Protein AF-A0A7V9QA89-F1 (afdb_monomer)

Mean predicted aligned error: 10.0 Å

Solvent-accessible surface area (backbone atoms only — not comparable to full-atom values): 21556 Å² total; per-residue (Å²): 63,28,45,35,39,36,40,31,65,65,88,54,58,69,63,52,51,53,52,36,48,78,48,59,39,44,79,74,42,81,46,77,49,71,43,99,87,66,46,66,27,32,37,39,37,31,33,30,40,30,57,37,46,28,57,46,56,47,54,47,43,74,74,38,78,78,57,44,80,47,66,50,92,58,80,50,85,86,83,70,84,70,78,89,49,52,82,58,66,68,66,71,70,52,39,50,14,45,49,53,48,51,53,52,34,65,56,54,51,59,52,70,68,57,40,52,53,31,12,32,53,16,9,44,42,29,26,50,14,33,74,70,57,37,67,85,41,37,63,58,17,14,63,48,30,58,42,25,37,17,48,51,25,27,19,51,14,39,28,25,13,26,65,70,48,24,53,59,11,49,55,51,27,51,51,31,46,51,38,13,11,47,30,5,21,51,47,29,58,76,69,64,49,75,68,89,34,74,40,44,54,60,72,57,38,30,44,86,61,49,42,58,55,19,18,51,26,15,26,49,34,35,49,37,58,41,35,27,92,89,67,46,92,52,52,64,67,59,28,30,27,46,40,12,59,60,42,46,61,39,31,17,45,25,18,32,19,60,54,49,66,37,60,68,50,30,52,53,23,51,51,50,39,49,37,24,50,26,16,23,41,42,23,12,21,52,44,36,42,75,71,39,38,25,84,68,30,30,74,94,64,36,34,46,72,64,50,20,52,51,47,50,47,50,32,51,51,51,31,49,49,50,50,52,47,46,73,73,47,62,66,76,51,31,41,40,50,54,28,53,47,48,38,49,53,43,52,52,65,47,66,77,37,84,62,45,37,81,75,49,70,48,43,46,73,54,72,71,93,68,50,88,50,99,24,53,44,30,39,33,44,33,37,34,27,60,26,94,92,53,52,72,70,56,43,52,54,50,35,58,56,44,33,58,50,42,33,54,49,44,45,71,77,38,77,59,43,38,63,45,60,45,57,47,82,43,82,72,90,128

Sequence (430 aa):
MRSITIQLPRGNEHRLLLLAREHGASGERVSHGWGADGDDLAVIEMQLPNDRLGGFVSASIEAAPEVRFTFEPTGVLAIEPPLGEISEAVRDVSRRSTLELVLGALQSIGSWRGLLVYAFLSGVVAAYAVIFNIPYLLPAAMLISPMGGPVMVAVIAIATGDTGMLRRGLIRFWVAVSLLAGAAAIMGAVYGLDFSTATMEMISALSSWVLLIAVAGGAAGALAQIQSERDSLVTATATGFLVAVSLSPPAAVLGLGVVIGRWDYVAQMAVLLLLTFFGILAGGALTLVSFGVGPNAPPAVRGSRLARAWMAAIVILGGGALFLWQSGSSPEFQKADLSRDAVRVTREAIRERVEVRLLQVNAAFTRPELSDSEGEALLIQAWITSAPGTSEAQLESAANALRGRIAARVTSELPGVAPFVDVTTLPPPR

Structure (mmCIF, N/CA/C/O backbone):
data_AF-A0A7V9QA89-F1
#
_entry.id   AF-A0A7V9QA89-F1
#
loop_
_atom_site.group_PDB
_atom_site.id
_atom_site.type_symbol
_atom_site.label_atom_id
_atom_site.label_alt_id
_atom_site.label_comp_id
_atom_site.label_asym_id
_atom_site.label_entity_id
_atom_site.label_seq_id
_atom_site.pdbx_PDB_ins_code
_atom_site.Cartn_x
_atom_site.Cartn_y
_atom_site.Cartn_z
_atom_site.occupancy
_atom_site.B_iso_or_equiv
_atom_site.auth_seq_id
_atom_site.auth_comp_id
_atom_site.auth_asym_id
_atom_site.auth_atom_id
_atom_site.pdbx_PDB_model_num
ATOM 1 N N . MET A 1 1 ? 28.026 -4.837 -12.603 1.00 78.88 1 MET A N 1
ATOM 2 C CA . MET A 1 1 ? 28.251 -5.024 -14.045 1.00 78.88 1 MET A CA 1
ATOM 3 C C . MET A 1 1 ? 27.084 -5.794 -14.644 1.00 78.88 1 MET A C 1
ATOM 5 O O . MET A 1 1 ? 26.589 -6.729 -14.006 1.00 78.88 1 MET A O 1
ATOM 9 N N . ARG A 1 2 ? 26.671 -5.419 -15.858 1.00 84.50 2 ARG A N 1
ATOM 10 C CA . ARG A 1 2 ? 25.722 -6.143 -16.715 1.00 84.50 2 ARG A CA 1
ATOM 11 C C . ARG A 1 2 ? 26.445 -6.707 -17.926 1.00 84.50 2 ARG A C 1
ATOM 13 O O . ARG A 1 2 ? 27.277 -6.008 -18.496 1.00 84.50 2 ARG A O 1
ATOM 20 N N . SER A 1 3 ? 26.096 -7.930 -18.314 1.00 87.56 3 SER A N 1
ATOM 21 C CA . SER A 1 3 ? 26.453 -8.457 -19.631 1.00 87.56 3 SER A CA 1
ATOM 22 C C . SER A 1 3 ? 25.516 -7.840 -20.667 1.00 87.56 3 SER A C 1
ATOM 24 O O . SER A 1 3 ? 24.293 -7.883 -20.490 1.00 87.56 3 SER A O 1
ATOM 26 N N . ILE A 1 4 ? 26.076 -7.235 -21.713 1.00 89.75 4 ILE A N 1
ATOM 27 C CA . ILE A 1 4 ? 25.321 -6.690 -22.840 1.00 89.75 4 ILE A CA 1
ATOM 28 C C . ILE A 1 4 ? 25.848 -7.267 -24.151 1.00 89.75 4 ILE A C 1
ATOM 30 O O . ILE A 1 4 ? 27.053 -7.355 -24.383 1.00 89.75 4 ILE A O 1
ATOM 34 N N . THR A 1 5 ? 24.910 -7.615 -25.019 1.00 90.88 5 THR A N 1
ATOM 35 C CA . THR A 1 5 ? 25.121 -8.052 -26.391 1.00 90.88 5 THR A CA 1
ATOM 36 C C . THR A 1 5 ? 24.490 -7.029 -27.323 1.00 90.88 5 THR A C 1
ATOM 38 O O . THR A 1 5 ? 23.311 -6.687 -27.200 1.00 90.88 5 THR A O 1
ATOM 41 N N . ILE A 1 6 ? 25.275 -6.539 -28.270 1.00 90.69 6 ILE A N 1
ATOM 42 C CA . ILE A 1 6 ? 24.897 -5.508 -29.229 1.00 90.69 6 ILE A CA 1
ATOM 43 C C . ILE A 1 6 ? 24.951 -6.115 -30.620 1.00 90.69 6 ILE A C 1
ATOM 45 O O . ILE A 1 6 ? 25.966 -6.694 -30.984 1.00 90.69 6 ILE A O 1
ATOM 49 N N . GLN A 1 7 ? 23.887 -5.965 -31.400 1.00 90.00 7 GLN A N 1
ATOM 50 C CA . GLN A 1 7 ? 23.838 -6.389 -32.798 1.00 90.00 7 GLN A CA 1
ATOM 51 C C . GLN A 1 7 ? 23.706 -5.161 -33.690 1.00 90.00 7 GLN A C 1
ATOM 53 O O . GLN A 1 7 ? 22.867 -4.296 -33.424 1.00 90.00 7 GLN A O 1
ATOM 58 N N . LEU A 1 8 ? 24.528 -5.080 -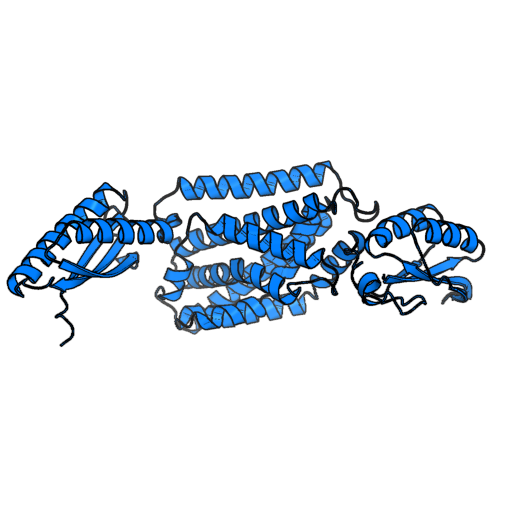34.732 1.00 89.00 8 LEU A N 1
ATOM 59 C CA . LEU A 1 8 ? 24.541 -3.950 -35.655 1.00 89.00 8 LEU A CA 1
ATOM 60 C C . LEU A 1 8 ? 25.014 -4.352 -37.059 1.00 89.00 8 LEU A C 1
ATOM 62 O O . LEU A 1 8 ? 25.752 -5.333 -37.188 1.00 89.00 8 LEU A O 1
ATOM 66 N N . PRO A 1 9 ? 24.665 -3.573 -38.098 1.00 85.19 9 PRO A N 1
ATOM 67 C CA . PRO A 1 9 ? 25.274 -3.718 -39.413 1.00 85.19 9 PRO A CA 1
ATOM 68 C C . PRO A 1 9 ? 26.789 -3.525 -39.346 1.00 85.19 9 PRO A C 1
ATOM 70 O O . PRO A 1 9 ? 27.300 -2.670 -38.608 1.00 85.19 9 PRO A O 1
ATOM 73 N N . ARG A 1 10 ? 27.509 -4.313 -40.140 1.00 82.25 10 ARG A N 1
ATOM 74 C CA . ARG A 1 10 ? 28.971 -4.294 -40.177 1.00 82.25 10 ARG A CA 1
ATOM 75 C C . ARG A 1 10 ? 29.529 -2.911 -40.543 1.00 82.25 10 ARG A C 1
ATOM 77 O O . ARG A 1 10 ? 28.951 -2.177 -41.341 1.00 82.25 10 ARG A O 1
ATOM 84 N N . GLY A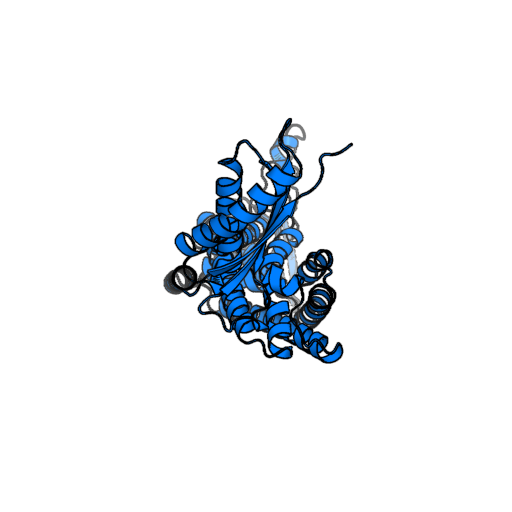 1 11 ? 30.679 -2.558 -39.961 1.00 79.69 11 GLY A N 1
ATOM 85 C CA . GLY A 1 11 ? 31.401 -1.307 -40.254 1.00 79.69 11 GLY A CA 1
ATOM 86 C C . GLY A 1 11 ? 31.247 -0.188 -39.216 1.00 79.69 11 GLY A C 1
ATOM 87 O O . GLY A 1 11 ? 32.078 0.716 -39.181 1.00 79.69 11 GLY A O 1
ATOM 88 N N . ASN A 1 12 ? 30.268 -0.275 -38.308 1.00 81.25 12 ASN A N 1
ATOM 89 C CA . ASN A 1 12 ? 30.105 0.680 -37.197 1.00 81.25 12 ASN A CA 1
ATOM 90 C C . ASN A 1 12 ? 30.712 0.199 -35.861 1.00 81.25 12 ASN A C 1
ATOM 92 O O . ASN A 1 12 ? 30.661 0.912 -34.856 1.00 81.25 12 ASN A O 1
ATOM 96 N N . GLU A 1 13 ? 31.323 -0.988 -35.843 1.00 85.94 13 GLU A N 1
ATOM 97 C CA . GLU A 1 13 ? 31.852 -1.652 -34.641 1.00 85.94 13 GLU A CA 1
ATOM 98 C C . GLU A 1 13 ? 32.870 -0.802 -33.886 1.00 85.94 13 GLU A C 1
ATOM 100 O O . GLU A 1 13 ? 32.784 -0.647 -32.670 1.00 85.94 13 GLU A O 1
ATOM 105 N N . HIS A 1 14 ? 33.825 -0.213 -34.610 1.00 85.94 14 HIS A N 1
ATOM 106 C CA . HIS A 1 14 ? 34.928 0.503 -33.980 1.00 85.94 14 HIS A CA 1
ATOM 107 C C . HIS A 1 14 ? 34.447 1.738 -33.209 1.00 85.94 14 HIS A C 1
ATOM 109 O O . HIS A 1 14 ? 34.922 2.013 -32.108 1.00 85.94 14 HIS A O 1
ATOM 115 N N . ARG A 1 15 ? 33.443 2.437 -33.749 1.00 84.94 15 ARG A N 1
ATOM 116 C CA . ARG A 1 15 ? 32.836 3.607 -33.110 1.00 84.94 15 ARG A CA 1
ATOM 117 C C . ARG A 1 15 ? 32.101 3.228 -31.823 1.00 84.94 15 ARG A C 1
ATOM 119 O O . ARG A 1 15 ? 32.223 3.935 -30.828 1.00 84.94 15 ARG A O 1
ATOM 126 N N . LEU A 1 16 ? 31.379 2.106 -31.826 1.00 86.75 16 LEU A N 1
ATOM 127 C CA . LEU A 1 16 ? 30.676 1.601 -30.642 1.00 86.75 16 LEU A CA 1
ATOM 128 C C . LEU A 1 16 ? 31.626 1.060 -29.575 1.00 86.75 16 LEU A C 1
ATOM 130 O O . LEU A 1 16 ? 31.364 1.262 -28.396 1.00 86.75 16 LEU A O 1
ATOM 134 N N . LEU A 1 17 ? 32.734 0.429 -29.965 1.00 88.38 17 LEU A N 1
ATOM 135 C CA . LEU A 1 17 ? 33.767 -0.016 -29.026 1.00 88.38 17 LEU A CA 1
ATOM 136 C C . LEU A 1 17 ? 34.448 1.158 -28.316 1.00 88.38 17 LEU A C 1
ATOM 138 O O . LEU A 1 17 ? 34.672 1.098 -27.111 1.00 88.38 17 LEU A O 1
ATOM 142 N N . LEU A 1 18 ? 34.754 2.239 -29.040 1.00 88.25 18 LEU A N 1
ATOM 143 C CA . LEU A 1 18 ? 35.302 3.455 -28.429 1.00 88.25 18 LEU A CA 1
ATOM 144 C C . LEU A 1 18 ? 34.312 4.053 -27.425 1.00 88.25 18 LEU A C 1
ATOM 146 O O . LEU A 1 18 ? 34.675 4.302 -26.277 1.00 88.25 18 LEU A O 1
ATOM 150 N N . LEU A 1 19 ? 33.046 4.174 -27.826 1.00 88.44 19 LEU A N 1
ATOM 151 C CA . LEU A 1 19 ? 31.978 4.649 -26.951 1.00 88.44 19 LEU A CA 1
ATOM 152 C C . LEU A 1 19 ? 31.787 3.744 -25.720 1.00 88.44 19 LEU A C 1
ATOM 154 O O . LEU A 1 19 ? 31.543 4.236 -24.621 1.00 88.44 19 LEU A O 1
ATOM 158 N N . ALA A 1 20 ? 31.911 2.427 -25.885 1.00 87.94 20 ALA A N 1
ATOM 159 C CA . ALA A 1 20 ? 31.810 1.463 -24.796 1.00 87.94 20 ALA A CA 1
ATOM 160 C C . ALA A 1 20 ? 32.925 1.669 -23.764 1.00 87.94 20 ALA A C 1
ATOM 162 O O . ALA A 1 20 ? 32.650 1.736 -22.565 1.00 87.94 20 ALA A O 1
ATOM 163 N N . ARG A 1 21 ? 34.168 1.862 -24.220 1.00 88.19 21 ARG A N 1
ATOM 164 C CA . ARG A 1 21 ? 35.317 2.147 -23.347 1.00 88.19 21 ARG A CA 1
ATOM 165 C C . ARG A 1 21 ? 35.170 3.458 -22.588 1.00 88.19 21 ARG A C 1
ATOM 167 O O . ARG A 1 21 ? 35.469 3.501 -21.399 1.00 88.19 21 ARG A O 1
ATOM 174 N N . GLU A 1 22 ? 34.647 4.500 -23.232 1.00 89.06 22 GLU A N 1
ATOM 175 C CA . GLU A 1 22 ? 34.323 5.773 -22.566 1.00 89.06 22 GLU A CA 1
ATOM 176 C C . GLU A 1 22 ? 33.296 5.601 -21.433 1.00 89.06 22 GLU A C 1
ATOM 178 O O . GLU A 1 22 ? 33.310 6.348 -20.455 1.00 89.06 22 GLU A O 1
ATOM 183 N N . HIS A 1 23 ? 32.428 4.591 -21.538 1.00 87.81 23 HIS A N 1
ATOM 184 C CA . HIS A 1 23 ? 31.432 4.237 -20.524 1.00 87.81 23 HIS A CA 1
ATOM 185 C C . HIS A 1 23 ? 31.919 3.167 -19.530 1.00 87.81 23 HIS A C 1
ATOM 187 O O . HIS A 1 23 ? 31.126 2.685 -18.718 1.00 87.81 23 HIS A O 1
ATOM 193 N N . GLY A 1 24 ? 33.212 2.825 -19.554 1.00 85.56 24 GLY A N 1
ATOM 194 C CA . GLY A 1 24 ? 33.829 1.871 -18.632 1.00 85.56 24 GLY A CA 1
ATOM 195 C C . GLY A 1 24 ? 33.520 0.410 -18.950 1.00 85.56 24 GLY A C 1
ATOM 196 O O . GLY A 1 24 ? 33.489 -0.410 -18.035 1.00 85.56 24 GLY A O 1
ATOM 197 N N . ALA A 1 25 ? 33.240 0.083 -20.215 1.00 85.81 25 ALA A N 1
ATOM 198 C CA . ALA A 1 25 ? 33.056 -1.301 -20.625 1.00 85.81 25 ALA A CA 1
ATOM 199 C C . ALA A 1 25 ? 34.350 -2.116 -20.470 1.00 85.81 25 ALA A C 1
ATOM 201 O O . ALA A 1 25 ? 35.445 -1.604 -20.703 1.00 85.81 25 ALA A O 1
ATOM 202 N N . SER A 1 26 ? 34.208 -3.393 -20.122 1.00 85.19 26 SER A N 1
ATOM 203 C CA . SER A 1 26 ? 35.307 -4.355 -20.046 1.00 85.19 26 SER A CA 1
ATOM 204 C C . SER A 1 26 ? 34.951 -5.680 -20.719 1.00 85.19 26 SER A C 1
ATOM 206 O O . SER A 1 26 ? 33.778 -6.036 -20.869 1.00 85.19 26 SER A O 1
ATOM 208 N N . GLY A 1 27 ? 35.979 -6.423 -21.139 1.00 81.56 27 GLY A N 1
ATOM 209 C CA . GLY A 1 27 ? 35.818 -7.742 -21.751 1.00 81.56 27 GLY A CA 1
ATOM 210 C C . GLY A 1 27 ? 35.122 -7.703 -23.112 1.00 81.56 27 GLY A C 1
ATOM 211 O O . GLY A 1 27 ? 34.338 -8.602 -23.410 1.00 81.56 27 GLY A O 1
ATOM 212 N N . GLU A 1 28 ? 35.366 -6.663 -23.915 1.00 87.19 28 GLU A N 1
ATOM 213 C CA . GLU A 1 28 ? 34.707 -6.495 -25.206 1.00 87.19 28 GLU A CA 1
ATOM 214 C C . GLU A 1 28 ? 35.139 -7.589 -26.191 1.00 87.19 28 GLU A C 1
ATOM 216 O O . GLU A 1 28 ? 36.321 -7.770 -26.493 1.00 87.19 28 GLU A O 1
ATOM 221 N N . ARG A 1 29 ? 34.161 -8.300 -26.742 1.00 86.69 29 ARG A N 1
ATOM 222 C CA . ARG A 1 29 ? 34.337 -9.335 -27.751 1.00 86.69 29 ARG A CA 1
ATOM 223 C C . ARG A 1 29 ? 33.503 -8.984 -28.967 1.00 86.69 29 ARG A C 1
ATOM 225 O O . ARG A 1 29 ? 32.296 -8.811 -28.862 1.00 86.69 29 ARG A O 1
ATOM 232 N N . VAL A 1 30 ? 34.142 -8.937 -30.131 1.00 90.38 30 VAL A N 1
ATOM 233 C CA . VAL A 1 30 ? 33.444 -8.793 -31.411 1.00 90.38 30 VAL A CA 1
ATOM 234 C C . VAL A 1 30 ? 33.406 -10.135 -32.120 1.00 90.38 30 VAL A C 1
ATOM 236 O O . VAL A 1 30 ? 34.412 -10.837 -32.231 1.00 90.38 30 VAL A O 1
ATOM 239 N N . SER A 1 31 ? 32.232 -10.483 -32.615 1.00 89.75 31 SER A N 1
ATOM 240 C CA . SER A 1 31 ? 31.992 -11.632 -33.475 1.00 89.75 31 SER A CA 1
ATOM 241 C C . SER A 1 31 ? 31.154 -11.198 -34.670 1.00 89.75 31 SER A C 1
ATOM 243 O O . SER A 1 31 ? 30.483 -10.171 -34.624 1.00 89.75 31 SER A O 1
ATOM 245 N N . HIS A 1 32 ? 31.231 -11.959 -35.754 1.00 89.94 32 HIS A N 1
ATOM 246 C CA . HIS A 1 32 ? 30.464 -11.703 -36.967 1.00 89.94 32 HIS A CA 1
ATOM 247 C C . HIS A 1 32 ? 29.509 -12.868 -37.190 1.00 89.94 32 HIS A C 1
ATOM 249 O O . HIS A 1 32 ? 29.870 -14.024 -36.947 1.00 89.94 32 HIS A O 1
ATOM 255 N N . GLY A 1 33 ? 28.299 -12.564 -37.634 1.00 84.50 33 GLY A N 1
ATOM 256 C CA . GLY A 1 33 ? 27.255 -13.547 -37.859 1.00 84.50 33 GLY A CA 1
ATOM 257 C C . GLY A 1 33 ? 26.235 -13.062 -38.875 1.00 84.50 33 GLY A C 1
ATOM 258 O O . GLY A 1 33 ? 26.338 -11.969 -39.419 1.00 84.50 33 GLY A O 1
ATOM 259 N N . TRP A 1 34 ? 25.237 -13.901 -39.115 1.00 81.50 34 TRP A N 1
ATOM 260 C CA . TRP A 1 34 ? 24.180 -13.629 -40.080 1.00 81.50 34 TRP A CA 1
ATOM 261 C C . TRP A 1 34 ? 22.880 -13.350 -39.332 1.00 81.50 34 TRP A C 1
ATOM 263 O O . TRP A 1 34 ? 22.521 -14.088 -38.409 1.00 81.50 34 TRP A O 1
ATOM 273 N N . GLY A 1 35 ? 22.187 -12.279 -39.712 1.00 75.06 35 GLY A N 1
ATOM 274 C CA . GLY A 1 35 ? 20.842 -11.984 -39.229 1.00 75.06 35 GLY A CA 1
ATOM 275 C C . GLY A 1 35 ? 19.814 -12.990 -39.745 1.00 75.06 35 GLY A C 1
ATOM 276 O O . GLY A 1 35 ? 20.065 -13.727 -40.697 1.00 75.06 35 GLY A O 1
ATOM 277 N N . ALA A 1 36 ? 18.622 -12.991 -39.142 1.00 70.75 36 ALA A N 1
ATOM 278 C CA . ALA A 1 36 ? 17.507 -13.829 -39.599 1.00 70.75 36 ALA A CA 1
ATOM 279 C C . ALA A 1 36 ? 17.131 -13.568 -41.074 1.00 70.75 36 ALA A C 1
ATOM 281 O O . ALA A 1 36 ? 16.671 -14.482 -41.754 1.00 70.75 36 ALA A O 1
ATOM 282 N N . ASP A 1 37 ? 17.393 -12.352 -41.559 1.00 73.56 37 ASP A N 1
ATOM 283 C CA . ASP A 1 37 ? 17.114 -11.900 -42.924 1.00 73.56 37 ASP A CA 1
ATOM 284 C C . ASP A 1 37 ? 18.314 -12.077 -43.885 1.00 73.56 37 ASP A C 1
ATOM 286 O O . ASP A 1 37 ? 18.236 -11.706 -45.053 1.00 73.56 37 ASP A O 1
ATOM 290 N N . GLY A 1 38 ? 19.421 -12.682 -43.425 1.00 74.12 38 GLY A N 1
ATOM 291 C CA . GLY A 1 38 ? 20.632 -12.907 -44.229 1.00 74.12 38 GLY A CA 1
ATOM 292 C C . GLY A 1 38 ? 21.627 -11.739 -44.255 1.00 74.12 38 GLY A C 1
ATOM 293 O O . GLY A 1 38 ? 22.609 -11.803 -44.992 1.00 74.12 38 GLY A O 1
ATOM 294 N N . ASP A 1 39 ? 21.405 -10.703 -43.446 1.00 79.75 39 ASP A N 1
ATOM 295 C CA . ASP A 1 39 ? 22.302 -9.547 -43.331 1.00 79.75 39 ASP A CA 1
ATOM 296 C C . ASP A 1 39 ? 23.606 -9.888 -42.582 1.00 79.75 39 ASP A C 1
ATOM 298 O O . ASP A 1 39 ? 23.584 -10.635 -41.599 1.00 79.75 39 ASP A O 1
ATOM 302 N N . ASP A 1 40 ? 24.736 -9.312 -43.018 1.00 85.12 40 ASP A N 1
ATOM 303 C CA . ASP A 1 40 ? 26.042 -9.419 -42.339 1.00 85.12 40 ASP A CA 1
ATOM 304 C C . ASP A 1 40 ? 26.043 -8.518 -41.091 1.00 85.12 40 ASP A C 1
ATOM 306 O O . ASP A 1 40 ? 26.042 -7.282 -41.180 1.00 85.12 40 ASP A O 1
ATOM 310 N N . LEU A 1 41 ? 26.000 -9.145 -39.914 1.00 87.69 41 LEU A N 1
ATOM 311 C CA . LEU A 1 41 ? 25.880 -8.477 -38.624 1.00 87.69 41 LEU A CA 1
ATOM 312 C C . LEU A 1 41 ? 27.153 -8.639 -37.803 1.00 87.69 41 LEU A C 1
ATOM 314 O O . LEU A 1 41 ? 27.715 -9.729 -37.669 1.00 87.69 41 LEU A O 1
ATOM 318 N N . ALA A 1 42 ? 27.544 -7.552 -37.151 1.00 89.00 42 ALA A N 1
ATOM 319 C CA . ALA A 1 42 ? 28.501 -7.598 -36.067 1.00 89.00 42 ALA A CA 1
ATOM 320 C C . ALA A 1 42 ? 27.771 -7.732 -34.730 1.00 89.00 42 ALA A C 1
ATOM 322 O O . ALA A 1 42 ? 26.784 -7.042 -34.458 1.00 89.00 42 ALA A O 1
ATOM 323 N N . VAL A 1 43 ? 28.282 -8.627 -33.891 1.00 89.44 43 VAL A N 1
ATOM 324 C CA . VAL A 1 43 ? 27.795 -8.893 -32.542 1.00 89.44 43 VAL A CA 1
ATOM 325 C C . VAL A 1 43 ? 28.901 -8.538 -31.559 1.00 89.44 43 VAL A C 1
ATOM 327 O O . VAL A 1 43 ? 29.969 -9.155 -31.574 1.00 89.44 43 VAL A O 1
ATOM 330 N N . ILE A 1 44 ? 28.650 -7.538 -30.716 1.00 91.12 44 ILE A N 1
ATOM 331 C CA . ILE A 1 44 ? 29.575 -7.081 -29.678 1.00 91.12 44 ILE A CA 1
ATOM 332 C C . ILE A 1 44 ? 29.045 -7.521 -28.316 1.00 91.12 44 ILE A C 1
ATOM 334 O O . ILE A 1 44 ? 27.970 -7.094 -27.903 1.00 91.12 44 ILE A O 1
ATOM 338 N N . GLU A 1 45 ? 29.805 -8.344 -27.609 1.00 90.50 45 GLU A N 1
ATOM 339 C CA . GLU A 1 45 ? 29.558 -8.719 -26.217 1.00 90.50 45 GLU A CA 1
ATOM 340 C C . GLU A 1 45 ? 30.505 -7.936 -25.313 1.00 90.50 45 GLU A C 1
ATOM 342 O O . GLU A 1 45 ? 31.685 -7.806 -25.622 1.00 90.50 45 GLU A O 1
ATOM 347 N N . MET A 1 46 ? 30.013 -7.389 -24.207 1.00 90.44 46 MET A N 1
ATOM 348 C CA . MET A 1 46 ? 30.839 -6.646 -23.253 1.00 90.44 46 MET A CA 1
ATOM 349 C C . MET A 1 46 ? 30.176 -6.610 -21.874 1.00 90.44 46 MET A C 1
ATOM 351 O O . MET A 1 46 ? 28.984 -6.894 -21.728 1.00 90.44 46 MET A O 1
ATOM 355 N N . GLN A 1 47 ? 30.935 -6.207 -20.859 1.00 88.50 47 GLN A N 1
ATOM 356 C CA . GLN A 1 47 ? 30.422 -5.945 -19.519 1.00 88.50 47 GLN A CA 1
ATOM 357 C C . GLN A 1 47 ? 30.430 -4.446 -19.240 1.00 88.50 47 GLN A C 1
ATOM 359 O O . GLN A 1 47 ? 31.440 -3.793 -19.465 1.00 88.50 47 GLN A O 1
ATOM 364 N N . LEU A 1 48 ? 29.331 -3.896 -18.720 1.00 87.44 48 LEU A N 1
ATOM 365 C CA . LEU A 1 48 ? 29.208 -2.466 -18.401 1.00 87.44 48 LEU A CA 1
ATOM 366 C C . LEU A 1 48 ? 28.806 -2.224 -16.940 1.00 87.44 48 LEU A C 1
ATOM 368 O O . LEU A 1 48 ? 28.012 -3.001 -16.391 1.00 87.44 48 LEU A O 1
ATOM 372 N N . PRO A 1 49 ? 29.281 -1.135 -16.306 1.00 85.50 49 PRO A N 1
ATOM 373 C CA . PRO A 1 49 ? 28.783 -0.691 -15.007 1.00 85.50 49 PRO A CA 1
ATOM 374 C C . PRO A 1 49 ? 27.275 -0.416 -15.045 1.00 85.50 49 PRO A C 1
ATOM 376 O O . PRO A 1 49 ? 26.747 0.132 -16.018 1.00 85.50 49 PRO A O 1
ATOM 379 N N . ASN A 1 50 ? 26.568 -0.805 -13.978 1.00 83.31 50 ASN A N 1
ATOM 380 C CA . ASN A 1 50 ? 25.101 -0.804 -13.954 1.00 83.31 50 ASN A CA 1
ATOM 381 C C . ASN A 1 50 ? 24.521 0.609 -14.114 1.00 83.31 50 ASN A C 1
ATOM 383 O O . ASN A 1 50 ? 23.496 0.789 -14.764 1.00 83.31 50 ASN A O 1
ATOM 387 N N . ASP A 1 51 ? 25.179 1.612 -13.536 1.00 80.38 51 ASP A N 1
ATOM 388 C CA . ASP A 1 51 ? 24.806 3.027 -13.560 1.00 80.38 51 ASP A CA 1
ATOM 389 C C . ASP A 1 51 ? 25.076 3.689 -14.923 1.00 80.38 51 ASP A C 1
ATOM 391 O O . ASP A 1 51 ? 24.369 4.625 -15.306 1.00 80.38 51 ASP A O 1
ATOM 395 N N . ARG A 1 52 ? 26.050 3.173 -15.685 1.00 85.88 52 ARG A N 1
ATOM 396 C CA . ARG A 1 52 ? 26.454 3.683 -17.009 1.00 85.88 52 ARG A CA 1
ATOM 397 C C . ARG A 1 52 ? 25.648 3.111 -18.169 1.00 85.88 52 ARG A C 1
ATOM 399 O O . ARG A 1 52 ? 25.601 3.740 -19.227 1.00 85.88 52 ARG A O 1
ATOM 406 N N . LEU A 1 53 ? 24.952 1.991 -17.961 1.00 86.50 53 LEU A N 1
ATOM 407 C CA . LEU A 1 53 ? 24.167 1.300 -18.990 1.00 86.50 53 LEU A CA 1
ATOM 408 C C . LEU A 1 53 ? 23.210 2.237 -19.746 1.00 86.50 53 LEU A C 1
ATOM 410 O O . LEU A 1 53 ? 23.180 2.242 -20.972 1.00 86.50 53 LEU A O 1
ATOM 414 N N . GLY A 1 54 ? 22.436 3.056 -19.027 1.00 84.50 54 GLY A N 1
ATOM 415 C CA . GLY A 1 54 ? 21.452 3.946 -19.651 1.00 84.50 54 GLY A CA 1
ATOM 416 C C . GLY A 1 54 ? 22.076 5.032 -20.538 1.00 84.50 54 GLY A C 1
ATOM 417 O O . GLY A 1 54 ? 21.536 5.342 -21.602 1.00 84.50 54 GLY A O 1
ATOM 418 N N . GLY A 1 55 ? 23.213 5.595 -20.112 1.00 85.62 55 GLY A N 1
ATOM 419 C CA . GLY A 1 55 ? 23.960 6.587 -20.891 1.00 85.62 55 GLY A CA 1
ATOM 420 C C . GLY A 1 55 ? 24.544 5.973 -22.159 1.00 85.62 55 GLY A C 1
ATOM 421 O O . GLY A 1 55 ? 24.334 6.506 -23.247 1.00 85.62 55 GLY A O 1
ATOM 422 N N . PHE A 1 56 ? 25.151 4.793 -22.018 1.00 89.19 56 PHE A N 1
ATOM 423 C CA . PHE A 1 56 ? 25.715 4.046 -23.136 1.00 89.19 56 PHE A CA 1
ATOM 424 C C . PHE A 1 56 ? 24.653 3.706 -24.188 1.00 89.19 56 PHE A C 1
ATOM 426 O O . PHE A 1 56 ? 24.808 4.087 -25.341 1.00 89.19 56 PHE A O 1
ATOM 433 N N . VAL A 1 57 ? 23.527 3.095 -23.793 1.00 87.94 57 VAL A N 1
ATOM 434 C CA . VAL A 1 57 ? 22.436 2.747 -24.726 1.00 87.94 57 VAL A CA 1
ATOM 435 C C . VAL A 1 57 ? 21.935 3.978 -25.485 1.00 87.94 57 VAL A C 1
ATOM 437 O O . VAL A 1 57 ? 21.709 3.908 -26.690 1.00 87.94 57 VAL A O 1
ATOM 440 N N . SER A 1 58 ? 21.802 5.120 -24.804 1.00 85.38 58 SER A N 1
ATOM 441 C CA . SER A 1 58 ? 21.372 6.371 -25.443 1.00 85.38 58 SER A CA 1
ATOM 442 C C . SER A 1 58 ? 22.365 6.829 -26.510 1.00 85.38 58 SER A C 1
ATOM 444 O O . SER A 1 58 ? 21.979 7.062 -27.653 1.00 85.38 58 SER A O 1
ATOM 446 N N . ALA A 1 59 ? 23.647 6.905 -26.151 1.00 85.75 59 ALA A N 1
ATOM 447 C CA . ALA A 1 59 ? 24.698 7.352 -27.055 1.00 85.75 59 ALA A CA 1
ATOM 448 C C . ALA A 1 59 ? 24.914 6.373 -28.224 1.00 85.75 59 ALA A C 1
ATOM 450 O O . ALA A 1 59 ? 25.195 6.791 -29.346 1.00 85.75 59 ALA A O 1
ATOM 451 N N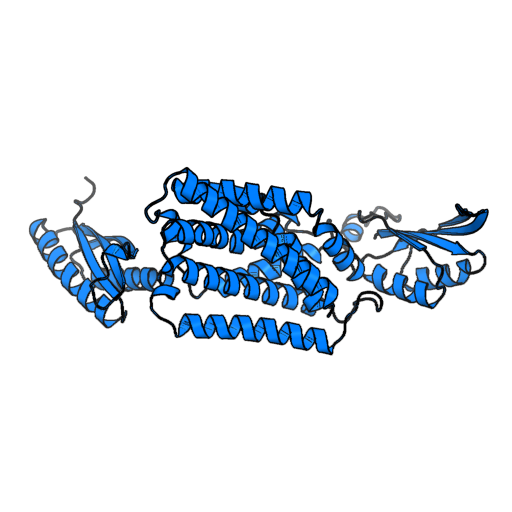 . SER A 1 60 ? 24.731 5.071 -27.994 1.00 86.75 60 SER A N 1
ATOM 452 C CA . SER A 1 60 ? 24.813 4.049 -29.035 1.00 86.75 60 SER A CA 1
ATOM 453 C C . SER A 1 60 ? 23.688 4.178 -30.064 1.00 86.75 60 SER A C 1
ATOM 455 O O . SER A 1 60 ? 23.964 4.071 -31.256 1.00 86.75 60 SER A O 1
ATOM 457 N N . ILE A 1 61 ? 22.450 4.453 -29.630 1.00 86.75 61 ILE A N 1
ATOM 458 C CA . ILE A 1 61 ? 21.307 4.688 -30.532 1.00 86.75 61 ILE A CA 1
ATOM 459 C C . ILE A 1 61 ? 21.515 5.966 -31.357 1.00 86.75 61 ILE A C 1
ATOM 461 O O . ILE A 1 61 ? 21.220 5.982 -32.550 1.00 86.75 61 ILE A O 1
ATOM 465 N N . GLU A 1 62 ? 22.051 7.029 -30.749 1.00 85.56 62 GLU A N 1
ATOM 466 C CA . GLU A 1 62 ? 22.389 8.270 -31.463 1.00 85.56 62 GLU A CA 1
ATOM 467 C C . GLU A 1 62 ? 23.503 8.059 -32.500 1.00 85.56 62 GLU A C 1
ATOM 469 O O . GLU A 1 62 ? 23.466 8.638 -33.586 1.00 85.56 62 GLU A O 1
ATOM 474 N N . ALA A 1 63 ? 24.494 7.222 -32.183 1.00 84.75 63 ALA A N 1
ATOM 475 C CA . ALA A 1 63 ? 25.600 6.922 -33.084 1.00 84.75 63 ALA A CA 1
ATOM 476 C C . ALA A 1 63 ? 25.197 5.995 -34.242 1.00 84.75 63 ALA A C 1
ATOM 478 O O . ALA A 1 63 ? 25.711 6.163 -35.351 1.00 84.75 63 ALA A O 1
ATOM 479 N N . ALA A 1 64 ? 24.319 5.024 -33.984 1.00 83.81 64 ALA A N 1
ATOM 480 C CA . ALA A 1 64 ? 23.859 4.035 -34.950 1.00 83.81 64 ALA A CA 1
ATOM 481 C C . ALA A 1 64 ? 22.391 3.633 -34.655 1.00 83.81 64 ALA A C 1
ATOM 483 O O . ALA A 1 64 ? 22.133 2.857 -33.733 1.00 83.81 64 ALA A O 1
ATOM 484 N N . PRO A 1 65 ? 21.416 4.117 -35.450 1.00 81.94 65 PRO A N 1
ATOM 485 C CA . PRO A 1 65 ? 19.989 3.902 -35.179 1.00 81.94 65 PRO A CA 1
ATOM 486 C C . PRO A 1 65 ? 19.519 2.444 -35.277 1.00 81.94 65 PRO A C 1
ATOM 488 O O . PRO A 1 65 ? 18.513 2.083 -34.674 1.00 81.94 65 PRO A O 1
ATOM 491 N N . GLU A 1 66 ? 20.227 1.607 -36.037 1.00 82.75 66 GLU A N 1
ATOM 492 C CA . GLU A 1 66 ? 19.843 0.209 -36.300 1.00 82.75 66 GLU A CA 1
ATOM 493 C C . GLU A 1 66 ? 20.351 -0.781 -35.241 1.00 82.75 66 GLU A C 1
ATOM 495 O O . GLU A 1 66 ? 20.193 -1.995 -35.379 1.00 82.75 66 GLU A O 1
ATOM 500 N N . VAL A 1 67 ? 20.970 -0.276 -34.172 1.00 86.50 67 VAL A N 1
ATOM 501 C CA . VAL A 1 67 ? 21.552 -1.111 -33.125 1.00 86.50 67 VAL A CA 1
ATOM 502 C C . VAL A 1 67 ? 20.463 -1.787 -32.296 1.00 86.50 67 VAL A C 1
ATOM 504 O O . VAL A 1 67 ? 19.538 -1.147 -31.793 1.00 86.50 67 VAL A O 1
ATOM 507 N N . ARG A 1 68 ? 20.617 -3.094 -32.081 1.00 87.56 68 ARG A N 1
ATOM 508 C CA . ARG A 1 68 ? 19.782 -3.876 -31.165 1.00 87.56 68 ARG A CA 1
ATOM 509 C C . ARG A 1 68 ? 20.587 -4.258 -29.935 1.00 87.56 68 ARG A C 1
ATOM 511 O O . ARG A 1 68 ? 21.719 -4.717 -30.049 1.00 87.56 68 ARG A O 1
ATOM 518 N N . PHE A 1 69 ? 19.977 -4.116 -28.763 1.00 88.44 69 PHE A N 1
ATOM 519 C CA . PHE A 1 69 ? 20.593 -4.468 -27.487 1.00 88.44 69 PHE A CA 1
ATOM 520 C C . PHE A 1 69 ? 19.848 -5.634 -26.858 1.00 88.44 69 PHE A C 1
ATOM 522 O O . PHE A 1 69 ? 18.622 -5.626 -26.763 1.00 88.44 69 PHE A O 1
ATOM 529 N N . THR A 1 70 ? 20.604 -6.605 -26.373 1.00 85.88 70 THR A N 1
ATOM 530 C CA . THR A 1 70 ? 20.147 -7.604 -25.413 1.00 85.88 70 THR A CA 1
ATOM 531 C C . THR A 1 70 ? 21.036 -7.460 -24.194 1.00 85.88 70 THR A C 1
ATOM 533 O O . THR A 1 70 ? 22.249 -7.385 -24.334 1.00 85.88 70 THR A O 1
ATOM 536 N N . PHE A 1 71 ? 20.468 -7.381 -22.999 1.00 85.31 71 PHE A N 1
ATOM 537 C CA . PHE A 1 71 ? 21.267 -7.408 -21.780 1.00 85.31 71 PHE A CA 1
ATOM 538 C C . PHE A 1 71 ? 20.681 -8.417 -20.811 1.00 85.31 71 PHE A C 1
ATOM 540 O O . PHE A 1 71 ? 19.466 -8.623 -20.757 1.00 85.31 71 PHE A O 1
ATOM 547 N N . GLU A 1 72 ? 21.559 -9.036 -20.038 1.00 80.69 72 GLU A N 1
ATOM 548 C CA . GLU A 1 72 ? 21.155 -9.958 -18.993 1.00 80.69 72 GLU A CA 1
ATOM 549 C C . GLU A 1 72 ? 20.823 -9.155 -17.727 1.00 80.69 72 GLU A C 1
ATOM 551 O O . GLU A 1 72 ? 21.673 -8.417 -17.216 1.00 80.69 72 GLU A O 1
ATOM 556 N N . PRO A 1 73 ? 19.593 -9.264 -17.191 1.00 68.38 73 PRO A N 1
ATOM 557 C CA . PRO A 1 73 ? 19.186 -8.521 -16.000 1.00 68.38 73 PRO A CA 1
ATOM 558 C C . PRO A 1 73 ? 19.852 -9.049 -14.722 1.00 68.38 73 PRO A C 1
ATOM 560 O O . PRO A 1 73 ? 19.741 -8.417 -13.672 1.00 68.38 73 PRO A O 1
ATOM 563 N N . THR A 1 74 ? 20.565 -10.174 -14.797 1.00 71.81 74 THR A N 1
ATOM 564 C CA . THR A 1 74 ? 21.340 -10.758 -13.700 1.00 71.81 74 THR A CA 1
ATOM 565 C C . THR A 1 74 ? 22.685 -10.045 -13.571 1.00 71.81 74 THR A C 1
ATOM 567 O O . THR A 1 74 ? 23.316 -9.675 -14.560 1.00 71.81 74 THR A O 1
ATOM 570 N N . GLY A 1 75 ? 23.129 -9.769 -12.345 1.00 69.31 75 GLY A N 1
ATOM 571 C CA . GLY A 1 75 ? 24.443 -9.153 -12.144 1.00 69.31 75 GLY A CA 1
ATOM 572 C C . GLY A 1 75 ? 25.552 -10.140 -12.505 1.00 69.31 75 GLY A C 1
ATOM 573 O O . GLY A 1 75 ? 25.465 -11.304 -12.115 1.00 69.31 75 GLY A O 1
ATOM 574 N N . VAL A 1 76 ? 26.616 -9.673 -13.162 1.00 72.38 76 VAL A N 1
ATOM 575 C CA . VAL A 1 76 ? 27.854 -10.449 -13.378 1.00 72.38 76 VAL A CA 1
ATOM 576 C C . VAL A 1 76 ? 28.938 -9.944 -12.423 1.00 72.38 76 VAL A C 1
ATOM 578 O O . VAL A 1 76 ? 28.983 -8.758 -12.089 1.00 72.38 76 VAL A O 1
ATOM 581 N N . LEU A 1 77 ? 29.755 -10.855 -11.880 1.00 70.44 77 LEU A N 1
ATOM 582 C CA . LEU A 1 77 ? 30.945 -10.504 -11.097 1.00 70.44 77 LEU A CA 1
ATOM 583 C C . LEU A 1 77 ? 32.168 -10.710 -11.994 1.00 70.44 77 LEU A C 1
ATOM 585 O O . LEU A 1 77 ? 32.553 -11.850 -12.244 1.00 70.44 77 LEU A O 1
ATOM 589 N N . ALA A 1 78 ? 32.740 -9.619 -12.494 1.00 66.06 78 ALA A N 1
ATOM 590 C CA . ALA A 1 78 ? 34.052 -9.671 -13.119 1.00 66.06 78 ALA A CA 1
ATOM 591 C C . ALA A 1 78 ? 35.100 -9.810 -12.011 1.00 66.06 78 ALA A C 1
ATOM 593 O O . ALA A 1 78 ? 35.069 -9.053 -11.042 1.00 66.06 78 ALA A O 1
ATOM 594 N N . ILE A 1 79 ? 35.995 -10.787 -12.136 1.00 68.44 79 ILE A N 1
ATOM 595 C CA . ILE A 1 79 ? 37.160 -10.922 -11.262 1.00 68.44 79 ILE A CA 1
ATOM 596 C C . ILE A 1 79 ? 38.375 -10.670 -12.140 1.00 68.44 79 ILE A C 1
ATOM 598 O O . ILE A 1 79 ? 38.680 -11.475 -13.020 1.00 68.44 79 ILE A O 1
ATOM 602 N N . GLU A 1 80 ? 39.049 -9.552 -11.901 1.00 65.25 80 GLU A N 1
ATOM 603 C CA . GLU A 1 80 ? 40.319 -9.242 -12.543 1.00 65.25 80 GLU A CA 1
ATOM 604 C C . GLU A 1 80 ? 41.462 -9.610 -11.584 1.00 65.25 80 GLU A C 1
ATOM 606 O O . GLU A 1 80 ? 41.397 -9.292 -10.395 1.00 65.25 80 GLU A O 1
ATOM 611 N N . PRO A 1 81 ? 42.491 -10.343 -12.044 1.00 68.19 81 PRO A N 1
ATOM 612 C CA . PRO A 1 81 ? 43.676 -10.585 -11.233 1.00 68.19 81 PRO A CA 1
ATOM 613 C C . PRO A 1 81 ? 44.446 -9.268 -11.005 1.00 68.19 81 PRO A C 1
ATOM 615 O O . PRO A 1 81 ? 44.519 -8.452 -11.925 1.00 68.19 81 PRO A O 1
ATOM 618 N N . PRO A 1 82 ? 45.089 -9.077 -9.834 1.00 65.44 82 PRO A N 1
ATOM 619 C CA . PRO A 1 82 ? 45.396 -10.089 -8.820 1.00 65.44 82 PRO A CA 1
ATOM 620 C C . PRO A 1 82 ? 44.289 -10.324 -7.772 1.00 65.44 82 PRO A C 1
ATOM 622 O O . PRO A 1 82 ? 43.663 -9.409 -7.256 1.00 65.44 82 PRO A O 1
ATOM 625 N N . LEU A 1 83 ? 44.131 -11.588 -7.364 1.00 61.72 83 LEU A N 1
ATOM 626 C CA . LEU A 1 83 ? 43.105 -12.072 -6.420 1.00 61.72 83 LEU A CA 1
ATOM 627 C C . LEU A 1 83 ? 43.273 -11.580 -4.960 1.00 61.72 83 LEU A C 1
ATOM 629 O O . LEU A 1 83 ? 42.491 -11.965 -4.093 1.00 61.72 83 LEU A O 1
ATOM 633 N N . GLY A 1 84 ? 44.287 -10.761 -4.663 1.00 68.19 84 GLY A N 1
ATOM 634 C CA . GLY A 1 84 ? 44.565 -10.259 -3.309 1.00 68.19 84 GLY A CA 1
ATOM 635 C C . GLY A 1 84 ? 43.536 -9.246 -2.793 1.00 68.19 84 GLY A C 1
ATOM 636 O O . GLY A 1 84 ? 43.368 -9.117 -1.585 1.00 68.19 84 GLY A O 1
ATOM 637 N N . GLU A 1 85 ? 42.805 -8.584 -3.696 1.00 63.72 85 GLU A N 1
ATOM 638 C CA . GLU A 1 85 ? 41.898 -7.463 -3.391 1.00 63.72 85 GLU A CA 1
ATOM 639 C C . GLU A 1 85 ? 40.407 -7.809 -3.592 1.00 63.72 85 GLU A C 1
ATOM 641 O O . GLU A 1 85 ? 39.551 -6.927 -3.633 1.00 63.72 85 GLU A O 1
ATOM 646 N N . ILE A 1 86 ? 40.039 -9.097 -3.677 1.00 63.00 86 ILE A N 1
ATOM 647 C CA . ILE A 1 86 ? 38.645 -9.529 -3.935 1.00 63.00 86 ILE A CA 1
ATOM 648 C C . ILE A 1 86 ? 37.660 -8.949 -2.905 1.00 63.00 86 ILE A C 1
ATOM 650 O O . ILE A 1 86 ? 36.538 -8.586 -3.254 1.00 63.00 86 ILE A O 1
ATOM 654 N N . SER A 1 87 ? 38.074 -8.824 -1.637 1.00 61.50 87 SER A N 1
ATOM 655 C CA . SER A 1 87 ? 37.222 -8.247 -0.588 1.00 61.50 87 SER A CA 1
ATOM 656 C C . SER A 1 87 ? 36.918 -6.759 -0.802 1.00 61.50 87 SER A C 1
ATOM 658 O O . SER A 1 87 ? 35.936 -6.274 -0.237 1.00 61.50 87 SER A O 1
ATOM 660 N N . GLU A 1 88 ? 37.739 -6.037 -1.565 1.00 58.28 88 GLU A N 1
ATOM 661 C CA . GLU A 1 88 ? 37.514 -4.636 -1.932 1.00 58.28 88 GLU A CA 1
ATOM 662 C C . GLU A 1 88 ? 36.767 -4.535 -3.268 1.00 58.28 88 GLU A C 1
ATOM 664 O O . GLU A 1 88 ? 35.817 -3.763 -3.367 1.00 58.28 88 GLU A O 1
ATOM 669 N N . ALA A 1 89 ? 37.073 -5.406 -4.237 1.00 55.28 89 ALA A N 1
ATOM 670 C CA . ALA A 1 89 ? 36.382 -5.480 -5.529 1.00 55.28 89 ALA A CA 1
ATOM 671 C C . ALA A 1 89 ? 34.885 -5.847 -5.413 1.00 55.28 89 ALA A C 1
ATOM 673 O O . ALA A 1 89 ? 34.062 -5.396 -6.207 1.00 55.28 89 ALA A O 1
ATOM 674 N N . VAL A 1 90 ? 34.495 -6.635 -4.401 1.00 56.09 90 VAL A N 1
ATOM 675 C CA . VAL A 1 90 ? 33.080 -6.967 -4.131 1.00 56.09 90 VAL A CA 1
ATOM 676 C C . VAL A 1 90 ? 32.300 -5.780 -3.539 1.00 56.09 90 VAL A C 1
ATOM 678 O O . VAL A 1 90 ? 31.071 -5.780 -3.603 1.00 56.09 90 VAL A O 1
ATOM 681 N N . ARG A 1 91 ? 32.971 -4.751 -2.995 1.00 50.44 91 ARG A N 1
ATOM 682 C CA . ARG A 1 91 ? 32.301 -3.595 -2.368 1.00 50.44 91 ARG A CA 1
ATOM 683 C C . ARG A 1 91 ? 31.720 -2.603 -3.373 1.00 50.44 91 ARG A C 1
ATOM 685 O O . ARG A 1 91 ? 30.826 -1.850 -2.997 1.00 50.44 91 ARG A O 1
ATOM 692 N N . ASP A 1 92 ? 32.176 -2.603 -4.626 1.00 51.41 92 ASP A N 1
ATOM 693 C CA . ASP A 1 92 ? 31.741 -1.623 -5.628 1.00 51.41 92 ASP A CA 1
ATOM 694 C C . ASP A 1 92 ? 30.457 -2.071 -6.352 1.00 51.41 92 ASP A C 1
ATOM 696 O O . ASP A 1 92 ? 30.393 -2.318 -7.563 1.00 51.41 92 ASP A O 1
ATOM 700 N N . VAL A 1 93 ? 29.391 -2.259 -5.568 1.00 62.31 93 VAL A N 1
ATOM 701 C CA . VAL A 1 93 ? 28.086 -2.641 -6.101 1.00 62.31 93 VAL A CA 1
ATOM 702 C C . VAL A 1 93 ? 27.380 -1.402 -6.654 1.00 62.31 93 VAL A C 1
ATOM 704 O O . VAL A 1 93 ? 26.646 -0.695 -5.966 1.00 62.31 93 VAL A O 1
ATOM 707 N N . SER A 1 94 ? 27.572 -1.154 -7.949 1.00 68.31 94 SER A N 1
ATOM 708 C CA . SER A 1 94 ? 26.869 -0.080 -8.660 1.00 68.31 94 SER A CA 1
ATOM 709 C C . SER A 1 94 ? 25.342 -0.253 -8.616 1.00 68.31 94 SER A C 1
ATOM 711 O O . SER A 1 94 ? 24.794 -1.338 -8.854 1.00 68.31 94 SER A O 1
ATOM 713 N N . ARG A 1 95 ? 24.645 0.856 -8.335 1.00 77.62 95 ARG A N 1
ATOM 714 C CA . ARG A 1 95 ? 23.175 0.959 -8.352 1.00 77.62 95 ARG A CA 1
ATOM 715 C C . ARG A 1 95 ? 22.628 0.660 -9.747 1.00 77.62 95 ARG A C 1
ATOM 717 O O . ARG A 1 95 ? 23.311 0.879 -10.746 1.00 77.62 95 ARG A O 1
ATOM 724 N N . ARG A 1 96 ? 21.378 0.204 -9.827 1.00 80.88 96 ARG A N 1
ATOM 725 C CA . ARG A 1 96 ? 20.714 -0.021 -11.120 1.00 80.88 96 ARG A CA 1
ATOM 726 C C . ARG A 1 96 ? 20.529 1.305 -11.870 1.00 80.88 96 ARG A C 1
ATOM 728 O O . ARG A 1 96 ? 20.116 2.299 -11.268 1.00 80.88 96 ARG A O 1
ATOM 735 N N . SER A 1 97 ? 20.794 1.330 -13.180 1.00 83.50 97 SER A N 1
ATOM 736 C CA . SER A 1 97 ? 20.479 2.509 -14.003 1.00 83.50 97 SER A CA 1
ATOM 737 C C . SER A 1 97 ? 18.974 2.755 -14.094 1.00 83.50 97 SER A C 1
ATOM 739 O O . SER A 1 97 ? 18.152 1.852 -13.957 1.00 83.50 97 SER A O 1
ATOM 741 N N . THR A 1 98 ? 18.597 3.988 -14.433 1.00 84.75 98 THR A N 1
ATOM 742 C CA . THR A 1 98 ? 17.185 4.352 -14.652 1.00 84.75 98 THR A CA 1
ATOM 743 C C . THR A 1 98 ? 16.521 3.511 -15.746 1.00 84.75 98 THR A C 1
ATOM 745 O O . THR A 1 98 ? 15.334 3.205 -15.649 1.00 84.75 98 THR A O 1
ATOM 748 N N . LEU A 1 99 ? 17.283 3.104 -16.767 1.00 83.69 99 LEU A N 1
ATOM 749 C CA . LEU A 1 99 ? 16.791 2.213 -17.815 1.00 83.69 99 LEU A CA 1
ATOM 750 C C . LEU A 1 99 ? 16.372 0.858 -17.234 1.00 83.69 99 LEU A C 1
ATOM 752 O O . LEU A 1 99 ? 15.263 0.398 -17.498 1.00 83.69 99 LEU A O 1
ATOM 756 N N . GLU A 1 100 ? 17.224 0.260 -16.398 1.00 83.56 100 GLU A N 1
ATOM 757 C CA . GLU A 1 100 ? 16.914 -0.998 -15.711 1.00 83.56 100 GLU A CA 1
ATOM 758 C C . GLU A 1 100 ? 15.692 -0.861 -14.806 1.00 83.56 100 GLU A C 1
ATOM 760 O O . GLU A 1 100 ? 14.830 -1.737 -14.814 1.00 83.56 100 GLU A O 1
ATOM 765 N N . LEU A 1 101 ? 15.578 0.250 -14.067 1.00 87.25 101 LEU A N 1
ATOM 766 C CA . LEU A 1 101 ? 14.425 0.505 -13.200 1.00 87.25 101 LEU A CA 1
ATOM 767 C C . LEU A 1 101 ? 13.119 0.529 -13.991 1.00 87.25 101 LEU A C 1
ATOM 769 O O . LEU A 1 101 ? 12.136 -0.081 -13.576 1.00 87.25 101 LEU A O 1
ATOM 773 N N . VAL A 1 102 ? 13.095 1.215 -15.133 1.00 86.75 102 VAL A N 1
ATOM 774 C CA . VAL A 1 102 ? 11.876 1.340 -15.937 1.00 86.75 102 VAL A CA 1
ATOM 775 C C . VAL A 1 102 ? 11.532 0.034 -16.640 1.00 86.75 102 VAL A C 1
ATOM 777 O O . VAL A 1 102 ? 10.369 -0.366 -16.625 1.00 86.75 102 VAL A O 1
ATOM 780 N N . LEU A 1 103 ? 12.516 -0.669 -17.202 1.00 85.50 103 LEU A N 1
ATOM 781 C CA . LEU A 1 103 ? 12.282 -1.973 -17.822 1.00 85.50 103 LEU A CA 1
ATOM 782 C C . LEU A 1 103 ? 11.810 -3.003 -16.789 1.00 85.50 103 LEU A C 1
ATOM 784 O O . LEU A 1 103 ? 10.798 -3.667 -17.013 1.00 85.50 103 LEU A O 1
ATOM 788 N N . GLY A 1 104 ? 12.465 -3.065 -15.627 1.00 84.94 104 GLY A N 1
ATOM 789 C CA . GLY A 1 104 ? 12.058 -3.926 -14.518 1.00 84.94 104 GLY A CA 1
ATOM 790 C C . GLY A 1 104 ? 10.665 -3.577 -13.992 1.00 84.94 104 GLY A C 1
ATOM 791 O O . GLY A 1 104 ? 9.857 -4.465 -13.726 1.00 84.94 104 GLY A O 1
ATOM 792 N N . ALA A 1 105 ? 10.324 -2.290 -13.915 1.00 85.81 105 ALA A N 1
ATOM 793 C CA . ALA A 1 105 ? 8.985 -1.855 -13.540 1.00 85.81 105 ALA A CA 1
ATOM 794 C C . ALA A 1 105 ? 7.932 -2.257 -14.575 1.00 85.81 105 ALA A C 1
ATOM 796 O O . ALA A 1 105 ? 6.884 -2.768 -14.208 1.00 85.81 105 ALA A O 1
ATOM 797 N N . LEU A 1 106 ? 8.195 -2.086 -15.870 1.00 84.81 106 LEU A N 1
ATOM 798 C CA . LEU A 1 106 ? 7.260 -2.509 -16.915 1.00 84.81 106 LEU A CA 1
ATOM 799 C C . LEU A 1 106 ? 7.052 -4.030 -16.927 1.00 84.81 106 LEU A C 1
ATOM 801 O O . LEU A 1 106 ? 5.948 -4.483 -17.227 1.00 84.81 106 LEU A O 1
ATOM 805 N N . GLN A 1 107 ? 8.074 -4.805 -16.560 1.00 83.69 107 GLN A N 1
ATOM 806 C CA . GLN A 1 107 ? 7.983 -6.258 -16.400 1.00 83.69 107 GLN A CA 1
ATOM 807 C C . GLN A 1 107 ? 7.236 -6.666 -15.118 1.00 83.69 107 GLN A C 1
ATOM 809 O O . GLN A 1 107 ? 6.471 -7.631 -15.142 1.00 83.69 107 GLN A O 1
ATOM 814 N N . SER A 1 108 ? 7.386 -5.914 -14.019 1.00 83.06 108 SER A N 1
ATOM 815 C CA . SER A 1 108 ? 6.743 -6.218 -12.725 1.00 83.06 108 SER A CA 1
ATOM 816 C C . SER A 1 108 ? 5.219 -6.113 -12.760 1.00 83.06 108 SER A C 1
ATOM 818 O O . SER A 1 108 ? 4.519 -6.715 -11.950 1.00 83.06 108 SER A O 1
ATOM 820 N N . ILE A 1 109 ? 4.699 -5.378 -13.739 1.00 77.69 109 ILE A N 1
ATOM 821 C CA . ILE A 1 109 ? 3.273 -5.206 -13.976 1.00 77.69 109 ILE A CA 1
ATOM 822 C C . ILE A 1 109 ? 2.557 -6.534 -14.309 1.00 77.69 109 ILE A C 1
ATOM 824 O O . ILE A 1 109 ? 1.333 -6.625 -14.169 1.00 77.69 109 ILE A O 1
ATOM 828 N N . GLY A 1 110 ? 3.304 -7.569 -14.706 1.00 76.56 110 GLY A N 1
ATOM 829 C CA . GLY A 1 110 ? 2.788 -8.916 -14.914 1.00 76.56 110 GLY A CA 1
ATOM 830 C C . GLY A 1 110 ? 1.711 -9.022 -16.001 1.00 76.56 110 GLY A C 1
ATOM 831 O O . GLY A 1 110 ? 1.340 -8.063 -16.688 1.00 76.56 110 GLY A O 1
ATOM 832 N N . SER A 1 111 ? 1.195 -10.238 -16.180 1.00 89.19 111 SER A N 1
ATOM 833 C CA . SER A 1 111 ? 0.053 -10.473 -17.066 1.00 89.19 111 SER A CA 1
ATOM 834 C C . SER A 1 111 ? -1.252 -10.022 -16.403 1.00 89.19 111 SER A C 1
ATOM 836 O O . SER A 1 111 ? -1.426 -10.160 -15.192 1.00 89.19 111 SER A O 1
ATOM 838 N N . TRP A 1 112 ? -2.216 -9.551 -17.202 1.00 92.75 112 TRP A N 1
ATOM 839 C CA . TRP A 1 112 ? -3.554 -9.204 -16.705 1.00 92.75 112 TRP A CA 1
ATOM 840 C C . TRP A 1 112 ? -4.230 -10.367 -15.976 1.00 92.75 112 TRP A C 1
ATOM 842 O O . TRP A 1 112 ? -4.857 -10.161 -14.947 1.00 92.75 112 TRP A O 1
ATOM 852 N N . ARG A 1 113 ? -4.064 -11.599 -16.471 1.00 93.69 113 ARG A N 1
ATOM 853 C CA . ARG A 1 113 ? -4.627 -12.793 -15.827 1.00 93.69 113 ARG A CA 1
ATOM 854 C C . ARG A 1 113 ? -4.049 -13.003 -14.428 1.00 93.69 113 ARG A C 1
ATOM 856 O O . ARG A 1 113 ? -4.814 -13.197 -13.493 1.00 93.69 113 ARG A O 1
ATOM 863 N N . GLY A 1 114 ? -2.724 -12.912 -14.287 1.00 91.75 114 GLY A N 1
ATOM 864 C CA . GLY A 1 114 ? -2.058 -13.026 -12.990 1.00 91.75 114 GLY A CA 1
ATOM 865 C C . GLY A 1 114 ? -2.524 -11.946 -12.016 1.00 91.75 114 GLY A C 1
ATOM 866 O O . GLY A 1 114 ? -2.945 -12.272 -10.912 1.00 91.75 114 GLY A O 1
ATOM 867 N N . LEU A 1 115 ? -2.535 -10.680 -12.454 1.00 93.62 115 LEU A N 1
ATOM 868 C CA . LEU A 1 115 ? -3.020 -9.548 -11.657 1.00 93.62 115 LEU A CA 1
ATOM 869 C C . LEU A 1 115 ? -4.430 -9.805 -11.101 1.00 93.62 115 LEU A C 1
ATOM 871 O O . LEU A 1 115 ? -4.658 -9.630 -9.908 1.00 93.62 115 LEU A O 1
ATOM 875 N N . LEU A 1 116 ? -5.362 -10.235 -11.956 1.00 96.69 116 LEU A N 1
ATOM 876 C CA . LEU A 1 116 ? -6.750 -10.468 -11.558 1.00 96.69 116 LEU A CA 1
ATOM 877 C C . LEU A 1 116 ? -6.866 -11.639 -10.569 1.00 96.69 116 LEU A C 1
ATOM 879 O O . LEU A 1 116 ? -7.507 -11.509 -9.531 1.00 96.69 116 LEU A O 1
ATOM 883 N N . VAL A 1 117 ? -6.209 -12.768 -10.852 1.00 96.44 117 VAL A N 1
ATOM 884 C CA . VAL A 1 117 ? -6.259 -13.950 -9.976 1.00 96.44 117 VAL A CA 1
ATOM 885 C C . VAL A 1 117 ? -5.657 -13.643 -8.605 1.00 96.44 117 VAL A C 1
ATOM 887 O O . VAL A 1 117 ? -6.290 -13.920 -7.589 1.00 96.44 117 VAL A O 1
ATOM 890 N N . TYR A 1 118 ? -4.474 -13.027 -8.555 1.00 95.50 118 TYR A N 1
ATOM 891 C CA . TYR A 1 118 ? -3.827 -12.689 -7.287 1.00 95.50 118 TYR A CA 1
ATOM 892 C C . TYR A 1 118 ? -4.614 -11.650 -6.484 1.00 95.50 118 TYR A C 1
ATOM 894 O O . TYR A 1 118 ? -4.742 -11.805 -5.273 1.00 95.50 118 TYR A O 1
ATOM 902 N N . ALA A 1 119 ? -5.184 -10.627 -7.130 1.00 96.69 119 ALA A N 1
ATOM 903 C CA . ALA A 1 119 ? -6.003 -9.631 -6.437 1.00 96.69 119 ALA A CA 1
ATOM 904 C C . ALA A 1 119 ? -7.281 -10.252 -5.853 1.00 96.69 119 ALA A C 1
ATOM 906 O O . ALA A 1 119 ? -7.619 -9.982 -4.701 1.00 96.69 119 ALA A O 1
ATOM 907 N N . PHE A 1 120 ? -7.948 -11.135 -6.604 1.00 97.94 120 PHE A N 1
ATOM 908 C CA . PHE A 1 120 ? -9.119 -11.858 -6.113 1.00 97.94 120 PHE A CA 1
ATOM 909 C C . PHE A 1 120 ? -8.769 -12.773 -4.930 1.00 97.94 120 PHE A C 1
ATOM 911 O O . PHE A 1 120 ? -9.401 -12.689 -3.880 1.00 97.94 120 PHE A O 1
ATOM 918 N N . LEU A 1 121 ? -7.728 -13.606 -5.060 1.00 97.69 121 LEU A N 1
ATOM 919 C CA . LEU A 1 121 ? -7.293 -14.515 -3.992 1.00 97.69 121 LEU A CA 1
ATOM 920 C C . LEU A 1 121 ? -6.837 -13.758 -2.739 1.00 97.69 121 LEU A C 1
ATOM 922 O O . LEU A 1 121 ? -7.195 -14.146 -1.629 1.00 97.69 121 LEU A O 1
ATOM 926 N N . SER A 1 122 ? -6.096 -12.660 -2.904 1.00 96.62 122 SER A N 1
ATOM 927 C CA . SER A 1 122 ? -5.719 -11.773 -1.799 1.00 96.62 122 SER A CA 1
ATOM 928 C C . SER A 1 122 ? -6.957 -11.222 -1.085 1.00 96.62 122 SER A C 1
ATOM 930 O O . SER A 1 122 ? -7.019 -11.273 0.141 1.00 96.62 122 SER A O 1
ATOM 932 N N . GLY A 1 123 ? -7.977 -10.785 -1.833 1.00 97.25 123 GLY A N 1
ATOM 933 C CA . GLY A 1 123 ? -9.240 -10.305 -1.269 1.00 97.25 123 GLY A CA 1
ATOM 934 C C . GLY A 1 123 ? -10.014 -11.379 -0.509 1.00 97.25 123 GLY A C 1
ATOM 935 O O . GLY A 1 123 ? -10.526 -11.099 0.571 1.00 97.25 123 GLY A O 1
ATOM 936 N N . VAL A 1 124 ? -10.026 -12.622 -1.000 1.00 97.94 124 VAL A N 1
ATOM 937 C CA . VAL A 1 124 ? -10.624 -13.766 -0.287 1.00 97.94 124 VAL A CA 1
ATOM 938 C C . VAL A 1 124 ? -9.922 -14.011 1.051 1.00 97.94 124 VAL A C 1
ATOM 940 O O . VAL A 1 124 ? -10.586 -14.118 2.082 1.00 97.94 124 VAL A O 1
ATOM 943 N N . VAL A 1 125 ? -8.585 -14.060 1.058 1.00 97.12 125 VAL A N 1
ATOM 944 C CA . VAL A 1 125 ? -7.796 -14.282 2.283 1.00 97.12 125 VAL A CA 1
ATOM 945 C C . VAL A 1 125 ? -7.953 -13.112 3.259 1.00 97.12 125 VAL A C 1
ATOM 947 O O . VAL A 1 125 ? -8.134 -13.332 4.456 1.00 97.12 125 VAL A O 1
ATOM 950 N N . ALA A 1 126 ? -7.934 -11.871 2.762 1.00 96.88 126 ALA A N 1
ATOM 951 C CA . ALA A 1 126 ? -8.133 -10.679 3.581 1.00 96.88 126 ALA A CA 1
ATOM 952 C C . ALA A 1 126 ? -9.532 -10.655 4.204 1.00 96.88 126 ALA A C 1
ATOM 954 O O . ALA A 1 126 ? -9.668 -10.406 5.399 1.00 96.88 126 ALA A O 1
ATOM 955 N N . ALA A 1 127 ? -10.568 -10.967 3.427 1.00 96.88 127 ALA A N 1
ATOM 956 C CA . ALA A 1 127 ? -11.931 -11.032 3.932 1.00 96.88 127 ALA A CA 1
ATOM 957 C C . ALA A 1 127 ? -12.093 -12.125 4.982 1.00 96.88 127 ALA A C 1
ATOM 959 O O . ALA A 1 127 ? -12.707 -11.876 6.009 1.00 96.88 127 ALA A O 1
ATOM 960 N N . TYR A 1 128 ? -11.480 -13.295 4.788 1.00 96.06 128 TYR A N 1
ATOM 961 C CA . TYR A 1 128 ? -11.469 -14.344 5.805 1.00 96.06 128 TYR A CA 1
ATOM 962 C C . TYR A 1 128 ? -10.821 -13.857 7.112 1.00 96.06 128 TYR A C 1
ATOM 964 O O . TYR A 1 128 ? -11.378 -14.042 8.192 1.00 96.06 128 TYR A O 1
ATOM 972 N N . ALA A 1 129 ? -9.680 -13.166 7.020 1.00 96.00 129 ALA A N 1
ATOM 973 C CA . ALA A 1 129 ? -9.010 -12.580 8.179 1.00 96.00 129 ALA A CA 1
ATOM 974 C C . ALA A 1 129 ? -9.913 -11.588 8.934 1.00 96.00 129 ALA A C 1
ATOM 976 O O . ALA A 1 129 ? -9.963 -11.604 10.163 1.00 96.00 129 ALA A O 1
ATOM 977 N N . VAL A 1 130 ? -10.644 -10.745 8.199 1.00 95.19 130 VAL A N 1
ATOM 978 C CA . VAL A 1 130 ? -11.505 -9.706 8.774 1.00 95.19 130 VAL A CA 1
ATOM 979 C C . VAL A 1 130 ? -12.817 -10.278 9.322 1.00 95.19 130 VAL A C 1
ATOM 981 O O . VAL A 1 130 ? -13.177 -9.964 10.456 1.00 95.19 130 VAL A O 1
ATOM 984 N N . ILE A 1 131 ? -13.508 -11.141 8.571 1.00 95.38 131 ILE A N 1
ATOM 985 C CA . ILE A 1 131 ? -14.792 -11.754 8.956 1.00 95.38 131 ILE A CA 1
ATOM 986 C C . ILE A 1 131 ? -14.627 -12.595 10.228 1.00 95.38 131 ILE A C 1
ATOM 988 O O . ILE A 1 131 ? -15.411 -12.467 11.167 1.00 95.38 131 ILE A O 1
ATOM 992 N N . PHE A 1 132 ? -13.579 -13.419 10.299 1.00 94.31 132 PHE A N 1
ATOM 993 C CA . PHE A 1 132 ? -13.382 -14.360 11.407 1.00 94.31 132 PHE A CA 1
ATOM 994 C C . PHE A 1 132 ? -12.540 -13.809 12.566 1.00 94.31 132 PHE A C 1
ATOM 996 O O . PHE A 1 132 ? -12.233 -14.545 13.499 1.00 94.31 132 PHE A O 1
ATOM 1003 N N . ASN A 1 133 ? -12.168 -12.527 12.537 1.00 93.00 133 ASN A N 1
ATOM 1004 C CA . ASN A 1 133 ? -11.272 -11.909 13.520 1.00 93.00 133 ASN A CA 1
ATOM 1005 C C . ASN A 1 133 ? -9.930 -12.638 13.695 1.00 93.00 133 ASN A C 1
ATOM 1007 O O . ASN A 1 133 ? -9.475 -12.900 14.808 1.00 93.00 133 ASN A O 1
ATOM 1011 N N . ILE A 1 134 ? -9.278 -12.939 12.573 1.00 94.31 134 ILE A N 1
ATOM 1012 C CA . ILE A 1 134 ? -7.988 -13.632 12.502 1.00 94.31 134 ILE A CA 1
ATOM 1013 C C . ILE A 1 134 ? -6.938 -12.675 11.905 1.00 94.31 134 ILE A C 1
ATOM 1015 O O . ILE A 1 134 ? -6.458 -12.884 10.787 1.00 94.31 134 ILE A O 1
ATOM 1019 N N . PRO A 1 135 ? -6.553 -11.595 12.615 1.00 89.00 135 PRO A N 1
ATOM 1020 C CA . PRO A 1 135 ? -5.716 -10.535 12.050 1.00 89.00 135 PRO A CA 1
ATOM 1021 C C . PRO A 1 135 ? -4.313 -11.008 11.640 1.00 89.00 135 PRO A C 1
ATOM 1023 O O . PRO A 1 135 ? -3.715 -10.421 10.741 1.00 89.00 135 PRO A O 1
ATOM 1026 N N . TYR A 1 136 ? -3.794 -12.099 12.219 1.00 89.81 136 TYR A N 1
ATOM 1027 C CA . TYR A 1 136 ? -2.500 -12.673 11.820 1.00 89.81 136 TYR A CA 1
ATOM 1028 C C . TYR A 1 136 ? -2.491 -13.230 10.384 1.00 89.81 136 TYR A C 1
ATOM 1030 O O . TYR A 1 136 ? -1.418 -13.508 9.851 1.00 89.81 136 TYR A O 1
ATOM 1038 N N . LEU A 1 137 ? -3.660 -13.395 9.750 1.00 92.81 137 LEU A N 1
ATOM 1039 C CA . LEU A 1 137 ? -3.785 -13.831 8.357 1.00 92.81 137 LEU A CA 1
ATOM 1040 C C . LEU A 1 137 ? -3.678 -12.659 7.359 1.00 92.81 137 LEU A C 1
ATOM 1042 O O . LEU A 1 137 ? -3.393 -12.879 6.182 1.00 92.81 137 LEU A O 1
ATOM 1046 N N . LEU A 1 138 ? -3.826 -11.406 7.813 1.00 93.19 138 LEU A N 1
ATOM 1047 C CA . LEU A 1 138 ? -3.683 -10.219 6.958 1.00 93.19 138 LEU A CA 1
ATOM 1048 C C . LEU A 1 138 ? -2.309 -10.140 6.260 1.00 93.19 138 LEU A C 1
ATOM 1050 O O . LEU A 1 138 ? -2.295 -9.893 5.054 1.00 93.19 138 LEU A O 1
ATOM 1054 N N . PRO A 1 139 ? -1.167 -10.425 6.924 1.00 91.56 139 PRO A N 1
ATOM 1055 C CA . PRO A 1 139 ? 0.128 -10.532 6.253 1.00 91.56 139 PRO A CA 1
ATOM 1056 C C . PRO A 1 139 ? 0.152 -11.507 5.069 1.00 91.56 139 PRO A C 1
ATOM 1058 O O . PRO A 1 139 ? 0.767 -11.214 4.045 1.00 91.56 139 PRO A O 1
ATOM 1061 N N . ALA A 1 140 ? -0.548 -12.643 5.152 1.00 91.12 140 ALA A N 1
ATOM 1062 C CA . ALA A 1 140 ? -0.616 -13.585 4.035 1.00 91.12 140 ALA A CA 1
ATOM 1063 C C . ALA A 1 140 ? -1.358 -12.969 2.838 1.00 91.12 140 ALA A C 1
ATOM 1065 O O . ALA A 1 140 ? -0.876 -13.044 1.708 1.00 91.12 140 ALA A O 1
ATOM 1066 N N . ALA A 1 141 ? -2.481 -12.285 3.082 1.00 93.12 141 ALA A N 1
ATOM 1067 C CA . ALA A 1 141 ? -3.202 -11.565 2.035 1.00 93.12 141 ALA A CA 1
ATOM 1068 C C . ALA A 1 141 ? -2.347 -10.461 1.392 1.00 93.12 141 ALA A C 1
ATOM 1070 O O . ALA A 1 141 ? -2.345 -10.320 0.168 1.00 93.12 141 ALA A O 1
ATOM 1071 N N . MET A 1 142 ? -1.590 -9.712 2.200 1.00 93.12 142 MET A N 1
ATOM 1072 C CA . MET A 1 142 ? -0.682 -8.658 1.732 1.00 93.12 142 MET A CA 1
ATOM 1073 C C . MET A 1 142 ? 0.450 -9.222 0.866 1.00 93.12 142 MET A C 1
ATOM 1075 O O . MET A 1 142 ? 0.798 -8.617 -0.142 1.00 93.12 142 MET A O 1
ATOM 1079 N N . LEU A 1 143 ? 1.000 -10.389 1.215 1.00 90.31 143 LEU A N 1
ATOM 1080 C CA . LEU A 1 143 ? 2.056 -11.041 0.435 1.00 90.31 143 LEU A CA 1
ATOM 1081 C C . LEU A 1 143 ? 1.558 -11.527 -0.937 1.00 90.31 143 LEU A C 1
ATOM 1083 O O . LEU A 1 143 ? 2.298 -11.479 -1.915 1.00 90.31 143 LEU A O 1
ATOM 1087 N N . ILE A 1 144 ? 0.305 -11.983 -1.008 1.00 91.69 144 ILE A N 1
ATOM 1088 C CA . ILE A 1 144 ? -0.349 -12.420 -2.254 1.00 91.69 144 ILE A CA 1
ATOM 1089 C C . ILE A 1 144 ? -0.736 -11.215 -3.130 1.00 91.69 144 ILE A C 1
ATOM 1091 O O . ILE A 1 144 ? -0.809 -11.328 -4.353 1.00 91.69 144 ILE A O 1
ATOM 1095 N N . SER A 1 145 ? -1.008 -10.063 -2.510 1.00 92.31 145 SER A N 1
ATOM 1096 C CA . SER A 1 145 ? -1.562 -8.881 -3.169 1.00 92.31 145 SER A CA 1
ATOM 1097 C C . SER A 1 145 ? -0.644 -8.341 -4.277 1.00 92.31 145 SER A C 1
ATOM 1099 O O . SER A 1 145 ? 0.492 -7.939 -4.012 1.00 92.31 145 SER A O 1
ATOM 1101 N N . PRO A 1 146 ? -1.128 -8.222 -5.528 1.00 91.44 146 PRO A N 1
ATOM 1102 C CA . PRO A 1 146 ? -0.307 -7.786 -6.653 1.00 91.44 146 PRO A CA 1
ATOM 1103 C C . PRO A 1 146 ? -0.232 -6.253 -6.776 1.00 91.44 146 PRO A C 1
ATOM 1105 O O . PRO A 1 146 ? 0.048 -5.731 -7.852 1.00 91.44 146 PRO A O 1
ATOM 1108 N N . MET A 1 147 ? -0.516 -5.506 -5.704 1.00 90.69 147 MET A N 1
ATOM 1109 C CA . MET A 1 147 ? -0.645 -4.042 -5.730 1.00 90.69 147 MET A CA 1
ATOM 1110 C C . MET A 1 147 ? 0.703 -3.310 -5.708 1.00 90.69 147 MET A C 1
ATOM 1112 O O . MET A 1 147 ? 0.815 -2.216 -6.263 1.00 90.69 147 MET A O 1
ATOM 1116 N N . GLY A 1 148 ? 1.741 -3.918 -5.121 1.00 90.31 148 GLY A N 1
ATOM 1117 C CA . GLY A 1 148 ? 3.062 -3.294 -4.984 1.00 90.31 148 GLY A CA 1
ATOM 1118 C C . GLY A 1 148 ? 3.709 -2.926 -6.324 1.00 90.31 148 GLY A C 1
ATOM 1119 O O . GLY A 1 148 ? 4.185 -1.804 -6.491 1.00 90.31 148 GLY A O 1
ATOM 1120 N N . GLY A 1 149 ? 3.671 -3.833 -7.306 1.00 89.75 149 GLY A N 1
ATOM 1121 C CA . GLY A 1 149 ? 4.236 -3.607 -8.644 1.00 89.75 149 GLY A CA 1
ATOM 1122 C C . GLY A 1 149 ? 3.599 -2.415 -9.376 1.00 89.75 149 GLY A C 1
ATOM 1123 O O . GLY A 1 149 ? 4.305 -1.454 -9.693 1.00 89.75 149 GLY A O 1
ATOM 1124 N N . PRO A 1 150 ? 2.269 -2.413 -9.603 1.00 93.56 150 PRO A N 1
ATOM 1125 C CA . PRO A 1 150 ? 1.555 -1.307 -10.240 1.00 93.56 150 PRO A CA 1
ATOM 1126 C C . PRO A 1 150 ? 1.756 0.060 -9.569 1.00 93.56 150 PRO A C 1
ATOM 1128 O O . PRO A 1 150 ? 1.904 1.061 -10.275 1.00 93.56 150 PRO A O 1
ATOM 1131 N N . VAL A 1 151 ? 1.808 0.127 -8.232 1.00 94.56 151 VAL A N 1
ATOM 1132 C CA . VAL A 1 151 ? 2.087 1.391 -7.523 1.00 94.56 151 VAL A CA 1
ATOM 1133 C C . VAL A 1 151 ? 3.531 1.836 -7.734 1.00 94.56 151 VAL A C 1
ATOM 1135 O O . VAL A 1 151 ? 3.771 3.009 -8.010 1.00 94.56 151 VAL A O 1
ATOM 1138 N N . MET A 1 152 ? 4.500 0.919 -7.684 1.00 92.69 152 MET A N 1
ATOM 1139 C CA . MET A 1 152 ? 5.906 1.260 -7.932 1.00 92.69 152 MET A CA 1
ATOM 1140 C C . MET A 1 152 ? 6.161 1.715 -9.374 1.00 92.69 152 MET A C 1
ATOM 1142 O O . MET A 1 152 ? 7.014 2.566 -9.621 1.00 92.69 152 MET A O 1
ATOM 1146 N N . VAL A 1 153 ? 5.371 1.234 -10.331 1.00 93.62 153 VAL A N 1
ATOM 1147 C CA . VAL A 1 153 ? 5.372 1.754 -11.707 1.00 93.62 153 VAL A CA 1
ATOM 1148 C C . VAL A 1 153 ? 4.900 3.200 -11.744 1.00 93.62 153 VAL A C 1
ATOM 1150 O O . VAL A 1 153 ? 5.523 4.019 -12.413 1.00 93.62 153 VAL A O 1
ATOM 1153 N N . ALA A 1 154 ? 3.831 3.533 -11.015 1.00 95.56 154 ALA A N 1
ATOM 1154 C CA . ALA A 1 154 ? 3.369 4.912 -10.897 1.00 95.56 154 ALA A CA 1
ATOM 1155 C C . ALA A 1 154 ? 4.434 5.808 -10.237 1.00 95.56 154 ALA A C 1
ATOM 1157 O O . ALA A 1 154 ? 4.700 6.900 -10.732 1.00 95.56 154 ALA A O 1
ATOM 1158 N N . VAL A 1 155 ? 5.110 5.322 -9.191 1.00 95.38 155 VAL A N 1
ATOM 1159 C CA . VAL A 1 155 ? 6.238 6.008 -8.535 1.00 95.38 155 VAL A CA 1
ATOM 1160 C C . VAL A 1 155 ? 7.369 6.319 -9.525 1.00 95.38 155 VAL A C 1
ATOM 1162 O O . VAL A 1 155 ? 7.809 7.466 -9.627 1.00 95.38 155 VAL A O 1
ATOM 1165 N N . ILE A 1 156 ? 7.821 5.324 -10.295 1.00 93.75 156 ILE A N 1
ATOM 1166 C CA . ILE A 1 156 ? 8.891 5.500 -11.290 1.00 93.75 156 ILE A CA 1
ATOM 1167 C C . ILE A 1 156 ? 8.441 6.432 -12.418 1.00 93.75 156 ILE A C 1
ATOM 1169 O O . ILE A 1 156 ? 9.216 7.278 -12.867 1.00 93.75 156 ILE A O 1
ATOM 1173 N N . ALA A 1 157 ? 7.184 6.334 -12.846 1.00 94.06 157 ALA A N 1
ATOM 1174 C CA . ALA A 1 157 ? 6.602 7.221 -13.844 1.00 94.06 157 ALA A CA 1
ATOM 1175 C C . ALA A 1 157 ? 6.585 8.687 -13.385 1.00 94.06 157 ALA A C 1
ATOM 1177 O O . ALA A 1 157 ? 6.960 9.575 -14.150 1.00 94.06 157 ALA A O 1
ATOM 1178 N N . ILE A 1 158 ? 6.228 8.945 -12.121 1.00 95.00 158 ILE A N 1
ATOM 1179 C CA . ILE A 1 158 ? 6.293 10.286 -11.526 1.00 95.00 158 ILE A CA 1
ATOM 1180 C C . ILE A 1 158 ? 7.739 10.779 -11.520 1.00 95.00 158 ILE A C 1
ATOM 1182 O O . ILE A 1 158 ? 7.996 11.885 -11.985 1.00 95.00 158 ILE A O 1
ATOM 1186 N N . ALA A 1 159 ? 8.691 9.958 -11.068 1.00 93.69 159 ALA A N 1
ATOM 1187 C CA . ALA A 1 159 ? 10.102 10.340 -11.005 1.00 93.69 159 ALA A CA 1
ATOM 1188 C C . ALA A 1 159 ? 10.714 10.620 -12.392 1.00 93.69 159 ALA A C 1
ATOM 1190 O O . ALA A 1 159 ? 11.513 11.544 -12.546 1.00 93.69 159 ALA A O 1
ATOM 1191 N N . THR A 1 160 ? 10.327 9.857 -13.417 1.00 91.62 160 THR A N 1
ATOM 1192 C CA . THR A 1 160 ? 10.838 9.988 -14.794 1.00 91.62 160 THR A CA 1
ATOM 1193 C C . THR A 1 160 ? 10.078 11.019 -15.628 1.00 91.62 160 THR A C 1
ATOM 1195 O O . THR A 1 160 ? 10.666 11.602 -16.541 1.00 91.62 160 THR A O 1
ATOM 1198 N N . GLY A 1 161 ? 8.835 11.353 -15.276 1.00 92.19 161 GLY A N 1
ATOM 1199 C CA . GLY A 1 161 ? 7.983 12.267 -16.041 1.00 92.19 161 GLY A CA 1
ATOM 1200 C C . GLY A 1 161 ? 7.101 11.586 -17.100 1.00 92.19 161 GLY A C 1
ATOM 1201 O O . GLY A 1 161 ? 6.554 12.290 -17.948 1.00 92.19 161 GLY A O 1
ATOM 1202 N N . ASP A 1 162 ? 6.996 10.252 -17.108 1.00 92.25 162 ASP A N 1
ATOM 1203 C CA . ASP A 1 162 ? 6.284 9.479 -18.139 1.00 92.25 162 ASP A CA 1
ATOM 1204 C C . ASP A 1 162 ? 4.793 9.292 -17.793 1.00 92.25 162 ASP A C 1
ATOM 1206 O O . ASP A 1 162 ? 4.400 8.424 -17.011 1.00 92.25 162 ASP A O 1
ATOM 1210 N N . THR A 1 163 ? 3.925 10.082 -18.428 1.00 92.75 163 THR A N 1
ATOM 1211 C CA . THR A 1 163 ? 2.468 10.022 -18.222 1.00 92.75 163 THR A CA 1
ATOM 1212 C C . THR A 1 163 ? 1.835 8.722 -18.728 1.00 92.75 163 THR A C 1
ATOM 1214 O O . THR A 1 163 ? 0.838 8.255 -18.168 1.00 92.75 163 THR A O 1
ATOM 1217 N N . GLY A 1 164 ? 2.407 8.098 -19.760 1.00 92.19 164 GLY A N 1
ATOM 1218 C CA . GLY A 1 164 ? 1.928 6.832 -20.308 1.00 92.19 164 GLY A CA 1
ATOM 1219 C C . GLY A 1 164 ? 2.226 5.664 -19.372 1.00 92.19 164 GLY A C 1
ATOM 1220 O O . GLY A 1 164 ? 1.385 4.781 -19.179 1.00 92.19 164 GLY A O 1
ATOM 1221 N N . MET A 1 165 ? 3.407 5.654 -18.754 1.00 92.50 165 MET A N 1
ATOM 1222 C CA . MET A 1 165 ? 3.754 4.707 -17.693 1.00 92.50 165 MET A CA 1
ATOM 1223 C C . MET A 1 165 ? 2.907 4.941 -16.436 1.00 92.50 165 MET A C 1
ATOM 1225 O O . MET A 1 165 ? 2.386 3.968 -15.887 1.00 92.50 165 MET A O 1
ATOM 1229 N N . LEU A 1 166 ? 2.662 6.203 -16.054 1.00 95.25 166 LEU A N 1
ATOM 1230 C CA . LEU A 1 166 ? 1.798 6.533 -14.915 1.00 95.25 166 LEU A CA 1
ATOM 1231 C C . LEU A 1 166 ? 0.398 5.951 -15.120 1.00 95.25 166 LEU A C 1
ATOM 1233 O O . LEU A 1 166 ? -0.081 5.181 -14.290 1.00 95.25 166 LEU A O 1
ATOM 1237 N N . ARG A 1 167 ? -0.234 6.240 -16.263 1.00 95.38 167 ARG A N 1
ATOM 1238 C CA . ARG A 1 167 ? -1.565 5.715 -16.596 1.00 95.38 167 ARG A CA 1
ATOM 1239 C C . ARG A 1 167 ? -1.605 4.185 -16.550 1.00 95.38 167 ARG A C 1
ATOM 1241 O O . ARG A 1 167 ? -2.552 3.617 -16.013 1.00 95.38 167 ARG A O 1
ATOM 1248 N N . ARG A 1 168 ? -0.583 3.507 -17.086 1.00 93.44 168 ARG A N 1
ATOM 1249 C CA . ARG A 1 168 ? -0.493 2.034 -17.071 1.00 93.44 168 ARG A CA 1
ATOM 1250 C C . ARG A 1 168 ? -0.387 1.458 -15.655 1.00 93.44 168 ARG A C 1
ATOM 1252 O O . ARG A 1 168 ? -0.989 0.411 -15.412 1.00 93.44 168 ARG A O 1
ATOM 1259 N N . GLY A 1 169 ? 0.356 2.115 -14.762 1.00 94.06 169 GLY A N 1
ATOM 1260 C CA . GLY A 1 169 ? 0.460 1.742 -13.349 1.00 94.06 169 GLY A CA 1
ATOM 1261 C C . GLY A 1 169 ? -0.852 1.969 -12.599 1.00 94.06 169 GLY A C 1
ATOM 1262 O O . GLY A 1 169 ? -1.377 1.041 -11.989 1.00 94.06 169 GLY A O 1
ATOM 1263 N N . LEU A 1 170 ? -1.441 3.162 -12.735 1.00 96.25 170 LEU A N 1
ATOM 1264 C CA . LEU A 1 170 ? -2.684 3.536 -12.050 1.00 96.25 170 LEU A CA 1
ATOM 1265 C C . LEU A 1 170 ? -3.872 2.656 -12.431 1.00 96.25 170 LEU A C 1
ATOM 1267 O O . LEU A 1 170 ? -4.605 2.223 -11.549 1.00 96.25 170 LEU A O 1
ATOM 1271 N N . ILE A 1 171 ? -4.056 2.358 -13.722 1.00 97.00 171 ILE A N 1
ATOM 1272 C CA . ILE A 1 171 ? -5.161 1.496 -14.166 1.00 97.00 171 ILE A CA 1
ATOM 1273 C C . ILE A 1 171 ? -5.062 0.125 -13.489 1.00 97.00 171 ILE A C 1
ATOM 1275 O O . ILE A 1 171 ? -6.049 -0.380 -12.966 1.00 97.00 171 ILE A O 1
ATOM 1279 N N . ARG A 1 172 ? -3.873 -0.481 -13.471 1.00 95.75 172 ARG A N 1
ATOM 1280 C CA . ARG A 1 172 ? -3.698 -1.813 -12.880 1.00 95.75 172 ARG A CA 1
ATOM 1281 C C . ARG A 1 172 ? -3.783 -1.802 -11.366 1.00 95.75 172 ARG A C 1
ATOM 1283 O O . ARG A 1 172 ? -4.336 -2.737 -10.799 1.00 95.75 172 ARG A O 1
ATOM 1290 N N . PHE A 1 173 ? -3.278 -0.747 -10.737 1.00 95.94 173 PHE A N 1
ATOM 1291 C CA . PHE A 1 173 ? -3.430 -0.537 -9.308 1.00 95.94 173 PHE A CA 1
ATOM 1292 C C . PHE A 1 173 ? -4.908 -0.495 -8.912 1.00 95.94 173 PHE A C 1
ATOM 1294 O O . PHE A 1 173 ? -5.341 -1.307 -8.101 1.00 95.94 173 PHE A O 1
ATOM 1301 N N . TRP A 1 174 ? -5.697 0.385 -9.534 1.00 97.06 174 TRP A N 1
ATOM 1302 C CA . TRP A 1 174 ? -7.109 0.534 -9.189 1.00 97.06 174 TRP A CA 1
ATOM 1303 C C . TRP A 1 174 ? -7.940 -0.693 -9.563 1.00 97.06 174 TRP A C 1
ATOM 1305 O O . TRP A 1 174 ? -8.819 -1.067 -8.798 1.00 97.06 174 TRP A O 1
ATOM 1315 N N . VAL A 1 175 ? -7.619 -1.396 -10.656 1.00 97.50 175 VAL A N 1
ATOM 1316 C CA . VAL A 1 175 ? -8.249 -2.695 -10.951 1.00 97.50 175 VAL A CA 1
ATOM 1317 C C . VAL A 1 175 ? -7.953 -3.722 -9.853 1.00 97.50 175 VAL A C 1
ATOM 1319 O O . VAL A 1 175 ? -8.866 -4.428 -9.431 1.00 97.50 175 VAL A O 1
ATOM 1322 N N . ALA A 1 176 ? -6.711 -3.801 -9.363 1.00 96.38 176 ALA A N 1
ATOM 1323 C CA . ALA A 1 176 ? -6.358 -4.710 -8.274 1.00 96.38 176 ALA A CA 1
ATOM 1324 C C . ALA A 1 176 ? -7.082 -4.350 -6.966 1.00 96.38 176 ALA A C 1
ATOM 1326 O O . ALA A 1 176 ? -7.637 -5.241 -6.330 1.00 96.38 176 ALA A O 1
ATOM 1327 N N . VAL A 1 177 ? -7.144 -3.059 -6.608 1.00 97.38 177 VAL A N 1
ATOM 1328 C CA . VAL A 1 177 ? -7.928 -2.560 -5.461 1.00 97.38 177 VAL A CA 1
ATOM 1329 C C . VAL A 1 177 ? -9.389 -2.980 -5.585 1.00 97.38 177 VAL A C 1
ATOM 1331 O O . VAL A 1 177 ? -9.934 -3.589 -4.669 1.00 97.38 177 VAL A O 1
ATOM 1334 N N . SER A 1 178 ? -10.031 -2.647 -6.709 1.00 97.75 178 SER A N 1
ATOM 1335 C CA . SER A 1 178 ? -11.459 -2.890 -6.910 1.00 97.75 178 SER A CA 1
ATOM 1336 C C . SER A 1 178 ? -11.784 -4.376 -6.899 1.00 97.75 178 SER A C 1
ATOM 1338 O O . SER A 1 178 ? -12.815 -4.764 -6.360 1.00 97.75 178 SER A O 1
ATOM 1340 N N . LEU A 1 179 ? -10.911 -5.218 -7.455 1.00 97.94 179 LEU A N 1
ATOM 1341 C CA . LEU A 1 179 ? -11.120 -6.660 -7.447 1.00 97.94 179 LEU A CA 1
ATOM 1342 C C . LEU A 1 179 ? -10.896 -7.274 -6.062 1.00 97.94 179 LEU A C 1
ATOM 1344 O O . LEU A 1 179 ? -11.649 -8.162 -5.681 1.00 97.94 179 LEU A O 1
ATOM 1348 N N . LEU A 1 180 ? -9.912 -6.788 -5.300 1.00 98.06 180 LEU A N 1
ATOM 1349 C CA . LEU A 1 180 ? -9.689 -7.197 -3.912 1.00 98.06 180 LEU A CA 1
ATOM 1350 C C . LEU A 1 180 ? -10.898 -6.823 -3.043 1.00 98.06 180 LEU A C 1
ATOM 1352 O O . LEU A 1 180 ? -11.451 -7.683 -2.359 1.00 98.06 180 LEU A O 1
ATOM 1356 N N . ALA A 1 181 ? -11.355 -5.570 -3.126 1.00 98.19 181 ALA A N 1
ATOM 1357 C CA . ALA A 1 181 ? -12.546 -5.096 -2.424 1.00 98.19 181 ALA A CA 1
ATOM 1358 C C . ALA A 1 181 ? -13.807 -5.857 -2.866 1.00 98.19 181 ALA A C 1
ATOM 1360 O O . ALA A 1 181 ? -14.606 -6.270 -2.032 1.00 98.19 181 ALA A O 1
ATOM 1361 N N . GLY A 1 182 ? -13.966 -6.114 -4.167 1.00 98.31 182 GLY A N 1
ATOM 1362 C CA . GLY A 1 182 ? -15.075 -6.897 -4.710 1.00 98.31 182 GLY A CA 1
ATOM 1363 C C . GLY A 1 182 ? -15.064 -8.352 -4.239 1.00 98.31 182 GLY A C 1
ATOM 1364 O O . GLY A 1 182 ? -16.104 -8.877 -3.859 1.00 98.31 182 GLY A O 1
ATOM 1365 N N . ALA A 1 183 ? -13.897 -8.999 -4.193 1.00 98.25 183 ALA A N 1
ATOM 1366 C CA . ALA A 1 183 ? -13.749 -10.344 -3.641 1.00 98.25 183 ALA A CA 1
ATOM 1367 C C . ALA A 1 183 ? -14.105 -10.376 -2.149 1.00 98.25 183 ALA A C 1
ATOM 1369 O O . ALA A 1 183 ? -14.802 -11.286 -1.701 1.00 98.25 183 ALA A O 1
ATOM 1370 N N . ALA A 1 184 ? -13.690 -9.354 -1.396 1.00 97.94 184 ALA A N 1
ATOM 1371 C CA . ALA A 1 184 ? -14.063 -9.222 0.001 1.00 97.94 184 ALA A CA 1
ATOM 1372 C C . ALA A 1 184 ? -15.570 -9.007 0.187 1.00 97.94 184 ALA A C 1
ATOM 1374 O O . ALA A 1 184 ? -16.170 -9.655 1.040 1.00 97.94 184 ALA A O 1
ATOM 1375 N N . ALA A 1 185 ? -16.199 -8.189 -0.659 1.00 97.88 185 ALA A N 1
ATOM 1376 C CA . ALA A 1 185 ? -17.645 -7.999 -0.661 1.00 97.88 185 ALA A CA 1
ATOM 1377 C C . ALA A 1 185 ? -18.400 -9.304 -0.982 1.00 97.88 185 ALA A C 1
ATOM 1379 O O . ALA A 1 185 ? -19.348 -9.664 -0.290 1.00 97.88 185 ALA A O 1
ATOM 1380 N N . ILE A 1 186 ? -17.949 -10.066 -1.986 1.00 98.25 186 ILE A N 1
ATOM 1381 C CA . ILE A 1 186 ? -18.526 -11.381 -2.310 1.00 98.25 186 ILE A CA 1
ATOM 1382 C C . ILE A 1 186 ? -18.430 -12.312 -1.100 1.00 98.25 186 ILE A C 1
ATOM 1384 O O . ILE A 1 186 ? -19.412 -12.959 -0.751 1.00 98.25 186 ILE A O 1
ATOM 1388 N N . MET A 1 187 ? -17.276 -12.356 -0.432 1.00 97.69 187 MET A N 1
ATOM 1389 C CA . MET A 1 187 ? -17.097 -13.163 0.775 1.00 97.69 187 MET A CA 1
ATOM 1390 C C . MET A 1 187 ? -18.032 -12.715 1.901 1.00 97.69 187 MET A C 1
ATOM 1392 O O . MET A 1 187 ? -18.710 -13.555 2.481 1.00 97.69 187 MET A O 1
ATOM 1396 N N . GLY A 1 188 ? -18.128 -11.412 2.176 1.00 96.56 188 GLY A N 1
ATOM 1397 C CA . GLY A 1 188 ? -19.064 -10.884 3.170 1.00 96.56 188 GLY A CA 1
ATOM 1398 C C . GLY A 1 188 ? -20.506 -11.313 2.892 1.00 96.56 188 GLY A C 1
ATOM 1399 O O . GLY A 1 188 ? -21.187 -11.787 3.797 1.00 96.56 188 GLY A O 1
ATOM 1400 N N . ALA A 1 189 ? -20.942 -11.230 1.632 1.00 96.88 189 ALA A N 1
ATOM 1401 C CA . ALA A 1 189 ? -22.286 -11.635 1.228 1.00 96.88 189 ALA A CA 1
ATOM 1402 C C . ALA A 1 189 ? -22.507 -13.154 1.350 1.00 96.88 189 ALA A C 1
ATOM 1404 O O . ALA A 1 189 ? -23.549 -13.588 1.831 1.00 96.88 189 ALA A O 1
ATOM 1405 N N . VAL A 1 190 ? -21.525 -13.973 0.952 1.00 96.88 190 VAL A N 1
ATOM 1406 C CA . VAL A 1 190 ? -21.596 -15.444 1.049 1.00 96.88 190 VAL A CA 1
ATOM 1407 C C . VAL A 1 190 ? -21.680 -15.914 2.503 1.00 96.88 190 VAL A C 1
ATOM 1409 O O . VAL A 1 190 ? -22.407 -16.861 2.794 1.00 96.88 190 VAL A O 1
ATOM 1412 N N . TYR A 1 191 ? -20.952 -15.262 3.410 1.00 94.56 191 TYR A N 1
ATOM 1413 C CA . TYR A 1 191 ? -20.944 -15.602 4.835 1.00 94.56 191 TYR A CA 1
ATOM 1414 C C . TYR A 1 191 ? -22.064 -14.932 5.644 1.00 94.56 191 TYR A C 1
ATOM 1416 O O . TYR A 1 191 ? -22.150 -15.187 6.843 1.00 94.56 191 TYR A O 1
ATOM 1424 N N . GLY A 1 192 ? -22.917 -14.107 5.023 1.00 92.31 192 GLY A N 1
ATOM 1425 C CA . GLY A 1 192 ? -23.989 -13.392 5.725 1.00 92.31 192 GLY A CA 1
ATOM 1426 C C . GLY A 1 192 ? -23.451 -12.439 6.794 1.00 92.31 192 GLY A C 1
ATOM 1427 O O . GLY A 1 192 ? -23.891 -12.470 7.940 1.00 92.31 192 GLY A O 1
ATOM 1428 N N . LEU A 1 193 ? -22.417 -11.662 6.457 1.00 91.44 193 LEU A N 1
ATOM 1429 C CA . LEU A 1 193 ? -21.878 -10.666 7.374 1.00 91.44 193 LEU A CA 1
ATOM 1430 C C . LEU A 1 193 ? -22.887 -9.521 7.528 1.00 91.44 193 LEU A C 1
ATOM 1432 O O . LEU A 1 193 ? -23.084 -8.762 6.584 1.00 91.44 193 LEU A O 1
ATOM 1436 N N . ASP A 1 194 ? -23.441 -9.376 8.734 1.00 88.44 194 ASP A N 1
ATOM 1437 C CA . ASP A 1 194 ? -24.464 -8.366 9.053 1.00 88.44 194 ASP A CA 1
ATOM 1438 C C . ASP A 1 194 ? -23.989 -7.313 10.076 1.00 88.44 194 ASP A C 1
ATOM 1440 O O . ASP A 1 194 ? -24.708 -6.365 10.384 1.00 88.44 194 ASP A O 1
ATOM 1444 N N . PHE A 1 195 ? -22.787 -7.467 10.643 1.00 85.25 195 PHE A N 1
ATOM 1445 C CA . PHE A 1 195 ? -22.252 -6.578 11.680 1.00 85.25 195 PHE A CA 1
ATOM 1446 C C . PHE A 1 195 ? -20.744 -6.339 11.528 1.00 85.25 195 PHE A C 1
ATOM 1448 O O . PHE A 1 195 ? -20.022 -7.140 10.934 1.00 85.25 195 PHE A O 1
ATOM 1455 N N . SER A 1 196 ? -20.255 -5.242 12.115 1.00 85.00 196 SER A N 1
ATOM 1456 C CA . SER A 1 196 ? -18.825 -4.905 12.147 1.00 85.00 196 SER A CA 1
ATOM 1457 C C . SER A 1 196 ? -18.034 -5.847 13.060 1.00 85.00 196 SER A C 1
ATOM 1459 O O . SER A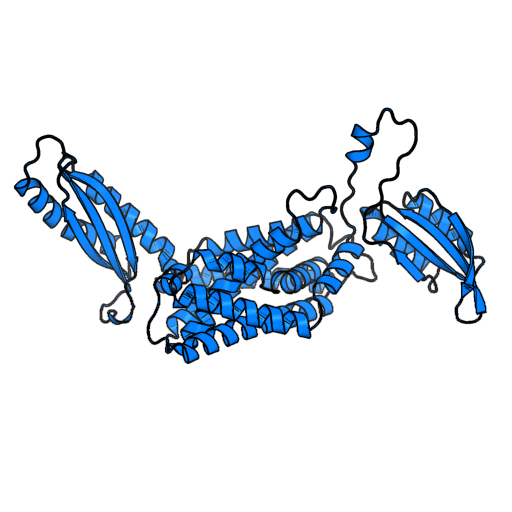 1 196 ? -18.377 -6.052 14.233 1.00 85.00 196 SER A O 1
ATOM 1461 N N . THR A 1 197 ? -16.949 -6.420 12.537 1.00 88.56 197 THR A N 1
ATOM 1462 C CA . THR A 1 197 ? -16.054 -7.291 13.308 1.00 88.56 197 THR A CA 1
ATOM 1463 C C . THR A 1 197 ? -15.001 -6.481 14.064 1.00 88.56 197 THR A C 1
ATOM 1465 O O . THR A 1 197 ? -14.643 -5.376 13.667 1.00 88.56 197 THR A O 1
ATOM 1468 N N . ALA A 1 198 ? -14.430 -7.041 15.136 1.00 86.44 198 ALA A N 1
ATOM 1469 C CA . ALA A 1 198 ? -13.361 -6.375 15.889 1.00 86.44 198 ALA A CA 1
ATOM 1470 C C . ALA A 1 198 ? -12.147 -6.020 15.005 1.00 86.44 198 ALA A C 1
ATOM 1472 O O . ALA A 1 198 ? -11.476 -5.017 15.230 1.00 86.44 198 ALA A O 1
ATOM 1473 N N . THR A 1 199 ? -11.884 -6.819 13.968 1.00 89.12 199 THR A N 1
ATOM 1474 C CA . THR A 1 199 ? -10.817 -6.555 12.997 1.00 89.12 199 THR A CA 1
ATOM 1475 C C . THR A 1 199 ? -11.178 -5.408 12.053 1.00 89.12 199 THR A C 1
ATOM 1477 O O . THR A 1 199 ? -10.291 -4.625 11.718 1.00 89.12 199 THR A O 1
ATOM 1480 N N . MET A 1 200 ? -12.454 -5.253 11.667 1.00 89.12 200 MET A N 1
ATOM 1481 C CA . MET A 1 200 ? -12.915 -4.064 10.933 1.00 89.12 200 MET A CA 1
ATOM 1482 C C . MET A 1 200 ? -12.715 -2.799 11.765 1.00 89.12 200 MET A C 1
ATOM 1484 O O . MET A 1 200 ? -12.139 -1.843 11.253 1.00 89.12 200 MET A O 1
ATOM 1488 N N . GLU A 1 201 ? -13.101 -2.811 13.044 1.00 84.00 201 GLU A N 1
ATOM 1489 C CA . GLU A 1 201 ? -12.890 -1.667 13.946 1.00 84.00 201 GLU A CA 1
ATOM 1490 C C . GLU A 1 201 ? -11.405 -1.327 14.091 1.00 84.00 201 GLU A C 1
ATOM 1492 O O . GLU A 1 201 ? -11.007 -0.169 13.987 1.00 84.00 201 GLU A O 1
ATOM 1497 N N . MET A 1 202 ? -10.566 -2.348 14.280 1.00 84.00 202 MET A N 1
ATOM 1498 C CA . MET A 1 202 ? -9.123 -2.175 14.436 1.00 84.00 202 MET A CA 1
ATOM 1499 C C . MET A 1 202 ? -8.481 -1.546 13.193 1.00 84.00 202 MET A C 1
ATOM 1501 O O . MET A 1 202 ? -7.648 -0.655 13.325 1.00 84.00 202 MET A O 1
ATOM 1505 N N . ILE A 1 203 ? -8.852 -1.999 11.991 1.00 86.44 203 ILE A N 1
ATOM 1506 C CA . ILE A 1 203 ? -8.341 -1.432 10.732 1.00 86.44 203 ILE A CA 1
ATOM 1507 C C . ILE A 1 203 ? -8.914 -0.026 10.497 1.00 86.44 203 ILE A C 1
ATOM 1509 O O . ILE A 1 203 ? -8.234 0.823 9.921 1.00 86.44 203 ILE A O 1
ATOM 1513 N N . SER A 1 204 ? -10.141 0.224 10.959 1.00 82.12 204 SER A N 1
ATOM 1514 C CA . SER A 1 204 ? -10.844 1.495 10.763 1.00 82.12 204 SER A CA 1
ATOM 1515 C C . SER A 1 204 ? -10.465 2.591 11.743 1.00 82.12 204 SER A C 1
ATOM 1517 O O . SER A 1 204 ? -10.795 3.753 11.521 1.00 82.12 204 SER A O 1
ATOM 1519 N N . ALA A 1 205 ? -9.706 2.261 12.784 1.00 75.75 205 ALA A N 1
ATOM 1520 C CA . ALA A 1 205 ? -9.097 3.240 13.663 1.00 75.75 205 ALA A CA 1
ATOM 1521 C C . ALA A 1 205 ? -7.994 4.017 12.912 1.00 75.75 205 ALA A C 1
ATOM 1523 O O . ALA A 1 205 ? -6.807 3.696 12.996 1.00 75.75 205 ALA A O 1
ATOM 1524 N N . LEU A 1 206 ? -8.387 5.052 12.160 1.00 69.81 206 LEU A N 1
ATOM 1525 C CA . LEU A 1 206 ? -7.446 5.954 11.503 1.00 69.81 206 LEU A CA 1
ATOM 1526 C C . LEU A 1 206 ? -6.600 6.683 12.554 1.00 69.81 206 LEU A C 1
ATOM 1528 O O . LEU A 1 206 ? -7.121 7.267 13.507 1.00 69.81 206 LEU A O 1
ATOM 1532 N N . SER A 1 207 ? -5.286 6.669 12.337 1.00 73.50 207 SER A N 1
ATOM 1533 C CA . SER A 1 207 ? -4.345 7.562 13.008 1.00 73.50 207 SER A CA 1
ATOM 1534 C C . SER A 1 207 ? -3.905 8.646 12.035 1.00 73.50 207 SER A C 1
ATOM 1536 O O . SER A 1 207 ? -3.664 8.375 10.853 1.00 73.50 207 SER A O 1
ATOM 1538 N N . SER A 1 208 ? -3.711 9.858 12.542 1.00 69.81 208 SER A N 1
ATOM 1539 C CA . SER A 1 208 ? -3.140 10.974 11.785 1.00 69.81 208 SER A CA 1
ATOM 1540 C C . SER A 1 208 ? -1.740 10.644 11.242 1.00 69.81 208 SER A C 1
ATOM 1542 O O . SER A 1 208 ? -1.285 11.219 10.258 1.00 69.81 208 SER A O 1
ATOM 1544 N N . TRP A 1 209 ? -1.049 9.661 11.829 1.00 75.94 209 TRP A N 1
ATOM 1545 C CA . TRP A 1 209 ? 0.309 9.274 11.441 1.00 75.94 209 TRP A CA 1
ATOM 1546 C C . TRP A 1 209 ? 0.387 8.275 10.280 1.00 75.94 209 TRP A C 1
ATOM 1548 O O . TRP A 1 209 ? 1.490 7.968 9.819 1.00 75.94 209 TRP A O 1
ATOM 1558 N N . VAL A 1 210 ? -0.747 7.783 9.765 1.00 81.56 210 VAL A N 1
ATOM 1559 C CA . VAL A 1 210 ? -0.756 6.789 8.677 1.00 81.56 210 VAL A CA 1
ATOM 1560 C C . VAL A 1 210 ? -0.041 7.301 7.424 1.00 81.56 210 VAL A C 1
ATOM 1562 O O . VAL A 1 210 ? 0.672 6.536 6.770 1.00 81.56 210 VAL A O 1
ATOM 1565 N N . LEU A 1 211 ? -0.158 8.597 7.115 1.00 86.56 211 LEU A N 1
ATOM 1566 C CA . LEU A 1 211 ? 0.536 9.193 5.974 1.00 86.56 211 LEU A CA 1
ATOM 1567 C C . LEU A 1 211 ? 2.058 8.999 6.067 1.00 86.56 211 LEU A C 1
ATOM 1569 O O . LEU A 1 211 ? 2.685 8.645 5.072 1.00 86.56 211 LEU A O 1
ATOM 1573 N N . LEU A 1 212 ? 2.659 9.170 7.250 1.00 86.81 212 LEU A N 1
ATOM 1574 C CA . LEU A 1 212 ? 4.106 9.001 7.423 1.00 86.81 212 LEU A CA 1
ATOM 1575 C C . LEU A 1 212 ? 4.546 7.553 7.209 1.00 86.81 212 LEU A C 1
ATOM 1577 O O . LEU A 1 212 ? 5.578 7.311 6.585 1.00 86.81 212 LEU A O 1
ATOM 1581 N N . ILE A 1 213 ? 3.750 6.594 7.688 1.00 86.50 213 ILE A N 1
ATOM 1582 C CA . ILE A 1 213 ? 4.013 5.165 7.483 1.00 86.50 213 ILE A CA 1
ATOM 1583 C C . ILE A 1 213 ? 3.957 4.839 5.986 1.00 86.50 213 ILE A C 1
ATOM 1585 O O . ILE A 1 213 ? 4.832 4.146 5.470 1.00 86.50 213 ILE A O 1
ATOM 1589 N N . ALA A 1 214 ? 2.977 5.390 5.269 1.00 90.75 214 ALA A N 1
ATOM 1590 C CA . ALA A 1 214 ? 2.848 5.212 3.829 1.00 90.75 214 ALA A CA 1
ATOM 1591 C C . ALA A 1 214 ? 4.015 5.839 3.045 1.00 90.75 214 ALA A C 1
ATOM 1593 O O . ALA A 1 214 ? 4.552 5.206 2.135 1.00 90.75 214 ALA A O 1
ATOM 1594 N N . VAL A 1 215 ? 4.461 7.043 3.426 1.00 92.56 215 VAL A N 1
ATOM 1595 C CA . VAL A 1 215 ? 5.669 7.681 2.870 1.00 92.56 215 VAL A CA 1
ATOM 1596 C C . VAL A 1 215 ? 6.897 6.802 3.101 1.00 92.56 215 VAL A C 1
ATOM 1598 O O . VAL A 1 215 ? 7.656 6.563 2.163 1.00 92.56 215 VAL A O 1
ATOM 1601 N N . ALA A 1 216 ? 7.075 6.265 4.310 1.00 90.25 216 ALA A N 1
ATOM 1602 C CA . ALA A 1 216 ? 8.175 5.356 4.617 1.00 90.25 216 ALA A CA 1
ATOM 1603 C C . ALA A 1 216 ? 8.109 4.063 3.783 1.00 90.25 216 ALA A C 1
ATOM 1605 O O . ALA A 1 216 ? 9.126 3.640 3.234 1.00 90.25 216 ALA A O 1
ATOM 1606 N N . GLY A 1 217 ? 6.921 3.471 3.619 1.00 88.75 217 GLY A N 1
ATOM 1607 C CA . GLY A 1 217 ? 6.703 2.294 2.773 1.00 88.75 217 GLY A CA 1
ATOM 1608 C C . GLY A 1 217 ? 7.015 2.557 1.298 1.00 88.75 217 GLY A C 1
ATOM 1609 O O . GLY A 1 217 ? 7.690 1.754 0.652 1.00 88.75 217 GLY A O 1
ATOM 1610 N N . GLY A 1 218 ? 6.603 3.714 0.772 1.00 92.06 218 GLY A N 1
ATOM 1611 C CA . GLY A 1 218 ? 6.942 4.142 -0.584 1.00 92.06 218 GLY A CA 1
ATOM 1612 C C . GLY A 1 218 ? 8.435 4.381 -0.785 1.00 92.06 218 GLY A C 1
ATOM 1613 O O . GLY A 1 218 ? 9.000 3.918 -1.776 1.00 92.06 218 GLY A O 1
ATOM 1614 N N . ALA A 1 219 ? 9.087 5.040 0.175 1.00 92.50 219 ALA A N 1
ATOM 1615 C CA . ALA A 1 219 ? 10.528 5.269 0.161 1.00 92.50 219 ALA A CA 1
ATOM 1616 C C . ALA A 1 219 ? 11.314 3.949 0.210 1.00 92.50 219 ALA A C 1
ATOM 1618 O O . ALA A 1 219 ? 12.229 3.750 -0.589 1.00 92.50 219 ALA A O 1
ATOM 1619 N N . ALA A 1 220 ? 10.926 3.017 1.088 1.00 89.12 220 ALA A N 1
ATOM 1620 C CA . ALA A 1 220 ? 11.517 1.682 1.163 1.00 89.12 220 ALA A CA 1
ATOM 1621 C C . ALA A 1 220 ? 11.322 0.904 -0.151 1.00 89.12 220 ALA A C 1
ATOM 1623 O O . ALA A 1 220 ? 12.274 0.316 -0.666 1.00 89.12 220 ALA A O 1
ATOM 1624 N N . GLY A 1 221 ? 10.119 0.967 -0.734 1.00 88.38 221 GLY A N 1
ATOM 1625 C CA . GLY A 1 221 ? 9.805 0.425 -2.058 1.00 88.38 221 GLY A CA 1
ATOM 1626 C C . GLY A 1 221 ? 10.728 0.945 -3.154 1.00 88.38 221 GLY A C 1
ATOM 1627 O O . GLY A 1 221 ? 11.353 0.157 -3.862 1.00 88.38 221 GLY A O 1
ATOM 1628 N N . ALA A 1 222 ? 10.876 2.264 -3.255 1.00 90.56 222 ALA A N 1
ATOM 1629 C CA . ALA A 1 222 ? 11.776 2.894 -4.215 1.00 90.56 222 ALA A CA 1
ATOM 1630 C C . ALA A 1 222 ? 13.249 2.522 -3.977 1.00 90.56 222 ALA A C 1
ATOM 1632 O O . ALA A 1 222 ? 13.973 2.221 -4.928 1.00 90.56 222 ALA A O 1
ATOM 1633 N N . LEU A 1 223 ? 13.694 2.498 -2.719 1.00 87.94 223 LEU A N 1
ATOM 1634 C CA . LEU A 1 223 ? 15.077 2.188 -2.366 1.00 87.94 223 LEU A CA 1
ATOM 1635 C C . LEU A 1 223 ? 15.451 0.741 -2.716 1.00 87.94 223 LEU A C 1
ATOM 1637 O O . LEU A 1 223 ? 16.561 0.496 -3.187 1.00 87.94 223 LEU A O 1
ATOM 1641 N N . ALA A 1 224 ? 14.539 -0.215 -2.529 1.00 82.88 224 ALA A N 1
ATOM 1642 C CA . ALA A 1 224 ? 14.762 -1.600 -2.943 1.00 82.88 224 ALA A CA 1
ATOM 1643 C C . ALA A 1 224 ? 14.824 -1.773 -4.464 1.00 82.88 224 ALA A C 1
ATOM 1645 O O . ALA A 1 224 ? 15.478 -2.697 -4.938 1.00 82.88 224 ALA A O 1
ATOM 1646 N N . GLN A 1 225 ? 14.188 -0.884 -5.233 1.00 81.94 225 GLN A N 1
ATOM 1647 C CA . GLN A 1 225 ? 14.311 -0.907 -6.690 1.00 81.94 225 GLN A CA 1
ATOM 1648 C C . GLN A 1 225 ? 15.672 -0.377 -7.155 1.00 81.94 225 GLN A C 1
ATOM 1650 O O . GLN A 1 225 ? 16.249 -0.955 -8.074 1.00 81.94 225 GLN A O 1
ATOM 1655 N N . ILE A 1 226 ? 16.189 0.687 -6.522 1.00 80.94 226 ILE A N 1
ATOM 1656 C CA . ILE A 1 226 ? 17.485 1.310 -6.861 1.00 80.94 226 ILE A CA 1
ATOM 1657 C C . ILE A 1 226 ? 18.672 0.413 -6.489 1.00 80.94 226 ILE A C 1
ATOM 1659 O O . ILE A 1 226 ? 19.668 0.370 -7.222 1.00 80.94 226 ILE A O 1
ATOM 1663 N N . GLN A 1 227 ? 18.586 -0.266 -5.342 1.00 75.31 227 GLN A N 1
ATOM 1664 C CA . GLN A 1 227 ? 19.632 -1.174 -4.882 1.00 75.31 227 GLN A CA 1
ATOM 1665 C C . GLN A 1 227 ? 19.860 -2.282 -5.915 1.00 75.31 227 GLN A C 1
ATOM 1667 O O . GLN A 1 227 ? 18.930 -2.851 -6.490 1.00 75.31 227 GLN A O 1
ATOM 1672 N N . SER A 1 228 ? 21.132 -2.583 -6.160 1.00 64.19 228 SER A N 1
ATOM 1673 C CA . SER A 1 228 ? 21.502 -3.790 -6.888 1.00 64.19 228 SER A CA 1
ATOM 1674 C C . SER A 1 228 ? 21.026 -5.012 -6.108 1.00 64.19 228 SER A C 1
ATOM 1676 O O . SER A 1 228 ? 21.031 -4.997 -4.879 1.00 64.19 228 SER A O 1
ATOM 1678 N N . GLU A 1 229 ? 20.704 -6.103 -6.804 1.00 62.94 229 GLU A N 1
ATOM 1679 C CA . GLU A 1 229 ? 20.374 -7.399 -6.181 1.00 62.94 229 GLU A CA 1
ATOM 1680 C C . GLU A 1 229 ? 21.417 -7.859 -5.158 1.00 62.94 229 GLU A C 1
ATOM 1682 O O . GLU A 1 229 ? 21.094 -8.619 -4.252 1.00 62.94 229 GLU A O 1
ATOM 1687 N N . ARG A 1 230 ? 22.658 -7.380 -5.297 1.00 59.00 230 ARG A N 1
ATOM 1688 C CA . ARG A 1 230 ? 23.804 -7.757 -4.466 1.00 59.00 230 ARG A CA 1
ATOM 1689 C C . ARG A 1 230 ? 24.059 -6.842 -3.266 1.00 59.00 230 ARG A C 1
ATOM 1691 O O . ARG A 1 230 ? 24.845 -7.219 -2.411 1.00 59.00 230 ARG A O 1
ATOM 1698 N N . ASP A 1 231 ? 23.412 -5.679 -3.207 1.00 59.00 231 ASP A N 1
ATOM 1699 C CA . ASP A 1 231 ? 23.530 -4.705 -2.103 1.00 59.00 231 ASP A CA 1
ATOM 1700 C C . ASP A 1 231 ? 22.165 -4.431 -1.452 1.00 59.00 231 ASP A C 1
ATOM 1702 O O . ASP A 1 231 ? 21.969 -3.467 -0.723 1.00 59.00 231 ASP A O 1
ATOM 1706 N N . SER A 1 232 ? 21.175 -5.273 -1.757 1.00 58.28 232 SER A N 1
ATOM 1707 C CA . SER A 1 232 ? 19.822 -5.125 -1.250 1.00 58.28 232 SER A CA 1
ATOM 1708 C C . SER A 1 232 ? 19.733 -5.661 0.177 1.00 58.28 232 SER A C 1
ATOM 1710 O O . SER A 1 232 ? 19.685 -6.870 0.398 1.00 58.28 232 SER A O 1
ATOM 1712 N N . LEU A 1 233 ? 19.657 -4.754 1.155 1.00 59.41 233 LEU A N 1
ATOM 1713 C CA . LEU A 1 233 ? 19.382 -5.111 2.556 1.00 59.41 233 LEU A CA 1
ATOM 1714 C C . LEU A 1 233 ? 17.967 -5.698 2.742 1.00 59.41 233 LEU A C 1
ATOM 1716 O O . LEU A 1 233 ? 17.697 -6.369 3.736 1.00 59.41 233 LEU A O 1
ATOM 1720 N N . VAL A 1 234 ? 17.052 -5.426 1.801 1.00 62.06 234 VAL A N 1
ATOM 1721 C CA . VAL A 1 234 ? 15.632 -5.804 1.856 1.00 62.06 234 VAL A CA 1
ATOM 1722 C C . VAL A 1 234 ? 15.149 -6.214 0.464 1.00 62.06 234 VAL A C 1
ATOM 1724 O O . VAL A 1 234 ? 15.115 -5.387 -0.446 1.00 62.06 234 VAL A O 1
ATOM 1727 N N . THR A 1 235 ? 14.722 -7.472 0.307 1.00 64.50 235 THR A N 1
ATOM 1728 C CA . THR A 1 235 ? 14.315 -8.038 -0.991 1.00 64.50 235 THR A CA 1
ATOM 1729 C C . THR A 1 235 ? 13.150 -7.279 -1.637 1.00 64.50 235 THR A C 1
ATOM 1731 O O . THR A 1 235 ? 12.288 -6.715 -0.959 1.00 64.50 235 THR A O 1
ATOM 1734 N N . ALA A 1 236 ? 13.063 -7.326 -2.972 1.00 66.62 236 ALA A N 1
ATOM 1735 C CA . ALA A 1 236 ? 11.945 -6.743 -3.725 1.00 66.62 236 ALA A CA 1
ATOM 1736 C C . ALA A 1 236 ? 10.571 -7.303 -3.293 1.00 66.62 236 ALA A C 1
ATOM 1738 O O . ALA A 1 236 ? 9.561 -6.604 -3.343 1.00 66.62 236 ALA A O 1
ATOM 1739 N N . THR A 1 237 ? 10.528 -8.552 -2.823 1.00 68.31 237 THR A N 1
ATOM 1740 C CA . THR A 1 237 ? 9.331 -9.182 -2.250 1.00 68.31 237 THR A CA 1
ATOM 1741 C C . THR A 1 237 ? 8.937 -8.548 -0.919 1.00 68.31 237 THR A C 1
ATOM 1743 O O . THR A 1 237 ? 7.761 -8.265 -0.699 1.00 68.31 237 THR A O 1
ATOM 1746 N N . ALA A 1 238 ? 9.909 -8.282 -0.042 1.00 69.50 238 ALA A N 1
ATOM 1747 C CA . ALA A 1 238 ? 9.665 -7.651 1.251 1.00 69.50 238 ALA A CA 1
ATOM 1748 C C . ALA A 1 238 ? 9.182 -6.200 1.103 1.00 69.50 238 ALA A C 1
ATOM 1750 O O . ALA A 1 238 ? 8.311 -5.755 1.847 1.00 69.50 238 ALA A O 1
ATOM 1751 N N . THR A 1 239 ? 9.673 -5.462 0.109 1.00 67.06 239 THR A N 1
ATOM 1752 C CA . THR A 1 239 ? 9.193 -4.097 -0.134 1.00 67.06 239 THR A CA 1
ATOM 1753 C C . THR A 1 239 ? 7.855 -4.043 -0.861 1.00 67.06 239 THR A C 1
ATOM 1755 O O . THR A 1 239 ? 7.024 -3.198 -0.531 1.00 67.06 239 THR A O 1
ATOM 1758 N N . GLY A 1 240 ? 7.586 -4.988 -1.768 1.00 76.38 240 GLY A N 1
ATOM 1759 C CA . GLY A 1 240 ? 6.243 -5.206 -2.310 1.00 76.38 240 GLY A CA 1
ATOM 1760 C C . GLY A 1 240 ? 5.220 -5.492 -1.206 1.00 76.38 240 GLY A C 1
ATOM 1761 O O . GLY A 1 240 ? 4.131 -4.915 -1.216 1.00 76.38 240 GLY A O 1
ATOM 1762 N N . PHE A 1 241 ? 5.609 -6.292 -0.208 1.00 81.44 241 PHE A N 1
ATOM 1763 C CA . PHE A 1 241 ? 4.815 -6.540 0.993 1.00 81.44 241 PHE A CA 1
ATOM 1764 C C . PHE A 1 241 ? 4.557 -5.254 1.791 1.00 81.44 241 PHE A C 1
ATOM 1766 O O . PHE A 1 241 ? 3.403 -4.983 2.096 1.00 81.44 241 PHE A O 1
ATOM 1773 N N . LEU A 1 242 ? 5.566 -4.416 2.068 1.00 79.19 242 LEU A N 1
ATOM 1774 C CA . LEU A 1 242 ? 5.371 -3.148 2.798 1.00 79.19 242 LEU A CA 1
ATOM 1775 C C . LEU A 1 242 ? 4.352 -2.217 2.124 1.00 79.19 242 LEU A C 1
ATOM 1777 O O . LEU A 1 242 ? 3.540 -1.594 2.802 1.00 79.19 242 LEU A O 1
ATOM 1781 N N . VAL A 1 243 ? 4.359 -2.148 0.792 1.00 80.31 243 VAL A N 1
ATOM 1782 C CA . VAL A 1 243 ? 3.359 -1.381 0.034 1.00 80.31 243 VAL A CA 1
ATOM 1783 C C . VAL A 1 243 ? 1.976 -2.017 0.179 1.00 80.31 243 VAL A C 1
ATOM 1785 O O . VAL A 1 243 ? 0.998 -1.329 0.466 1.00 80.31 243 VAL A O 1
ATOM 1788 N N . ALA A 1 244 ? 1.884 -3.339 0.026 1.00 81.31 244 ALA A N 1
ATOM 1789 C CA . ALA A 1 244 ? 0.629 -4.070 0.156 1.00 81.31 244 ALA A CA 1
ATOM 1790 C C . ALA A 1 244 ? 0.042 -4.031 1.578 1.00 81.31 244 ALA A C 1
ATOM 1792 O O . ALA A 1 244 ? -1.185 -4.049 1.712 1.00 81.31 244 ALA A O 1
ATOM 1793 N N . VAL A 1 245 ? 0.883 -3.934 2.614 1.00 82.25 245 VAL A N 1
ATOM 1794 C CA . VAL A 1 245 ? 0.493 -3.785 4.026 1.00 82.25 245 VAL A CA 1
ATOM 1795 C C . VAL A 1 245 ? -0.365 -2.546 4.227 1.00 82.25 245 VAL A C 1
ATOM 1797 O O . VAL A 1 245 ? -1.392 -2.614 4.897 1.00 82.25 245 VAL A O 1
ATOM 1800 N N . SER A 1 246 ? 0.013 -1.430 3.607 1.00 82.38 246 SER A N 1
ATOM 1801 C CA . SER A 1 246 ? -0.720 -0.170 3.740 1.00 82.38 246 SER A CA 1
ATOM 1802 C C . SER A 1 246 ? -2.023 -0.122 2.935 1.00 82.38 246 SER A C 1
ATOM 1804 O O . SER A 1 246 ? -2.829 0.769 3.170 1.00 82.38 246 SER A O 1
ATOM 1806 N N . LEU A 1 247 ? -2.242 -1.045 1.990 1.00 91.38 247 LEU A N 1
ATOM 1807 C CA . LEU A 1 247 ? -3.309 -0.922 0.988 1.00 91.38 247 LEU A CA 1
ATOM 1808 C C . LEU A 1 247 ? -4.347 -2.054 1.021 1.00 91.38 247 LEU A C 1
ATOM 1810 O O . LEU A 1 247 ? -5.530 -1.810 0.793 1.00 91.38 247 LEU A O 1
ATOM 1814 N N . SER A 1 248 ? -3.927 -3.289 1.304 1.00 93.06 248 SER A N 1
ATOM 1815 C CA . SER A 1 248 ? -4.806 -4.465 1.207 1.00 93.06 248 SER A CA 1
ATOM 1816 C C . SER A 1 248 ? -5.874 -4.509 2.312 1.00 93.06 248 SER A C 1
ATOM 1818 O O . SER A 1 248 ? -7.039 -4.732 1.978 1.00 93.06 248 SER A O 1
ATOM 1820 N N . PRO A 1 249 ? -5.554 -4.264 3.603 1.00 93.00 249 PRO A N 1
ATOM 1821 C CA . PRO A 1 249 ? -6.572 -4.276 4.657 1.00 93.00 249 PRO A CA 1
ATOM 1822 C C . PRO A 1 249 ? -7.656 -3.203 4.480 1.00 93.00 249 PRO A C 1
ATOM 1824 O O . PRO A 1 249 ? -8.828 -3.573 4.538 1.00 93.00 249 PRO A O 1
ATOM 1827 N N . PRO A 1 250 ? -7.329 -1.924 4.186 1.00 93.75 250 PRO A N 1
ATOM 1828 C CA . PRO A 1 250 ? -8.353 -0.916 3.918 1.00 93.75 250 PRO A CA 1
ATOM 1829 C C . PRO A 1 250 ? -9.250 -1.287 2.735 1.00 93.75 250 PRO A C 1
ATOM 1831 O O . PRO A 1 250 ? -10.462 -1.127 2.816 1.00 93.75 250 PRO A O 1
ATOM 1834 N N . ALA A 1 251 ? -8.687 -1.845 1.656 1.00 96.50 251 ALA A N 1
ATOM 1835 C CA . ALA A 1 251 ? -9.476 -2.286 0.506 1.00 96.50 251 ALA A CA 1
ATOM 1836 C C . ALA A 1 251 ? -10.434 -3.444 0.855 1.00 96.50 251 ALA A C 1
ATOM 1838 O O . ALA A 1 251 ? -11.575 -3.458 0.395 1.00 96.50 251 ALA A O 1
ATOM 1839 N N . ALA A 1 252 ? -10.006 -4.390 1.698 1.00 96.62 252 ALA A N 1
ATOM 1840 C CA . ALA A 1 252 ? -10.860 -5.482 2.162 1.00 96.62 252 ALA A CA 1
ATOM 1841 C C . ALA A 1 252 ? -12.007 -4.979 3.053 1.00 96.62 252 ALA A C 1
ATOM 1843 O O . ALA A 1 252 ? -13.160 -5.349 2.832 1.00 96.62 252 ALA A O 1
ATOM 1844 N N . VAL A 1 253 ? -11.710 -4.104 4.021 1.00 95.81 253 VAL A N 1
ATOM 1845 C CA . VAL A 1 253 ? -12.728 -3.505 4.903 1.00 95.81 253 VAL A CA 1
ATOM 1846 C C . VAL A 1 253 ? -13.680 -2.609 4.117 1.00 95.81 253 VAL A C 1
ATOM 1848 O O . VAL A 1 253 ? -14.874 -2.643 4.384 1.00 95.81 253 VAL A O 1
ATOM 1851 N N . LEU A 1 254 ? -13.202 -1.882 3.100 1.00 96.25 254 LEU A N 1
ATOM 1852 C CA . LEU A 1 254 ? -14.055 -1.115 2.187 1.00 96.25 254 LEU A CA 1
ATOM 1853 C C . LEU A 1 254 ? -15.080 -2.025 1.499 1.00 96.25 254 LEU A C 1
ATOM 1855 O O . LEU A 1 254 ? -16.269 -1.719 1.502 1.00 96.25 254 LEU A O 1
ATOM 1859 N N . GLY A 1 255 ? -14.634 -3.162 0.954 1.00 96.69 255 GLY A N 1
ATOM 1860 C CA . GLY A 1 255 ? -15.513 -4.152 0.329 1.00 96.69 255 GLY A CA 1
ATOM 1861 C C . GLY A 1 255 ? -16.551 -4.732 1.291 1.00 96.69 255 GLY A C 1
ATOM 1862 O O . GLY A 1 255 ? -17.73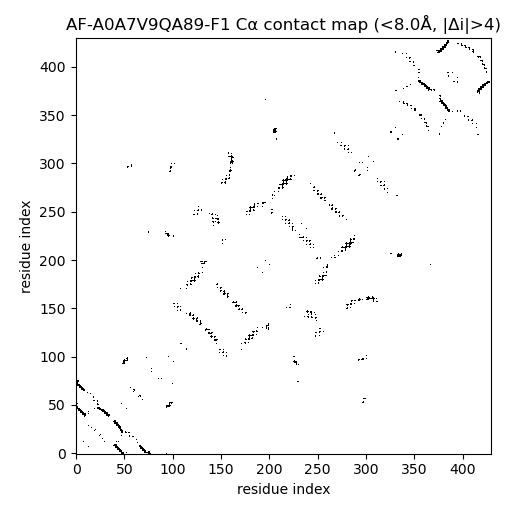2 -4.804 0.959 1.00 96.69 255 GLY A O 1
ATOM 1863 N N . LEU A 1 256 ? -16.130 -5.097 2.504 1.00 96.25 256 LEU A N 1
ATOM 1864 C CA . LEU A 1 256 ? -17.030 -5.612 3.542 1.00 96.25 256 LEU A CA 1
ATOM 1865 C C . LEU A 1 256 ? -18.003 -4.543 4.057 1.00 96.25 256 LEU A C 1
ATOM 1867 O O . LEU A 1 256 ? -19.169 -4.849 4.279 1.00 96.25 256 LEU A O 1
ATOM 1871 N N . GLY A 1 257 ? -17.556 -3.290 4.179 1.00 93.62 257 GLY A N 1
ATOM 1872 C CA . GLY A 1 257 ? -18.372 -2.139 4.572 1.00 93.62 257 GLY A CA 1
ATOM 1873 C C . GLY A 1 257 ? -19.561 -1.909 3.639 1.00 93.62 257 GLY A C 1
ATOM 1874 O O . GLY A 1 257 ? -20.660 -1.609 4.103 1.00 93.62 257 GLY A O 1
ATOM 1875 N N . VAL A 1 258 ? -19.366 -2.128 2.331 1.00 95.56 258 VAL A N 1
ATOM 1876 C CA . VAL A 1 258 ? -20.447 -2.075 1.332 1.00 95.56 258 VAL A CA 1
ATOM 1877 C C . VAL A 1 258 ? -21.498 -3.160 1.585 1.00 95.56 258 VAL A C 1
ATOM 1879 O O . VAL A 1 258 ? -22.686 -2.882 1.451 1.00 95.56 258 VAL A O 1
ATOM 1882 N N . VAL A 1 259 ? -21.088 -4.372 1.974 1.00 95.38 259 VAL A N 1
ATOM 1883 C CA . VAL A 1 259 ? -22.012 -5.494 2.237 1.00 95.38 259 VAL A CA 1
ATOM 1884 C C . VAL A 1 259 ? -22.892 -5.218 3.449 1.00 95.38 259 VAL A C 1
ATOM 1886 O O . VAL A 1 259 ? -24.102 -5.388 3.368 1.00 95.38 259 VAL A O 1
ATOM 1889 N N . ILE A 1 260 ? -22.297 -4.745 4.546 1.00 92.00 260 ILE A N 1
ATOM 1890 C CA . ILE A 1 260 ? -23.031 -4.440 5.785 1.00 92.00 260 ILE A CA 1
ATOM 1891 C C . ILE A 1 260 ? -23.813 -3.115 5.714 1.00 92.00 260 ILE A C 1
ATOM 1893 O O . ILE A 1 260 ? -24.455 -2.729 6.685 1.00 92.00 260 ILE A O 1
ATOM 1897 N N . GLY A 1 261 ? -23.741 -2.377 4.597 1.00 88.06 261 GLY A N 1
ATOM 1898 C CA . GLY A 1 261 ? -24.439 -1.097 4.416 1.00 88.06 261 GLY A CA 1
ATOM 1899 C C . GLY A 1 261 ? -23.877 0.068 5.243 1.00 88.06 261 GLY A C 1
ATOM 1900 O O . GLY A 1 261 ? -24.543 1.092 5.400 1.00 88.06 261 GLY A O 1
ATOM 1901 N N . ARG A 1 262 ? -22.655 -0.065 5.769 1.00 85.31 262 ARG A N 1
ATOM 1902 C CA . ARG A 1 262 ? -22.003 0.916 6.649 1.00 85.31 262 ARG A CA 1
ATOM 1903 C C . ARG A 1 262 ? -21.148 1.890 5.841 1.00 85.31 262 ARG A C 1
ATOM 1905 O O . ARG A 1 262 ? -19.941 1.710 5.665 1.00 85.31 262 ARG A O 1
ATOM 1912 N N . TRP A 1 263 ? -21.800 2.924 5.311 1.00 86.69 263 TRP A N 1
ATOM 1913 C CA . TRP A 1 263 ? -21.168 3.950 4.470 1.00 86.69 263 TRP A CA 1
ATOM 1914 C C . TRP A 1 263 ? -20.111 4.786 5.198 1.00 86.69 263 TRP A C 1
ATOM 1916 O O . TRP A 1 263 ? -19.194 5.296 4.556 1.00 86.69 263 TRP A O 1
ATOM 1926 N N . ASP A 1 264 ? -20.200 4.862 6.523 1.00 80.19 264 ASP A N 1
ATOM 1927 C CA . ASP A 1 264 ? -19.183 5.413 7.414 1.00 80.19 264 ASP A CA 1
ATOM 1928 C C . ASP A 1 264 ? -17.834 4.694 7.235 1.00 80.19 264 ASP A C 1
ATOM 1930 O O . ASP A 1 264 ? -16.832 5.344 6.926 1.00 80.19 264 ASP A O 1
ATOM 1934 N N . TYR A 1 265 ? -17.803 3.354 7.284 1.00 81.88 265 TYR A N 1
ATOM 1935 C CA . TYR A 1 265 ? -16.572 2.600 7.004 1.00 81.88 265 TYR A CA 1
ATOM 1936 C C . TYR A 1 265 ? -16.108 2.762 5.568 1.00 81.88 265 TYR A C 1
ATOM 1938 O O . TYR A 1 265 ? -14.910 2.874 5.322 1.00 81.88 265 TYR A O 1
ATOM 1946 N N . VAL A 1 266 ? -17.031 2.762 4.605 1.00 90.19 266 VAL A N 1
ATOM 1947 C CA . VAL A 1 266 ? -16.669 2.903 3.189 1.00 90.19 266 VAL A CA 1
ATOM 1948 C C . VAL A 1 266 ? -15.945 4.230 2.960 1.00 90.19 266 VAL A C 1
ATOM 1950 O O . VAL A 1 266 ? -14.888 4.243 2.327 1.00 90.19 266 VAL A O 1
ATOM 1953 N N . ALA A 1 267 ? -16.460 5.329 3.519 1.00 87.69 267 ALA A N 1
ATOM 1954 C CA . ALA A 1 267 ? -15.835 6.644 3.434 1.00 87.69 267 ALA A CA 1
ATOM 1955 C C . ALA A 1 267 ? -14.484 6.686 4.166 1.00 87.69 267 ALA A C 1
ATOM 1957 O O . ALA A 1 267 ? -13.486 7.107 3.578 1.00 87.69 267 ALA A O 1
ATOM 1958 N N . GLN A 1 268 ? -14.420 6.190 5.408 1.00 85.56 268 GLN A N 1
ATOM 1959 C CA . GLN A 1 268 ? -13.179 6.122 6.191 1.00 85.56 268 GLN A CA 1
ATOM 1960 C C . GLN A 1 268 ? -12.094 5.312 5.471 1.00 85.56 268 GLN A C 1
ATOM 1962 O O . GLN A 1 268 ? -10.956 5.768 5.343 1.00 85.56 268 GLN A O 1
ATOM 1967 N N . MET A 1 269 ? -12.440 4.141 4.931 1.00 91.06 269 MET A N 1
ATOM 1968 C CA . MET A 1 269 ? -11.495 3.276 4.224 1.00 91.06 269 MET A CA 1
ATOM 1969 C C . MET A 1 269 ? -11.089 3.844 2.869 1.00 91.06 269 MET A C 1
ATOM 1971 O O . MET A 1 269 ? -9.935 3.690 2.473 1.00 91.06 269 MET A O 1
ATOM 1975 N N . ALA A 1 270 ? -11.988 4.537 2.166 1.00 92.38 270 ALA A N 1
ATOM 1976 C CA . ALA A 1 270 ? -11.647 5.227 0.926 1.00 92.38 270 ALA A CA 1
ATOM 1977 C C . ALA A 1 270 ? -10.632 6.352 1.177 1.00 92.38 270 ALA A C 1
ATOM 1979 O O . ALA A 1 270 ? -9.633 6.448 0.462 1.00 92.38 270 ALA A O 1
ATOM 1980 N N . VAL A 1 271 ? -10.839 7.158 2.224 1.00 90.12 271 VAL A N 1
ATOM 1981 C CA . VAL A 1 271 ? -9.890 8.200 2.647 1.00 90.12 271 VAL A CA 1
ATOM 1982 C C . VAL A 1 271 ? -8.556 7.579 3.051 1.00 90.12 271 VAL A C 1
ATOM 1984 O O . VAL A 1 271 ? -7.513 8.025 2.577 1.00 90.12 271 VAL A O 1
ATOM 1987 N N . LEU A 1 272 ? -8.575 6.519 3.864 1.00 90.38 272 LEU A N 1
ATOM 1988 C CA . LEU A 1 272 ? -7.371 5.807 4.296 1.00 90.38 272 LEU A CA 1
ATOM 1989 C C . LEU A 1 272 ? -6.578 5.250 3.105 1.00 90.38 272 LEU A C 1
ATOM 1991 O O . LEU A 1 272 ? -5.355 5.397 3.035 1.00 90.38 272 LEU A O 1
ATOM 1995 N N . LEU A 1 273 ? -7.269 4.646 2.138 1.00 93.19 273 LEU A N 1
ATOM 1996 C CA . LEU A 1 273 ? -6.662 4.105 0.927 1.00 93.19 273 LEU A CA 1
ATOM 1997 C C . LEU A 1 273 ? -6.056 5.211 0.052 1.00 93.19 273 LEU A C 1
ATOM 1999 O O . LEU A 1 273 ? -4.965 5.040 -0.487 1.00 93.19 273 LEU A O 1
ATOM 2003 N N . LEU A 1 274 ? -6.723 6.361 -0.070 1.00 93.69 274 LEU A N 1
ATOM 2004 C CA . LEU A 1 274 ? -6.187 7.509 -0.801 1.00 93.69 274 LEU A CA 1
ATOM 2005 C C . LEU A 1 274 ? -4.975 8.116 -0.089 1.00 93.69 274 LEU A C 1
ATOM 2007 O O . LEU A 1 274 ? -3.958 8.362 -0.733 1.00 93.69 274 LEU A O 1
ATOM 2011 N N . LEU A 1 275 ? -5.045 8.316 1.228 1.00 92.06 275 LEU A N 1
ATOM 2012 C CA . LEU A 1 275 ? -3.950 8.872 2.022 1.00 92.06 275 LEU A CA 1
ATOM 2013 C C . LEU A 1 275 ? -2.702 7.984 1.945 1.00 92.06 275 LEU A C 1
ATOM 2015 O O . LEU A 1 275 ? -1.596 8.476 1.719 1.00 92.06 275 LEU A O 1
ATOM 2019 N N . THR A 1 276 ? -2.883 6.668 2.071 1.00 93.69 276 THR A N 1
ATOM 2020 C CA . THR A 1 276 ? -1.789 5.697 1.936 1.00 93.69 276 THR A CA 1
ATOM 2021 C C . THR A 1 276 ? -1.246 5.648 0.510 1.00 93.69 276 THR A C 1
ATOM 2023 O O . THR A 1 276 ? -0.032 5.666 0.319 1.00 93.69 276 THR A O 1
ATOM 2026 N N . PHE A 1 277 ? -2.111 5.674 -0.505 1.00 95.62 277 PHE A N 1
ATOM 2027 C CA . PHE A 1 277 ? -1.702 5.753 -1.905 1.00 95.62 277 PHE A CA 1
ATOM 2028 C C . PHE A 1 277 ? -0.854 7.003 -2.192 1.00 95.62 277 PHE A C 1
ATOM 2030 O O . PHE A 1 277 ? 0.263 6.880 -2.697 1.00 95.62 277 PHE A O 1
ATOM 2037 N N . PHE A 1 278 ? -1.329 8.197 -1.824 1.00 95.88 278 PHE A N 1
ATOM 2038 C CA . PHE A 1 278 ? -0.577 9.441 -2.008 1.00 95.88 278 PHE A CA 1
ATOM 2039 C C . PHE A 1 278 ? 0.719 9.459 -1.193 1.00 95.88 278 PHE A C 1
ATOM 2041 O O . PHE A 1 278 ? 1.742 9.905 -1.710 1.00 95.88 278 PHE A O 1
ATOM 2048 N N . GLY A 1 279 ? 0.712 8.925 0.032 1.00 94.94 279 GLY A N 1
ATOM 2049 C CA . GLY A 1 279 ? 1.915 8.766 0.848 1.00 94.94 279 GLY A CA 1
ATOM 2050 C C . GLY A 1 279 ? 2.970 7.898 0.166 1.00 94.94 279 GLY A C 1
ATOM 2051 O O . GLY A 1 279 ? 4.113 8.329 0.017 1.00 94.94 279 GLY A O 1
ATOM 2052 N N . ILE A 1 280 ? 2.581 6.719 -0.332 1.00 95.44 280 ILE A N 1
ATOM 2053 C CA . ILE A 1 280 ? 3.481 5.812 -1.059 1.00 95.44 280 ILE A CA 1
ATOM 2054 C C . ILE A 1 280 ? 4.044 6.491 -2.314 1.00 95.44 280 ILE A C 1
ATOM 2056 O O . ILE A 1 280 ? 5.250 6.413 -2.565 1.00 95.44 280 ILE A O 1
ATOM 2060 N N . LEU A 1 281 ? 3.199 7.187 -3.085 1.00 96.62 281 LEU A N 1
ATOM 2061 C CA . LEU A 1 281 ? 3.646 7.934 -4.261 1.00 96.62 281 LEU A CA 1
ATOM 2062 C C . LEU A 1 281 ? 4.645 9.038 -3.897 1.00 96.62 281 LEU A C 1
ATOM 2064 O O . LEU A 1 281 ? 5.676 9.159 -4.556 1.00 96.62 281 LEU A O 1
ATOM 2068 N N . ALA A 1 282 ? 4.358 9.819 -2.853 1.00 95.81 282 ALA A N 1
ATOM 2069 C CA . ALA A 1 282 ? 5.197 10.927 -2.409 1.00 95.81 282 ALA A CA 1
ATOM 2070 C C . ALA A 1 282 ? 6.561 10.431 -1.918 1.00 95.81 282 ALA A C 1
ATOM 2072 O O . ALA A 1 282 ? 7.594 10.889 -2.408 1.00 95.81 282 ALA A O 1
ATOM 2073 N N . GLY A 1 283 ? 6.565 9.462 -0.998 1.00 95.00 283 GLY A N 1
ATOM 2074 C CA . GLY A 1 283 ? 7.788 8.888 -0.442 1.00 95.00 283 GLY A CA 1
ATOM 2075 C C . GLY A 1 283 ? 8.643 8.215 -1.508 1.00 95.00 283 GLY A C 1
ATOM 2076 O O . GLY A 1 283 ? 9.833 8.500 -1.618 1.00 95.00 283 GLY A O 1
ATOM 2077 N N . GLY A 1 284 ? 8.026 7.394 -2.360 1.00 94.81 284 GLY A N 1
ATOM 2078 C CA . GLY A 1 284 ? 8.739 6.710 -3.430 1.00 94.81 284 GLY A CA 1
ATOM 2079 C C . GLY A 1 284 ? 9.314 7.670 -4.473 1.00 94.81 284 GLY A C 1
ATOM 2080 O O . GLY A 1 284 ? 10.486 7.560 -4.834 1.00 94.81 284 GLY A O 1
ATOM 2081 N N . ALA A 1 285 ? 8.525 8.643 -4.942 1.00 94.69 285 ALA A N 1
ATOM 2082 C CA . ALA A 1 285 ? 8.987 9.602 -5.945 1.00 94.69 285 ALA A CA 1
ATOM 2083 C C . ALA A 1 285 ? 10.104 10.496 -5.393 1.00 94.69 285 ALA A C 1
ATOM 2085 O O . ALA A 1 285 ? 11.091 10.733 -6.091 1.00 94.69 285 ALA A O 1
ATOM 2086 N N . LEU A 1 286 ? 9.987 10.943 -4.138 1.00 94.75 286 LEU A N 1
ATOM 2087 C CA . LEU A 1 286 ? 11.022 11.722 -3.461 1.00 94.75 286 LEU A CA 1
ATOM 2088 C C . LEU A 1 286 ? 12.340 10.945 -3.380 1.00 94.75 286 LEU A C 1
ATOM 2090 O O . LEU A 1 286 ? 13.385 11.494 -3.727 1.00 94.75 286 LEU A O 1
ATOM 2094 N N . THR A 1 287 ? 12.294 9.666 -2.993 1.00 93.88 287 THR A N 1
ATOM 2095 C CA . THR A 1 287 ? 13.477 8.796 -2.953 1.00 93.88 287 THR A CA 1
ATOM 2096 C C . THR A 1 287 ? 14.090 8.600 -4.340 1.00 93.88 287 THR A C 1
ATOM 2098 O O . THR A 1 287 ? 15.295 8.739 -4.503 1.00 93.88 287 THR A O 1
ATOM 2101 N N . LEU A 1 288 ? 13.304 8.328 -5.383 1.00 92.69 288 LEU A N 1
ATOM 2102 C CA . LEU A 1 288 ? 13.873 8.165 -6.728 1.00 92.69 288 LEU A CA 1
ATOM 2103 C C . LEU A 1 288 ? 14.502 9.463 -7.259 1.00 92.69 288 LEU A C 1
ATOM 2105 O O . LEU A 1 288 ? 15.555 9.435 -7.901 1.00 92.69 288 LEU A O 1
ATOM 2109 N N . VAL A 1 289 ? 13.871 10.611 -6.998 1.00 91.44 289 VAL A N 1
ATOM 2110 C CA . VAL A 1 289 ? 14.386 11.917 -7.425 1.00 91.44 289 VAL A CA 1
ATOM 2111 C C . VAL A 1 289 ? 15.661 12.284 -6.666 1.00 91.44 289 VAL A C 1
ATOM 2113 O O . VAL A 1 289 ? 16.602 12.756 -7.303 1.00 91.44 289 VAL A O 1
ATOM 2116 N N . SER A 1 290 ? 15.741 12.023 -5.357 1.00 90.06 290 SER A N 1
ATOM 2117 C CA . SER A 1 290 ? 16.951 12.296 -4.566 1.00 90.06 290 SER A CA 1
ATOM 2118 C C . SER A 1 290 ? 18.145 11.436 -4.990 1.00 90.06 290 SER A C 1
ATOM 2120 O O . SER A 1 290 ? 19.286 11.879 -4.898 1.00 90.06 290 SER A O 1
ATOM 2122 N N . PHE A 1 291 ? 17.888 10.251 -5.549 1.00 87.50 291 PHE A N 1
ATOM 2123 C CA . PHE A 1 291 ? 18.902 9.379 -6.150 1.00 87.50 291 PHE A CA 1
ATOM 2124 C C . PHE A 1 291 ? 19.187 9.689 -7.634 1.00 87.50 291 PHE A C 1
ATOM 2126 O O . PHE A 1 291 ? 19.957 8.975 -8.275 1.00 87.50 291 PHE A O 1
ATOM 2133 N N . GLY A 1 292 ? 18.600 10.749 -8.201 1.00 84.44 292 GLY A N 1
ATOM 2134 C CA . GLY A 1 292 ? 18.904 11.222 -9.555 1.00 84.44 292 GLY A CA 1
ATOM 2135 C C . GLY A 1 292 ? 18.235 10.446 -10.695 1.00 84.44 292 GLY A C 1
ATOM 2136 O O . GLY A 1 292 ? 18.556 10.697 -11.856 1.00 84.44 292 GLY A O 1
ATOM 2137 N N . VAL A 1 293 ? 17.274 9.558 -10.414 1.00 84.44 293 VAL A N 1
ATOM 2138 C CA . VAL A 1 293 ? 16.614 8.709 -11.431 1.00 84.44 293 VAL A CA 1
ATOM 2139 C C . VAL A 1 293 ? 15.912 9.547 -12.504 1.00 84.44 293 VAL A C 1
ATOM 2141 O O . VAL A 1 293 ? 16.031 9.297 -13.697 1.00 84.44 293 VAL A O 1
ATOM 2144 N N . GLY A 1 294 ? 15.211 10.608 -12.107 1.00 79.31 294 GLY A N 1
ATOM 2145 C CA . GLY A 1 294 ? 14.543 11.495 -13.058 1.00 79.31 294 GLY A CA 1
ATOM 2146 C C . GLY A 1 294 ? 15.509 12.282 -13.959 1.00 79.31 294 GLY A C 1
ATOM 2147 O O . GLY A 1 294 ? 15.344 12.273 -15.183 1.00 79.31 294 GLY A O 1
ATOM 2148 N N . PRO A 1 295 ? 16.448 13.066 -13.396 1.00 73.31 295 PRO A N 1
ATOM 2149 C CA . PRO A 1 295 ? 17.407 13.858 -14.171 1.00 73.31 295 PRO A CA 1
ATOM 2150 C C . PRO A 1 295 ? 18.308 13.026 -15.092 1.00 73.31 295 PRO A C 1
ATOM 2152 O O . PRO A 1 295 ? 18.554 13.451 -16.220 1.00 73.31 295 PRO A O 1
ATOM 2155 N N . ASN A 1 296 ? 18.717 11.836 -14.638 1.00 72.00 296 ASN A N 1
ATOM 2156 C CA . ASN A 1 296 ? 19.656 10.955 -15.339 1.00 72.00 296 ASN A CA 1
ATOM 2157 C C . ASN A 1 296 ? 18.959 9.913 -16.232 1.00 72.00 296 ASN A C 1
ATOM 2159 O O . ASN A 1 296 ? 19.605 9.000 -16.745 1.00 72.00 296 ASN A O 1
ATOM 2163 N N . ALA A 1 297 ? 17.640 10.024 -16.415 1.00 78.12 297 ALA A N 1
ATOM 2164 C CA . ALA A 1 297 ? 16.894 9.145 -17.299 1.00 78.12 297 ALA A CA 1
ATOM 2165 C C . ALA A 1 297 ? 17.369 9.304 -18.763 1.00 78.12 297 ALA A C 1
ATOM 2167 O O . ALA A 1 297 ? 17.428 10.440 -19.254 1.00 78.12 297 ALA A O 1
ATOM 2168 N N . PRO A 1 298 ? 17.641 8.194 -19.478 1.00 76.38 298 PRO A N 1
ATOM 2169 C CA . PRO A 1 298 ? 17.870 8.179 -20.924 1.00 76.38 298 PRO A CA 1
ATOM 2170 C C . PRO A 1 298 ? 16.782 8.936 -21.694 1.00 76.38 298 PRO A C 1
ATOM 2172 O O . PRO A 1 298 ? 15.614 8.807 -21.317 1.00 76.38 298 PRO A O 1
ATOM 2175 N N . PRO A 1 299 ? 17.085 9.642 -22.801 1.00 76.25 299 PRO A N 1
ATOM 2176 C CA . PRO A 1 299 ? 16.074 10.320 -23.617 1.00 76.25 299 PRO A CA 1
ATOM 2177 C C . PRO A 1 299 ? 14.904 9.417 -24.026 1.00 76.25 299 PRO A C 1
ATOM 2179 O O . PRO A 1 299 ? 13.762 9.860 -23.993 1.00 76.25 299 PRO A O 1
ATOM 2182 N N . ALA A 1 300 ? 15.175 8.140 -24.316 1.00 73.00 300 ALA A N 1
ATOM 2183 C CA . ALA A 1 300 ? 14.164 7.148 -24.692 1.00 73.00 300 ALA A CA 1
ATOM 2184 C C . ALA A 1 300 ? 13.109 6.875 -23.602 1.00 73.00 300 ALA A C 1
ATOM 2186 O O . ALA A 1 300 ? 12.011 6.416 -23.901 1.00 73.00 300 ALA A O 1
ATOM 2187 N N . VAL A 1 301 ? 13.445 7.136 -22.337 1.00 77.12 301 VAL A N 1
ATOM 2188 C CA . VAL A 1 301 ? 12.614 6.811 -21.167 1.00 77.12 301 VAL A CA 1
ATOM 2189 C C . VAL A 1 301 ? 12.237 8.066 -20.367 1.00 77.12 301 VAL A C 1
ATOM 2191 O O . VAL A 1 301 ? 11.381 8.049 -19.483 1.00 77.12 301 VAL A O 1
ATOM 2194 N N . ARG A 1 302 ? 12.880 9.195 -20.664 1.00 83.62 302 ARG A N 1
ATOM 2195 C CA . ARG A 1 302 ? 12.682 10.460 -19.971 1.00 83.62 302 ARG A CA 1
ATOM 2196 C C . ARG A 1 302 ? 11.437 11.159 -20.502 1.00 83.62 302 ARG A C 1
ATOM 2198 O O . ARG A 1 302 ? 11.421 11.657 -21.624 1.00 83.62 302 ARG A O 1
ATOM 2205 N N . GLY A 1 303 ? 10.425 11.273 -19.651 1.00 84.94 303 GLY A N 1
ATOM 2206 C CA . GLY A 1 303 ? 9.266 12.110 -19.931 1.00 84.94 303 GLY A CA 1
ATOM 2207 C C . GLY A 1 303 ? 9.554 13.609 -19.780 1.00 84.94 303 GLY A C 1
ATOM 2208 O O . GLY A 1 303 ? 10.691 14.045 -19.564 1.00 84.94 303 GLY A O 1
ATOM 2209 N N . SER A 1 304 ? 8.514 14.438 -19.891 1.00 87.38 304 SER A N 1
ATOM 2210 C CA . SER A 1 304 ? 8.694 15.892 -19.863 1.00 87.38 304 SER A CA 1
ATOM 2211 C C . SER A 1 304 ? 8.950 16.412 -18.440 1.00 87.38 304 SER A C 1
ATOM 2213 O O . SER A 1 304 ? 8.357 15.953 -17.460 1.00 87.38 304 SER A O 1
ATOM 2215 N N . ARG A 1 305 ? 9.832 17.416 -18.312 1.00 86.69 305 ARG A N 1
ATOM 2216 C CA . ARG A 1 305 ? 10.123 18.067 -17.017 1.00 86.69 305 ARG A CA 1
ATOM 2217 C C . ARG A 1 305 ? 8.879 18.727 -16.418 1.00 86.69 305 ARG A C 1
ATOM 2219 O O . ARG A 1 305 ? 8.689 18.683 -15.207 1.00 86.69 305 ARG A O 1
ATOM 2226 N N . LEU A 1 306 ? 8.027 19.292 -17.275 1.00 88.69 306 LEU A N 1
ATOM 2227 C CA . LEU A 1 306 ? 6.749 19.876 -16.874 1.00 88.69 306 LEU A CA 1
ATOM 2228 C C . LEU A 1 306 ? 5.787 18.807 -16.352 1.00 88.69 306 L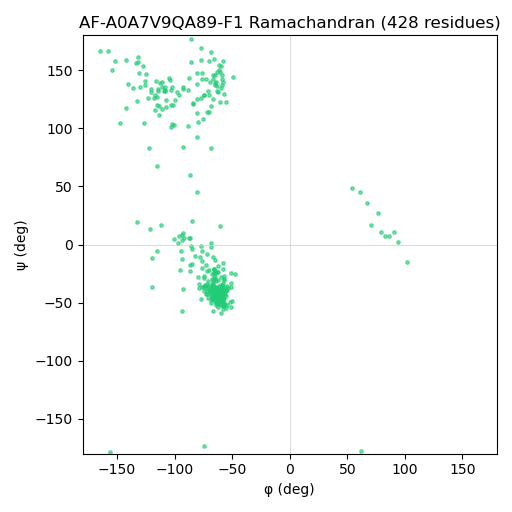EU A C 1
ATOM 2230 O O . LEU A 1 306 ? 5.225 18.993 -15.279 1.00 88.69 306 LEU A O 1
ATOM 2234 N N . ALA A 1 307 ? 5.636 17.671 -17.047 1.00 90.31 307 ALA A N 1
ATOM 2235 C CA . ALA A 1 307 ? 4.786 16.582 -16.563 1.00 90.31 307 ALA A CA 1
ATOM 2236 C C . ALA A 1 307 ? 5.269 16.066 -15.207 1.00 90.31 307 ALA A C 1
ATOM 2238 O O . ALA A 1 307 ? 4.462 15.887 -14.304 1.00 90.31 307 ALA A O 1
ATOM 2239 N N . ARG A 1 308 ? 6.584 15.895 -15.028 1.00 91.00 308 ARG A N 1
ATOM 2240 C CA . ARG A 1 308 ? 7.172 15.518 -13.736 1.00 91.00 308 ARG A CA 1
ATOM 2241 C C . ARG A 1 308 ? 6.793 16.487 -12.617 1.00 91.00 308 ARG A C 1
ATOM 2243 O O . ARG A 1 308 ? 6.328 16.043 -11.572 1.00 91.00 308 ARG A O 1
ATOM 2250 N N . ALA A 1 309 ? 6.978 17.789 -12.839 1.00 91.00 309 ALA A N 1
ATOM 2251 C CA . ALA A 1 309 ? 6.661 18.813 -11.847 1.00 91.00 309 ALA A CA 1
ATOM 2252 C C . ALA A 1 309 ? 5.165 18.823 -11.499 1.00 91.00 309 ALA A C 1
ATOM 2254 O O . ALA A 1 309 ? 4.816 18.826 -10.322 1.00 91.00 309 ALA A O 1
ATOM 2255 N N . TRP A 1 310 ? 4.286 18.746 -12.503 1.00 93.94 310 TRP A N 1
ATOM 2256 C CA . TRP A 1 310 ? 2.839 18.691 -12.288 1.00 93.94 310 TRP A CA 1
ATOM 2257 C C . TRP A 1 310 ? 2.394 17.419 -11.565 1.00 93.94 310 TRP A C 1
ATOM 2259 O O . TRP A 1 310 ? 1.596 17.500 -10.639 1.00 93.94 310 TRP A O 1
ATOM 2269 N N . MET A 1 311 ? 2.930 16.251 -11.927 1.00 94.06 311 MET A N 1
ATOM 2270 C CA . MET A 1 311 ? 2.622 14.993 -11.238 1.00 94.06 311 MET A CA 1
ATOM 2271 C C . MET A 1 311 ? 3.086 15.022 -9.778 1.00 94.06 311 MET A C 1
ATOM 2273 O O . MET A 1 311 ? 2.330 14.635 -8.892 1.00 94.06 311 MET A O 1
ATOM 2277 N N . ALA A 1 312 ? 4.295 15.526 -9.513 1.00 92.81 312 ALA A N 1
ATOM 2278 C CA . ALA A 1 312 ? 4.791 15.699 -8.150 1.00 92.81 312 ALA A CA 1
ATOM 2279 C C . ALA A 1 312 ? 3.926 16.690 -7.353 1.00 92.81 312 ALA A C 1
ATOM 2281 O O . ALA A 1 312 ? 3.574 16.409 -6.210 1.00 92.81 312 ALA A O 1
ATOM 2282 N N . ALA A 1 313 ? 3.520 17.805 -7.970 1.00 93.44 313 ALA A N 1
ATOM 2283 C CA . ALA A 1 313 ? 2.619 18.774 -7.356 1.00 93.44 313 ALA A CA 1
ATOM 2284 C C . ALA A 1 313 ? 1.257 18.149 -7.021 1.00 93.44 313 ALA A C 1
ATOM 2286 O O . ALA A 1 313 ? 0.783 18.322 -5.908 1.00 93.44 313 ALA A O 1
ATOM 2287 N N . ILE A 1 314 ? 0.658 17.368 -7.927 1.00 95.19 314 ILE A N 1
ATOM 2288 C CA . ILE A 1 314 ? -0.609 16.660 -7.674 1.00 95.19 314 ILE A CA 1
ATOM 2289 C C . ILE A 1 314 ? -0.472 15.691 -6.500 1.00 95.19 314 ILE A C 1
ATOM 2291 O O . ILE A 1 314 ? -1.368 15.616 -5.667 1.00 95.19 314 ILE A O 1
ATOM 2295 N N . VAL A 1 315 ? 0.639 14.960 -6.409 1.00 94.88 315 VAL A N 1
ATOM 2296 C CA . 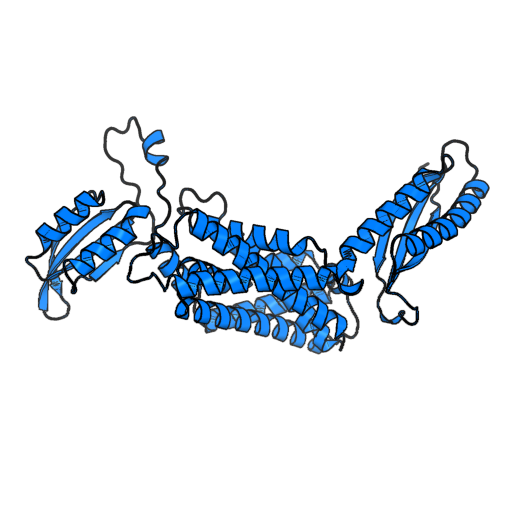VAL A 1 315 ? 0.858 14.004 -5.319 1.00 94.88 315 VAL A CA 1
ATOM 2297 C C . VAL A 1 315 ? 1.016 14.713 -3.974 1.00 94.88 315 VAL A C 1
ATOM 2299 O O . VAL A 1 315 ? 0.378 14.318 -3.000 1.00 94.88 315 VAL A O 1
ATOM 2302 N N . ILE A 1 316 ? 1.818 15.780 -3.924 1.00 93.19 316 ILE A N 1
ATOM 2303 C CA . ILE A 1 316 ? 2.056 16.556 -2.699 1.00 93.19 316 ILE A CA 1
ATOM 2304 C C . ILE A 1 316 ? 0.789 17.303 -2.274 1.00 93.19 316 ILE A C 1
ATOM 2306 O O . ILE A 1 316 ? 0.403 17.235 -1.111 1.00 93.19 316 ILE A O 1
ATOM 2310 N N . LEU A 1 317 ? 0.125 17.992 -3.205 1.00 93.25 317 LEU A N 1
ATOM 2311 C CA . LEU A 1 317 ? -1.101 18.738 -2.924 1.00 93.25 317 LEU A CA 1
ATOM 2312 C C . LEU A 1 317 ? -2.261 17.800 -2.596 1.00 93.25 317 LEU A C 1
ATOM 2314 O O . LEU A 1 317 ? -3.011 18.091 -1.676 1.00 93.25 317 LEU A O 1
ATOM 2318 N N . GLY A 1 318 ? -2.392 16.670 -3.292 1.00 92.19 318 GLY A N 1
ATOM 2319 C CA . GLY A 1 318 ? -3.420 15.666 -3.020 1.00 92.19 318 GLY A CA 1
ATOM 2320 C C . GLY A 1 318 ? -3.247 15.030 -1.643 1.00 92.19 318 GLY A C 1
ATOM 2321 O O . GLY A 1 318 ? -4.182 15.031 -0.846 1.00 92.19 318 GLY A O 1
ATOM 2322 N N . GLY A 1 319 ? -2.037 14.560 -1.323 1.00 89.50 319 GLY A N 1
ATOM 2323 C CA . GLY A 1 319 ? -1.728 14.011 -0.000 1.00 89.50 319 GLY A CA 1
ATOM 2324 C C . GLY A 1 319 ? -1.860 15.050 1.117 1.00 89.50 319 GLY A C 1
ATOM 2325 O O . GLY A 1 319 ? -2.462 14.765 2.149 1.00 89.50 319 GLY A O 1
ATOM 2326 N N . GLY A 1 320 ? -1.358 16.268 0.897 1.00 88.62 320 GLY A N 1
ATOM 2327 C CA . GLY A 1 320 ? -1.445 17.369 1.857 1.00 88.62 320 GLY A CA 1
ATOM 2328 C C . GLY A 1 320 ? -2.877 17.845 2.095 1.00 88.62 320 GLY A C 1
ATOM 2329 O O . GLY A 1 320 ? -3.267 18.042 3.240 1.00 88.62 320 GLY A O 1
ATOM 2330 N N . ALA A 1 321 ? -3.686 17.975 1.041 1.00 89.50 321 ALA A N 1
ATOM 2331 C CA . ALA A 1 321 ? -5.092 18.348 1.158 1.00 89.50 321 ALA A CA 1
ATOM 2332 C C . ALA A 1 321 ? -5.897 17.278 1.901 1.00 89.50 321 ALA A C 1
ATOM 2334 O O . ALA A 1 321 ? -6.682 17.628 2.775 1.00 89.50 321 ALA A O 1
ATOM 2335 N N . LEU A 1 322 ? -5.673 15.990 1.610 1.00 88.00 322 LEU A N 1
ATOM 2336 C CA . LEU A 1 322 ? -6.325 14.893 2.331 1.00 88.00 322 LEU A CA 1
ATOM 2337 C C . LEU A 1 322 ? -5.913 14.846 3.801 1.00 88.00 322 LEU A C 1
ATOM 2339 O O . LEU A 1 322 ? -6.768 14.653 4.654 1.00 88.00 322 LEU A O 1
ATOM 2343 N N . PHE A 1 323 ? -4.633 15.061 4.104 1.00 86.38 323 PHE A N 1
ATOM 2344 C CA . PHE A 1 323 ? -4.144 15.118 5.480 1.00 86.38 323 PHE A CA 1
ATOM 2345 C C . PHE A 1 323 ? -4.744 16.294 6.256 1.00 86.38 323 PHE A C 1
ATOM 2347 O O . PHE A 1 323 ? -5.249 16.117 7.362 1.00 86.38 323 PHE A O 1
ATOM 2354 N N . LEU A 1 324 ? -4.739 17.492 5.663 1.00 86.38 324 LEU A N 1
ATOM 2355 C CA . LEU A 1 324 ? -5.339 18.676 6.278 1.00 86.38 324 LEU A CA 1
ATOM 2356 C C . LEU A 1 324 ? -6.845 18.494 6.466 1.00 86.38 324 LEU A C 1
ATOM 2358 O O . LEU A 1 324 ? -7.367 18.799 7.536 1.00 86.38 324 LEU A O 1
ATOM 2362 N N . TRP A 1 325 ? -7.526 17.941 5.462 1.00 85.25 325 TRP A N 1
ATOM 2363 C CA . TRP A 1 325 ? -8.942 17.611 5.550 1.00 85.25 325 TRP A CA 1
ATOM 2364 C C . TRP A 1 325 ? -9.210 16.602 6.668 1.00 85.25 325 TRP A C 1
ATOM 2366 O O . TRP A 1 325 ? -10.057 16.870 7.506 1.00 85.25 325 TRP A O 1
ATOM 2376 N N . GLN A 1 326 ? -8.437 15.517 6.759 1.00 80.56 326 GLN A N 1
ATOM 2377 C CA . GLN A 1 326 ? -8.552 14.526 7.831 1.00 80.56 326 GLN A CA 1
ATOM 2378 C C . GLN A 1 326 ? -8.370 15.176 9.213 1.00 80.56 326 GLN A C 1
ATOM 2380 O O . GLN A 1 326 ? -9.175 14.956 10.118 1.00 80.56 326 GLN A O 1
ATOM 2385 N N . SER A 1 327 ? -7.349 16.026 9.360 1.00 73.31 327 SER A N 1
ATOM 2386 C CA . SER A 1 327 ? -7.049 16.712 10.622 1.00 73.31 327 SER A CA 1
ATOM 2387 C C . SER A 1 327 ? -8.120 17.729 11.037 1.00 73.31 327 SER A C 1
ATOM 2389 O O . SER A 1 327 ? -8.332 17.939 12.227 1.00 73.31 327 SER A O 1
ATOM 2391 N N . GLY A 1 328 ? -8.802 18.345 10.065 1.00 69.44 328 GLY A N 1
ATOM 2392 C CA . GLY A 1 328 ? -9.888 19.302 10.294 1.00 69.44 328 GLY A CA 1
ATOM 2393 C C . GLY A 1 328 ? -11.293 18.690 10.267 1.00 69.44 328 GLY A C 1
ATOM 2394 O O . GLY A 1 328 ? -12.263 19.406 10.506 1.00 69.44 328 GLY A O 1
ATOM 2395 N N . SER A 1 329 ? -11.413 17.403 9.935 1.00 69.56 329 SER A N 1
ATOM 2396 C CA . SER A 1 329 ? -12.681 16.668 9.852 1.00 69.56 329 SER A CA 1
ATOM 2397 C C . SER A 1 329 ? -13.114 16.091 11.206 1.00 69.56 329 SER A C 1
ATOM 2399 O O . SER A 1 329 ? -12.429 16.255 12.215 1.00 69.56 329 SER A O 1
ATOM 2401 N N . SER A 1 330 ? -14.290 15.458 11.237 1.00 66.94 330 SER A N 1
ATOM 2402 C CA . SER A 1 330 ? -14.916 14.923 12.448 1.00 66.94 330 SER A CA 1
ATOM 2403 C C . SER A 1 330 ? -14.037 13.888 13.185 1.00 66.94 330 SER A C 1
ATOM 2405 O O . SER A 1 330 ? -13.180 13.244 12.568 1.00 66.94 330 SER A O 1
ATOM 2407 N N . PRO A 1 331 ? -14.277 13.671 14.499 1.00 65.25 331 PRO A N 1
ATOM 2408 C CA . PRO A 1 331 ? -13.591 12.668 15.332 1.00 65.25 331 PRO A CA 1
ATOM 2409 C C . PRO A 1 331 ? -13.497 11.259 14.718 1.00 65.25 331 PRO A C 1
ATOM 2411 O O . PRO A 1 331 ? -12.573 10.499 15.018 1.00 65.25 331 PRO A O 1
ATOM 2414 N N . GLU A 1 332 ? -14.420 10.926 13.815 1.00 65.88 332 GLU A N 1
ATOM 2415 C CA . GLU A 1 332 ? -14.474 9.688 13.035 1.00 65.88 332 GLU A CA 1
ATOM 2416 C C . GLU A 1 332 ? -13.171 9.326 12.314 1.00 65.88 332 GLU A C 1
ATOM 2418 O O . GLU A 1 332 ? -12.843 8.147 12.194 1.00 65.88 332 GLU A O 1
ATOM 2423 N N . PHE A 1 333 ? -12.398 10.320 11.874 1.00 65.00 333 PHE A N 1
ATOM 2424 C CA . PHE A 1 333 ? -11.161 10.103 11.120 1.00 65.00 333 PHE A CA 1
ATOM 2425 C C . PHE A 1 333 ? -9.892 10.135 11.989 1.00 65.00 333 PHE A C 1
ATOM 2427 O O . PHE A 1 333 ? -8.778 10.092 11.455 1.00 65.00 333 PHE A O 1
ATOM 2434 N N . GLN A 1 334 ? -10.054 10.208 13.316 1.00 69.62 334 GLN A N 1
ATOM 2435 C CA . GLN A 1 334 ? -8.972 10.293 14.308 1.00 69.62 334 GLN A CA 1
ATOM 2436 C C . GLN A 1 334 ? -9.166 9.300 15.471 1.00 69.62 334 GLN A C 1
ATOM 2438 O O . GLN A 1 334 ? -8.567 9.453 16.538 1.00 69.62 334 GLN A O 1
ATOM 2443 N N . LYS A 1 335 ? -9.989 8.254 15.285 1.00 74.62 335 LYS A N 1
ATOM 2444 C CA . LYS A 1 335 ? -10.359 7.296 16.345 1.00 74.62 335 LYS A CA 1
ATOM 2445 C C . LYS A 1 335 ? -9.150 6.652 17.043 1.00 74.62 335 LYS A C 1
ATOM 2447 O O . LYS A 1 335 ? -9.193 6.439 18.253 1.00 74.62 335 LYS A O 1
ATOM 2452 N N . ALA A 1 336 ? -8.049 6.376 16.339 1.00 75.88 336 ALA A N 1
ATOM 2453 C CA . ALA A 1 336 ? -6.855 5.818 16.988 1.00 75.88 336 ALA A CA 1
ATOM 2454 C C . ALA A 1 336 ? -6.160 6.829 17.915 1.00 75.88 336 ALA A C 1
ATOM 2456 O O . ALA A 1 336 ? -5.705 6.465 19.003 1.00 75.88 336 ALA A O 1
ATOM 2457 N N . ASP A 1 337 ? -6.096 8.095 17.502 1.00 75.81 337 ASP A N 1
ATOM 2458 C CA . ASP A 1 337 ? -5.445 9.152 18.274 1.00 75.81 337 ASP A CA 1
ATOM 2459 C C . ASP A 1 337 ? -6.298 9.511 19.504 1.00 75.81 337 ASP A C 1
ATOM 2461 O O . ASP A 1 337 ? -5.781 9.552 20.620 1.00 75.81 337 ASP A O 1
ATOM 2465 N N . LEU A 1 338 ? -7.622 9.614 19.335 1.00 78.75 338 LEU A N 1
ATOM 2466 C CA . LEU A 1 338 ? -8.579 9.860 20.422 1.00 78.75 338 LEU A CA 1
ATOM 2467 C C . LEU A 1 338 ? -8.605 8.730 21.461 1.00 78.75 338 LEU A C 1
ATOM 2469 O O . LEU A 1 338 ? -8.645 8.997 22.661 1.00 78.75 338 LEU A O 1
ATOM 2473 N N . SER A 1 339 ? -8.537 7.464 21.030 1.00 80.44 339 SER A N 1
ATOM 2474 C CA . SER A 1 339 ? -8.402 6.317 21.941 1.00 80.44 339 SER A CA 1
ATOM 2475 C C . SER A 1 339 ? -7.106 6.416 22.757 1.00 80.44 339 SER A C 1
ATOM 2477 O O . SER A 1 339 ? -7.119 6.270 23.985 1.00 80.44 339 SER A O 1
ATOM 2479 N N . ARG A 1 340 ? -5.982 6.740 22.104 1.00 81.31 340 ARG A N 1
ATOM 2480 C CA . ARG A 1 340 ? -4.687 6.911 22.773 1.00 81.31 340 ARG A CA 1
ATOM 2481 C C . ARG A 1 340 ? -4.704 8.067 23.775 1.00 81.31 340 ARG A C 1
ATOM 2483 O O . ARG A 1 340 ? -4.172 7.915 24.878 1.00 81.31 340 ARG A O 1
ATOM 2490 N N . ASP A 1 341 ? -5.308 9.194 23.416 1.00 83.19 341 ASP A N 1
ATOM 2491 C CA . ASP A 1 341 ? -5.439 10.343 24.307 1.00 83.19 341 ASP A CA 1
ATOM 2492 C C . ASP A 1 341 ? -6.376 10.057 25.480 1.00 83.19 341 ASP A C 1
ATOM 2494 O O . ASP A 1 341 ? -6.033 10.375 26.617 1.00 83.19 341 ASP A O 1
ATOM 2498 N N . ALA A 1 342 ? -7.482 9.344 25.270 1.00 82.44 342 ALA A N 1
ATOM 2499 C CA . ALA A 1 342 ? -8.354 8.923 26.361 1.00 82.44 342 ALA A CA 1
ATOM 2500 C C . ALA A 1 342 ? -7.639 7.997 27.358 1.00 82.44 342 ALA A C 1
ATOM 2502 O O . ALA A 1 342 ? -7.800 8.152 28.572 1.00 82.44 342 ALA A O 1
ATOM 2503 N N . VAL A 1 343 ? -6.791 7.075 26.882 1.00 85.00 343 VAL A N 1
ATOM 2504 C CA . VAL A 1 343 ? -5.934 6.250 27.755 1.00 85.00 343 VAL A CA 1
ATOM 2505 C C . VAL A 1 343 ? -4.964 7.122 28.557 1.00 85.00 343 VAL A C 1
ATOM 2507 O O . VAL A 1 343 ? -4.763 6.871 29.749 1.00 85.00 343 VAL A O 1
ATOM 2510 N N . ARG A 1 344 ? -4.364 8.143 27.930 1.00 88.06 344 ARG A N 1
ATOM 2511 C CA . ARG A 1 344 ? -3.451 9.093 28.588 1.00 88.06 344 ARG A CA 1
ATOM 2512 C C . ARG A 1 344 ? -4.165 9.876 29.691 1.00 88.06 344 ARG A C 1
ATOM 2514 O O . ARG A 1 344 ? -3.733 9.797 30.840 1.00 88.06 344 ARG A O 1
ATOM 2521 N N . VAL A 1 345 ? -5.288 10.518 29.368 1.00 86.19 345 VAL A N 1
ATOM 2522 C CA . VAL A 1 345 ? -6.119 11.291 30.308 1.00 86.19 345 VAL A CA 1
ATOM 2523 C C . VAL A 1 345 ? -6.589 10.419 31.473 1.00 86.19 345 VAL A C 1
ATOM 2525 O O . VAL A 1 345 ? -6.474 10.799 32.638 1.00 86.19 345 VAL A O 1
ATOM 2528 N N . THR A 1 346 ? -7.053 9.202 31.185 1.00 84.25 346 THR A N 1
ATOM 2529 C CA . THR A 1 346 ? -7.503 8.255 32.216 1.00 84.25 346 THR A CA 1
ATOM 2530 C C . THR A 1 346 ? -6.359 7.842 33.142 1.00 84.25 346 THR A C 1
ATOM 2532 O O . THR A 1 346 ? -6.518 7.790 34.362 1.00 84.25 346 THR A O 1
ATOM 2535 N N . ARG A 1 347 ? -5.173 7.569 32.584 1.00 86.75 347 ARG A N 1
ATOM 2536 C CA . ARG A 1 347 ? -3.985 7.208 33.366 1.00 86.75 347 ARG A CA 1
ATOM 2537 C C . ARG A 1 347 ? -3.524 8.356 34.262 1.00 86.75 347 ARG A C 1
ATOM 2539 O O . ARG A 1 347 ? -3.122 8.092 35.392 1.00 86.75 347 ARG A O 1
ATOM 2546 N N . GLU A 1 348 ? -3.570 9.591 33.776 1.00 87.00 348 GLU A N 1
ATOM 2547 C CA . GLU A 1 348 ? -3.247 10.789 34.559 1.00 87.00 348 GLU A CA 1
ATOM 2548 C C . GLU A 1 348 ? -4.247 10.974 35.709 1.00 87.00 348 GLU A C 1
ATOM 2550 O O . GLU A 1 348 ? -3.829 11.044 36.865 1.00 87.00 348 GLU A O 1
ATOM 2555 N N . ALA A 1 349 ? -5.552 10.883 35.429 1.00 84.31 349 ALA A N 1
ATOM 2556 C CA . ALA A 1 349 ? -6.605 10.990 36.441 1.00 84.31 349 ALA A CA 1
ATOM 2557 C C . ALA A 1 349 ? -6.495 9.936 37.561 1.00 84.31 349 ALA A C 1
ATOM 2559 O O . ALA A 1 349 ? -6.809 10.226 38.717 1.00 84.31 349 ALA A O 1
ATOM 2560 N N . ILE A 1 350 ? -6.043 8.716 37.240 1.00 84.81 350 ILE A N 1
ATOM 2561 C CA . ILE A 1 350 ? -5.833 7.648 38.231 1.00 84.81 350 ILE A CA 1
ATOM 2562 C C . ILE A 1 350 ? -4.522 7.853 39.004 1.00 84.81 350 ILE A C 1
ATOM 2564 O O . ILE A 1 350 ? -4.486 7.608 40.207 1.00 84.81 350 ILE A O 1
ATOM 2568 N N . ARG A 1 351 ? -3.447 8.326 38.355 1.00 83.19 351 ARG A N 1
ATOM 2569 C CA . ARG A 1 351 ? -2.138 8.551 39.006 1.00 83.19 351 ARG A CA 1
ATOM 2570 C C . ARG A 1 351 ? -2.149 9.653 40.061 1.00 83.19 351 ARG A C 1
ATOM 2572 O O . ARG A 1 351 ? -1.322 9.618 40.964 1.00 83.19 351 ARG A O 1
ATOM 2579 N N . GLU A 1 352 ? -3.070 10.604 39.970 1.00 82.62 352 GLU A N 1
ATOM 2580 C CA . GLU A 1 352 ? -3.257 11.645 40.989 1.00 82.62 352 GLU A CA 1
ATOM 2581 C C . GLU A 1 352 ? -3.758 11.098 42.340 1.00 82.62 352 GLU A C 1
ATOM 2583 O O . GLU A 1 352 ? -3.774 11.825 43.334 1.00 82.62 352 GLU A O 1
ATOM 2588 N N . ARG A 1 353 ? -4.177 9.827 42.406 1.00 76.50 353 ARG A N 1
ATOM 2589 C CA . ARG A 1 353 ? -4.666 9.177 43.626 1.00 76.50 353 ARG A CA 1
ATOM 2590 C C . ARG A 1 353 ? -3.589 8.286 44.237 1.00 76.50 353 ARG A C 1
ATOM 2592 O O . ARG A 1 353 ? -3.172 7.302 43.640 1.00 76.50 353 ARG A O 1
ATOM 2599 N N . VAL A 1 354 ? -3.209 8.581 45.480 1.00 72.19 354 VAL A N 1
ATOM 2600 C CA . VAL A 1 354 ? -2.258 7.762 46.261 1.00 72.19 354 VAL A CA 1
ATOM 2601 C C . VAL A 1 354 ? -2.884 6.428 46.706 1.00 72.19 354 VAL A C 1
ATOM 2603 O O . VAL A 1 354 ? -2.184 5.453 46.949 1.00 72.19 354 VAL A O 1
ATOM 2606 N N . GLU A 1 355 ? -4.215 6.375 46.779 1.00 76.94 355 GLU A N 1
ATOM 2607 C CA . GLU A 1 355 ? -5.009 5.262 47.325 1.00 76.94 355 GLU A CA 1
ATOM 2608 C C . GLU A 1 355 ? -5.145 4.071 46.354 1.00 76.94 355 GLU A C 1
ATOM 2610 O O . GLU A 1 355 ? -5.628 3.003 46.733 1.00 76.94 355 GLU A O 1
ATOM 2615 N N . VAL A 1 356 ? -4.751 4.250 45.089 1.00 81.94 356 VAL A N 1
ATOM 2616 C CA . VAL A 1 356 ? -5.102 3.340 43.996 1.00 81.94 356 VAL A CA 1
ATOM 2617 C C . VAL A 1 356 ? -3.892 3.065 43.109 1.00 81.94 356 VAL A C 1
ATOM 2619 O O . VAL A 1 356 ? -3.182 3.977 42.694 1.00 81.94 356 VAL A O 1
ATOM 2622 N N . ARG A 1 357 ? -3.674 1.797 42.755 1.00 83.50 357 ARG A N 1
ATOM 2623 C CA . ARG A 1 357 ? -2.658 1.387 41.785 1.00 83.50 357 ARG A CA 1
ATOM 2624 C C . ARG A 1 357 ? -3.325 0.962 40.482 1.00 83.50 357 ARG A C 1
ATOM 2626 O O . ARG A 1 357 ? -4.170 0.073 40.458 1.00 83.50 357 ARG A O 1
ATOM 2633 N N . LEU A 1 358 ? -2.915 1.586 39.383 1.00 85.81 358 LEU A N 1
ATOM 2634 C CA . LEU A 1 358 ? -3.394 1.245 38.047 1.00 85.81 358 LEU A CA 1
ATOM 2635 C C . LEU A 1 358 ? -2.771 -0.068 37.559 1.00 85.81 358 LEU A C 1
ATOM 2637 O O . LEU A 1 358 ? -1.545 -0.196 37.555 1.00 85.81 358 LEU A O 1
ATOM 2641 N N . LEU A 1 359 ? -3.608 -1.003 37.104 1.00 85.31 359 LEU A N 1
ATOM 2642 C CA . LEU A 1 359 ? -3.174 -2.239 36.449 1.00 85.31 359 LEU A CA 1
ATOM 2643 C C . LEU A 1 359 ? -3.150 -2.059 34.930 1.00 85.31 359 LEU A C 1
ATOM 2645 O O . LEU A 1 359 ? -2.106 -2.214 34.301 1.00 85.31 359 LEU A O 1
ATOM 2649 N N . GLN A 1 360 ? -4.286 -1.679 34.345 1.00 87.50 360 GLN A N 1
ATOM 2650 C CA . GLN A 1 360 ? -4.437 -1.529 32.899 1.00 87.50 360 GLN A CA 1
ATOM 2651 C C . GLN A 1 360 ? -5.554 -0.532 32.576 1.00 87.50 360 GLN A C 1
ATOM 2653 O O . GLN A 1 360 ? -6.506 -0.390 33.336 1.00 87.50 360 GLN A O 1
ATOM 2658 N N . VAL A 1 361 ? -5.429 0.159 31.444 1.00 86.75 361 VAL A N 1
ATOM 2659 C CA . VAL A 1 361 ? -6.498 0.978 30.860 1.00 86.75 361 VAL A CA 1
ATOM 2660 C C . VAL A 1 361 ? -6.620 0.592 29.400 1.00 86.75 361 VAL A C 1
ATOM 2662 O O . VAL A 1 361 ? -5.602 0.471 28.717 1.00 86.75 361 VAL A O 1
ATOM 2665 N N . ASN A 1 362 ? -7.847 0.417 28.937 1.00 85.62 362 ASN A N 1
ATOM 2666 C CA . ASN A 1 362 ? -8.175 0.253 27.535 1.00 85.62 362 ASN A CA 1
ATOM 2667 C C . ASN A 1 362 ? -9.232 1.291 27.148 1.00 85.62 362 ASN A C 1
ATOM 2669 O O . ASN A 1 362 ? -10.131 1.569 27.938 1.00 85.62 362 ASN A O 1
ATOM 2673 N N . ALA A 1 363 ? -9.118 1.864 25.955 1.00 82.94 363 ALA A N 1
ATOM 2674 C CA . ALA A 1 363 ? -10.133 2.750 25.404 1.00 82.94 363 ALA A CA 1
ATOM 2675 C C . ALA A 1 363 ? -10.411 2.333 23.963 1.00 82.94 363 ALA A C 1
ATOM 2677 O O . ALA A 1 363 ? -9.490 2.279 23.149 1.00 82.94 363 ALA A O 1
ATOM 2678 N N . ALA A 1 364 ? -11.660 2.033 23.639 1.00 79.56 364 ALA A N 1
ATOM 2679 C CA . ALA A 1 364 ? -12.061 1.618 22.303 1.00 79.56 364 ALA A CA 1
ATOM 2680 C C . ALA A 1 364 ? -13.405 2.247 21.950 1.00 79.56 364 ALA A C 1
ATOM 2682 O O . ALA A 1 364 ? -14.307 2.305 22.785 1.00 79.56 364 ALA A O 1
ATOM 2683 N N . PHE A 1 365 ? -13.539 2.732 20.717 1.00 76.00 365 PHE A N 1
ATOM 2684 C CA . PHE A 1 365 ? -14.828 3.212 20.235 1.00 76.00 365 PHE A CA 1
ATOM 2685 C C . PHE A 1 365 ? -15.812 2.044 20.165 1.00 76.00 365 PHE A C 1
ATOM 2687 O O . PHE A 1 365 ? -15.449 0.919 19.813 1.00 76.00 365 PHE A O 1
ATOM 2694 N N . THR A 1 366 ? -17.045 2.306 20.579 1.00 69.75 366 THR A N 1
ATOM 2695 C CA . THR A 1 366 ? -18.137 1.339 20.487 1.00 69.75 366 THR A CA 1
ATOM 2696 C C . THR A 1 366 ? -18.658 1.270 19.054 1.00 69.75 366 THR A C 1
ATOM 2698 O O . THR A 1 366 ? -18.317 2.098 18.207 1.00 69.75 366 THR A O 1
ATOM 2701 N N . ARG A 1 367 ? -19.500 0.273 18.772 1.00 64.06 367 ARG A N 1
ATOM 2702 C CA . ARG A 1 367 ? -20.208 0.214 17.493 1.00 64.06 367 ARG A CA 1
ATOM 2703 C C . ARG A 1 367 ? -21.134 1.434 17.388 1.00 64.06 367 ARG A C 1
ATOM 2705 O O . ARG A 1 367 ? -21.846 1.714 18.353 1.00 64.06 367 ARG A O 1
ATOM 2712 N N . PRO A 1 368 ? -21.198 2.123 16.239 1.00 54.97 368 PRO A N 1
ATOM 2713 C CA . PRO A 1 368 ? -22.007 3.335 16.101 1.00 54.97 368 PRO A CA 1
ATOM 2714 C C . PRO A 1 368 ? -23.521 3.095 16.147 1.00 54.97 368 PRO A C 1
ATOM 2716 O O . PRO A 1 368 ? -24.276 4.059 16.165 1.00 54.97 368 PRO A O 1
ATOM 2719 N N . GLU A 1 369 ? -23.985 1.845 16.258 1.00 51.09 369 GLU A N 1
ATOM 2720 C CA . GLU A 1 369 ? -25.395 1.515 16.526 1.00 51.09 369 GLU A CA 1
ATOM 2721 C C . GLU A 1 369 ? -25.942 2.133 17.834 1.00 51.09 369 GLU A C 1
ATOM 2723 O O . GLU A 1 369 ? -27.154 2.199 18.007 1.00 51.09 369 GLU A O 1
ATOM 2728 N N . LEU A 1 370 ? -25.077 2.601 18.746 1.00 50.72 370 LEU A N 1
ATOM 2729 C CA . LEU A 1 370 ? -25.450 3.293 19.992 1.00 50.72 370 LEU A CA 1
ATOM 2730 C C . LEU A 1 370 ? -25.327 4.830 19.915 1.00 50.72 370 LEU A C 1
ATOM 2732 O O . LEU A 1 370 ? -25.519 5.505 20.925 1.00 50.72 370 LEU A O 1
ATOM 2736 N N . SER A 1 371 ? -25.001 5.394 18.747 1.00 47.84 371 SER A N 1
ATOM 2737 C CA . SER A 1 371 ? -24.705 6.823 18.563 1.00 47.84 371 SER A CA 1
ATOM 2738 C C . SER A 1 371 ? -25.955 7.715 18.449 1.00 47.84 371 SER A C 1
ATOM 2740 O O . SER A 1 371 ? -26.004 8.607 17.607 1.00 47.84 371 SER A O 1
ATOM 2742 N N . ASP A 1 372 ? -26.949 7.515 19.320 1.00 50.19 372 ASP A N 1
ATOM 2743 C CA . ASP A 1 372 ? -28.007 8.513 19.575 1.00 50.19 372 ASP A CA 1
ATOM 2744 C C . ASP A 1 372 ? -27.497 9.671 20.466 1.00 50.19 372 ASP A C 1
ATOM 2746 O O . ASP A 1 372 ? -28.202 10.648 20.717 1.00 50.19 372 ASP A O 1
ATOM 2750 N N . SER A 1 373 ? -26.261 9.574 20.968 1.00 50.03 373 SER A N 1
ATOM 2751 C CA . SER A 1 373 ? -25.559 10.636 21.690 1.00 50.03 373 SER A CA 1
ATOM 2752 C C . SER A 1 373 ? -24.935 11.660 20.734 1.00 50.03 373 SER A C 1
ATOM 2754 O O . SER A 1 373 ? -24.433 11.287 19.680 1.00 50.03 373 SER A O 1
ATOM 2756 N N . GLU A 1 374 ? -24.868 12.936 21.137 1.00 56.78 374 GLU A N 1
ATOM 2757 C CA . GLU A 1 374 ? -24.244 14.066 20.404 1.00 56.78 374 GLU A CA 1
ATOM 2758 C C . GLU A 1 374 ? -22.721 13.913 20.119 1.00 56.78 374 GLU A C 1
ATOM 2760 O O . GLU A 1 374 ? -22.036 14.884 19.798 1.00 56.78 374 GLU A O 1
ATOM 2765 N N . GLY A 1 375 ? -22.159 12.707 20.241 1.00 62.84 375 GLY A N 1
ATOM 2766 C CA . GLY A 1 375 ? -20.751 12.407 20.014 1.00 62.84 375 GLY A CA 1
ATOM 2767 C C . GLY A 1 375 ? -20.466 10.911 19.877 1.00 62.84 375 GLY A C 1
ATOM 2768 O O . GLY A 1 375 ? -21.285 10.059 20.226 1.00 62.84 375 GLY A O 1
ATOM 2769 N N . GLU A 1 376 ? -19.263 10.611 19.392 1.00 73.25 376 GLU A N 1
ATOM 2770 C CA . GLU A 1 376 ? -18.761 9.257 19.161 1.00 73.25 376 GLU A CA 1
ATOM 2771 C C . GLU A 1 376 ? -18.546 8.520 20.489 1.00 73.25 376 GLU A C 1
ATOM 2773 O O . GLU A 1 376 ? -17.754 8.936 21.341 1.00 73.25 376 GLU A O 1
ATOM 2778 N N . ALA A 1 377 ? -19.267 7.416 20.669 1.00 78.94 377 ALA A N 1
ATOM 2779 C CA . ALA A 1 377 ? -19.294 6.655 21.909 1.00 78.94 377 ALA A CA 1
ATOM 2780 C C . ALA A 1 377 ? -17.978 5.890 22.137 1.00 78.94 377 ALA A C 1
ATOM 2782 O O . ALA A 1 377 ? -17.651 4.945 21.414 1.00 78.94 377 ALA A O 1
ATOM 2783 N N . LEU A 1 378 ? -17.238 6.270 23.181 1.00 83.44 378 LEU A N 1
ATOM 2784 C CA . LEU A 1 378 ? -15.939 5.708 23.547 1.00 83.44 378 LEU A CA 1
ATOM 2785 C C . LEU A 1 378 ? -16.038 4.914 24.850 1.00 83.44 378 LEU A C 1
ATOM 2787 O O . LEU A 1 378 ? -16.272 5.484 25.912 1.00 83.44 378 LEU A O 1
ATOM 2791 N N . LEU A 1 379 ? -15.793 3.607 24.793 1.00 86.00 379 LEU A N 1
ATOM 2792 C CA . LEU A 1 379 ? -15.731 2.749 25.971 1.00 86.00 379 LEU A CA 1
ATOM 2793 C C . LEU A 1 379 ? -14.335 2.808 26.593 1.00 86.00 379 LEU A C 1
ATOM 2795 O O . LEU A 1 379 ? -13.350 2.439 25.955 1.00 86.00 379 LEU A O 1
ATOM 2799 N N . ILE A 1 380 ? -14.257 3.227 27.852 1.00 87.56 380 ILE A N 1
ATOM 2800 C CA . ILE A 1 380 ? -13.032 3.293 28.648 1.00 87.56 380 ILE A CA 1
ATOM 2801 C C . ILE A 1 380 ? -13.146 2.272 29.775 1.00 87.56 380 ILE A C 1
ATOM 2803 O O . ILE A 1 380 ? -14.032 2.370 30.617 1.00 87.56 380 ILE A O 1
ATOM 2807 N N . GLN A 1 381 ? -12.230 1.310 29.808 1.00 89.50 381 GLN A N 1
ATOM 2808 C CA . GLN A 1 381 ? -12.132 0.295 30.853 1.00 89.50 381 GLN A CA 1
ATOM 2809 C C . GLN A 1 381 ? -10.823 0.480 31.611 1.00 89.50 381 GLN A C 1
ATOM 2811 O O . GLN A 1 381 ? -9.743 0.394 31.024 1.00 89.50 381 GLN A O 1
ATOM 2816 N N . ALA A 1 382 ? -10.906 0.725 32.914 1.00 89.44 382 ALA A N 1
ATOM 2817 C CA . ALA A 1 382 ? -9.746 0.821 33.789 1.00 89.44 382 ALA A CA 1
ATOM 2818 C C . ALA A 1 382 ? -9.791 -0.266 34.865 1.00 89.44 382 ALA A C 1
ATOM 2820 O O . ALA A 1 382 ? -10.754 -0.367 35.621 1.00 89.44 382 ALA A O 1
ATOM 2821 N N . TRP A 1 383 ? -8.717 -1.043 34.970 1.00 90.00 383 TRP A N 1
ATOM 2822 C CA . TRP A 1 383 ? -8.511 -2.004 36.046 1.00 90.00 383 TRP A CA 1
ATOM 2823 C C . TRP A 1 383 ? -7.576 -1.408 37.088 1.00 90.00 383 TRP A C 1
ATOM 2825 O O . TRP A 1 383 ? -6.455 -0.990 36.775 1.00 90.00 383 TRP A O 1
ATOM 2835 N N . ILE A 1 384 ? -8.039 -1.378 38.333 1.00 90.25 384 ILE A N 1
ATOM 2836 C CA . ILE A 1 384 ? -7.321 -0.798 39.466 1.00 90.25 384 ILE A CA 1
ATOM 2837 C C . ILE A 1 384 ? -7.229 -1.785 40.628 1.00 90.25 384 ILE A C 1
ATOM 2839 O O . ILE A 1 384 ? -8.084 -2.649 40.788 1.00 90.25 384 ILE A O 1
ATOM 2843 N N . THR A 1 385 ? -6.202 -1.646 41.458 1.00 88.75 385 THR A N 1
ATOM 2844 C CA . THR A 1 385 ? -6.027 -2.418 42.695 1.00 88.75 385 THR A CA 1
ATOM 2845 C C . THR A 1 385 ? -5.685 -1.493 43.862 1.00 88.75 385 THR A C 1
ATOM 2847 O O . THR A 1 385 ? -5.296 -0.340 43.647 1.00 88.75 385 THR A O 1
ATOM 2850 N N . SER A 1 386 ? -5.861 -1.964 45.096 1.00 85.25 386 SER A N 1
ATOM 2851 C CA . SER A 1 386 ? -5.584 -1.166 46.291 1.00 85.25 386 SER A CA 1
ATOM 2852 C C . SER A 1 386 ? -4.095 -0.866 46.443 1.00 85.25 386 SER A C 1
ATOM 2854 O O . SER A 1 386 ? -3.225 -1.698 46.164 1.00 85.25 386 SER A O 1
ATOM 2856 N N . ALA A 1 387 ? -3.792 0.346 46.909 1.00 80.62 387 ALA A N 1
ATOM 2857 C CA . ALA A 1 387 ? -2.478 0.635 47.455 1.00 80.62 387 ALA A CA 1
ATOM 2858 C C . ALA A 1 387 ? -2.290 -0.102 48.803 1.00 80.62 387 ALA A C 1
ATOM 2860 O O . ALA A 1 387 ? -3.272 -0.467 49.462 1.00 80.62 387 ALA A O 1
ATOM 2861 N N . PRO A 1 388 ? -1.040 -0.347 49.240 1.00 75.44 388 PRO A N 1
ATOM 2862 C CA . PRO A 1 388 ? -0.781 -0.963 50.538 1.00 75.44 388 PRO A CA 1
ATOM 2863 C C . PRO A 1 388 ? -1.455 -0.166 51.666 1.00 75.44 388 PRO A C 1
ATOM 2865 O O . PRO A 1 388 ? -1.183 1.021 51.831 1.00 75.44 388 PRO A O 1
ATOM 2868 N N . GLY A 1 389 ? -2.323 -0.819 52.445 1.00 73.50 389 GLY A N 1
ATOM 2869 C CA . GLY A 1 389 ? -3.029 -0.201 53.577 1.00 73.50 389 GLY A CA 1
ATOM 2870 C C . GLY A 1 389 ? -4.423 0.366 53.274 1.00 73.50 389 GLY A C 1
ATOM 2871 O O . GLY A 1 389 ? -5.047 0.911 54.181 1.00 73.50 389 GLY A O 1
ATOM 2872 N N . THR A 1 390 ? -4.938 0.231 52.048 1.00 77.62 390 THR A N 1
ATOM 2873 C CA . THR A 1 390 ? -6.292 0.680 51.670 1.00 77.62 390 THR A CA 1
ATOM 2874 C C . THR A 1 390 ? -7.317 -0.450 51.815 1.00 77.62 390 THR A C 1
ATOM 2876 O O . THR A 1 390 ? -7.069 -1.572 51.368 1.00 77.62 390 THR A O 1
ATOM 2879 N N . SER A 1 391 ? -8.474 -0.172 52.428 1.00 80.44 391 SER A N 1
ATOM 2880 C CA . SER A 1 391 ? -9.550 -1.164 52.570 1.00 80.44 391 SER A CA 1
ATOM 2881 C C . SER A 1 391 ? -10.340 -1.355 51.270 1.00 80.44 391 SER A C 1
ATOM 2883 O O . SER A 1 391 ? -10.376 -0.480 50.406 1.00 80.44 391 SER A O 1
ATOM 2885 N N . GLU A 1 392 ? -11.020 -2.493 51.138 1.00 79.31 392 GLU A N 1
ATOM 2886 C CA . GLU A 1 392 ? -11.830 -2.819 49.955 1.00 79.31 392 GLU A CA 1
ATOM 2887 C C . GLU A 1 392 ? -12.982 -1.813 49.745 1.00 79.31 392 GLU A C 1
ATOM 2889 O O . GLU A 1 392 ? -13.202 -1.338 48.634 1.00 79.31 392 GLU A O 1
ATOM 2894 N N . ALA A 1 393 ? -13.617 -1.358 50.831 1.00 81.50 393 ALA A N 1
ATOM 2895 C CA . ALA A 1 393 ? -14.647 -0.316 50.788 1.00 81.50 393 ALA A CA 1
ATOM 2896 C C . ALA A 1 393 ? -14.100 1.063 50.360 1.00 81.50 393 ALA A C 1
ATOM 2898 O O . ALA A 1 393 ? -14.777 1.828 49.670 1.00 81.50 39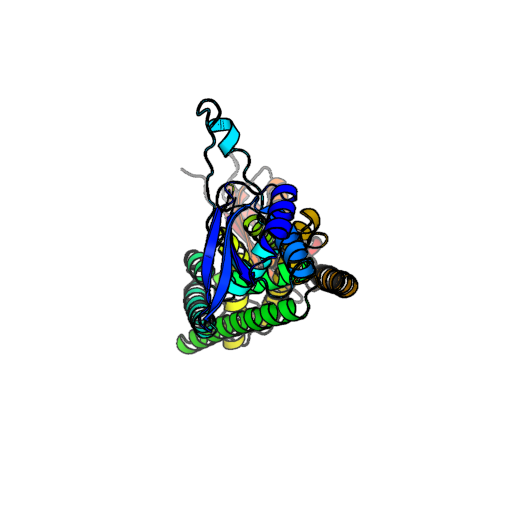3 ALA A O 1
ATOM 2899 N N . GLN A 1 394 ? -12.863 1.396 50.749 1.00 80.94 394 GLN A N 1
ATOM 2900 C CA . GLN A 1 394 ? -12.195 2.619 50.290 1.00 80.94 394 GLN A CA 1
ATOM 2901 C C . GLN A 1 394 ? -11.856 2.540 48.797 1.00 80.94 394 GLN A C 1
ATOM 2903 O O . GLN A 1 394 ? -12.000 3.534 48.086 1.00 80.94 394 GLN A O 1
ATOM 2908 N N . LEU A 1 395 ? -11.462 1.358 48.317 1.00 82.81 395 LEU A N 1
ATOM 2909 C CA . LEU A 1 395 ? -11.163 1.113 46.910 1.00 82.81 395 LEU A CA 1
ATOM 2910 C C . LEU A 1 395 ? -12.412 1.251 46.022 1.00 82.81 395 LEU A C 1
ATOM 2912 O O . LEU A 1 395 ? -12.339 1.909 44.986 1.00 82.81 395 LEU A O 1
ATOM 2916 N N . GLU A 1 396 ? -13.562 0.703 46.428 1.00 84.19 396 GLU A N 1
ATOM 2917 C CA . GLU A 1 396 ? -14.827 0.861 45.686 1.00 84.19 396 GLU A CA 1
ATOM 2918 C C . GLU A 1 396 ? -15.316 2.315 45.649 1.00 84.19 396 GLU A C 1
ATOM 2920 O O . GLU A 1 396 ? -15.743 2.813 44.603 1.00 84.19 396 GLU A O 1
ATOM 2925 N N . SER A 1 397 ? -15.213 3.032 46.772 1.00 85.62 397 SER A N 1
ATOM 2926 C CA . SER A 1 397 ? -15.548 4.459 46.828 1.00 85.62 397 SER A CA 1
ATOM 2927 C C . SER A 1 397 ? -14.647 5.284 45.897 1.00 85.62 397 SER A C 1
ATOM 2929 O O . SER A 1 397 ? -15.131 6.112 45.117 1.00 85.62 397 SER A O 1
ATOM 2931 N N . ALA A 1 398 ? -13.340 4.998 45.896 1.00 84.50 398 ALA A N 1
ATOM 2932 C CA . ALA A 1 398 ? -12.386 5.620 44.985 1.00 84.50 398 ALA A CA 1
ATOM 2933 C C . ALA A 1 398 ? -12.689 5.288 43.512 1.00 84.50 398 ALA A C 1
ATOM 2935 O O . ALA A 1 398 ? -12.615 6.181 42.667 1.00 84.50 398 ALA A O 1
ATOM 2936 N N . ALA A 1 399 ? -13.084 4.048 43.202 1.00 85.56 399 ALA A N 1
ATOM 2937 C CA . ALA A 1 399 ? -13.471 3.625 41.856 1.00 85.56 399 ALA A CA 1
ATOM 2938 C C . ALA A 1 399 ? -14.679 4.415 41.327 1.00 85.56 399 ALA A C 1
ATOM 2940 O O . ALA A 1 399 ? -14.645 4.933 40.209 1.00 85.56 399 ALA A O 1
ATOM 2941 N N . ASN A 1 400 ? -15.720 4.586 42.148 1.00 87.62 400 ASN A N 1
ATOM 2942 C CA . ASN A 1 400 ? -16.904 5.368 41.779 1.00 87.62 400 ASN A CA 1
ATOM 2943 C C . ASN A 1 400 ? -16.587 6.857 41.587 1.00 87.62 400 ASN A C 1
ATOM 2945 O O . ASN A 1 400 ? -17.054 7.467 40.624 1.00 87.62 400 ASN A O 1
ATOM 2949 N N . ALA A 1 401 ? -15.745 7.439 42.445 1.00 87.31 401 ALA A N 1
ATOM 2950 C CA . ALA A 1 401 ? -15.287 8.816 42.270 1.00 87.31 401 ALA A CA 1
ATOM 2951 C C . ALA A 1 401 ? -14.439 8.989 40.994 1.00 87.31 401 ALA A C 1
ATOM 2953 O O . ALA A 1 401 ? -14.529 10.016 40.315 1.00 87.31 401 ALA A O 1
ATOM 2954 N N . LEU A 1 402 ? -13.625 7.984 40.650 1.00 88.00 402 LEU A N 1
ATOM 2955 C CA . LEU A 1 402 ? -12.815 7.972 39.433 1.00 88.00 402 LEU A CA 1
ATOM 2956 C C . LEU A 1 402 ? -13.679 7.905 38.172 1.00 88.00 402 LEU A C 1
ATOM 2958 O O . LEU A 1 402 ? -13.396 8.658 37.246 1.00 88.00 402 LEU A O 1
ATOM 2962 N N . ARG A 1 403 ? -14.750 7.098 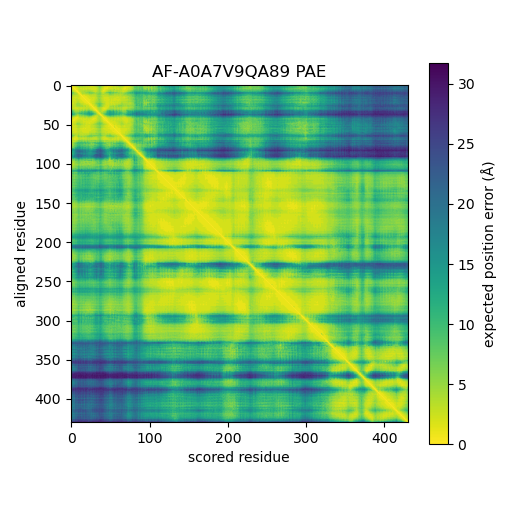38.145 1.00 90.44 403 ARG A N 1
ATOM 2963 C CA . ARG A 1 403 ? -15.676 7.015 36.995 1.00 90.44 403 ARG A CA 1
ATOM 2964 C C . ARG A 1 403 ? -16.167 8.397 36.554 1.00 90.44 403 ARG A C 1
ATOM 2966 O O . ARG A 1 403 ? -15.981 8.774 35.400 1.00 90.44 403 ARG A O 1
ATOM 2973 N N . GLY A 1 404 ? -16.720 9.178 37.486 1.00 87.00 404 GLY A N 1
ATOM 2974 C CA . GLY A 1 404 ? -17.238 10.519 37.193 1.00 87.00 404 GLY A CA 1
ATOM 2975 C C . GLY A 1 404 ? -16.150 11.513 36.780 1.00 87.00 404 GLY A C 1
ATOM 2976 O O . GLY A 1 404 ? -16.342 12.294 35.850 1.00 87.00 404 GLY A O 1
ATOM 2977 N N . ARG A 1 405 ? -14.977 11.460 37.427 1.00 87.25 405 ARG A N 1
ATOM 2978 C CA . ARG A 1 405 ? -13.844 12.335 37.085 1.00 87.25 405 ARG A CA 1
ATOM 2979 C C . ARG A 1 405 ? -13.264 12.034 35.707 1.00 87.25 405 ARG A C 1
ATOM 2981 O O . ARG A 1 405 ? -12.998 12.972 34.965 1.00 87.25 405 ARG A O 1
ATOM 2988 N N . ILE A 1 406 ? -13.059 10.758 35.378 1.00 88.50 406 ILE A N 1
ATOM 2989 C CA . ILE A 1 406 ? -12.536 10.331 34.074 1.00 88.50 406 ILE A CA 1
ATOM 2990 C C . ILE A 1 406 ? -13.513 10.757 32.979 1.00 88.50 406 ILE A C 1
ATOM 2992 O O . ILE A 1 406 ? -13.081 11.377 32.013 1.00 88.50 406 ILE A O 1
ATOM 2996 N N . ALA A 1 407 ? -14.816 10.510 33.163 1.00 87.50 407 ALA A N 1
ATOM 2997 C CA . ALA A 1 407 ? -15.838 10.930 32.207 1.00 87.50 407 ALA A CA 1
ATOM 2998 C C . ALA A 1 407 ? -15.799 12.450 31.978 1.00 87.50 407 ALA A C 1
ATOM 3000 O O . ALA A 1 407 ? -15.627 12.888 30.846 1.00 87.50 407 ALA A O 1
ATOM 3001 N N . ALA A 1 408 ? -15.840 13.254 33.047 1.00 87.94 408 ALA A N 1
ATOM 3002 C CA . ALA A 1 408 ? -15.796 14.713 32.941 1.00 87.94 408 ALA A CA 1
ATOM 3003 C C . ALA A 1 408 ? -14.512 15.227 32.269 1.00 87.94 408 ALA A C 1
ATOM 3005 O O . ALA A 1 408 ? -14.561 16.141 31.446 1.00 87.94 408 ALA A O 1
ATOM 3006 N N . ARG A 1 409 ? -13.359 14.632 32.601 1.00 87.75 409 ARG A N 1
ATOM 3007 C CA . ARG A 1 409 ? -12.066 15.028 32.037 1.00 87.75 409 ARG A CA 1
ATOM 3008 C C . ARG A 1 409 ? -11.988 14.706 30.548 1.00 87.75 409 ARG A C 1
ATOM 3010 O O . ARG A 1 409 ? -11.592 15.568 29.770 1.00 87.75 409 ARG A O 1
ATOM 3017 N N . VAL A 1 410 ? -12.424 13.511 30.157 1.00 85.62 410 VAL A N 1
ATOM 3018 C CA . VAL A 1 410 ? -12.469 13.083 28.756 1.00 85.62 410 VAL A CA 1
ATOM 3019 C C . VAL A 1 410 ? -13.412 13.968 27.949 1.00 85.62 410 VAL A C 1
ATOM 3021 O O . VAL A 1 410 ? -12.987 14.479 26.923 1.00 85.62 410 VAL A O 1
ATOM 3024 N N . THR A 1 411 ? -14.624 14.257 28.432 1.00 86.50 411 THR A N 1
ATOM 3025 C CA . THR A 1 411 ? -15.540 15.188 27.746 1.00 86.50 411 THR A CA 1
ATOM 3026 C C . THR A 1 411 ? -14.940 16.592 27.603 1.00 86.50 411 THR A C 1
ATOM 3028 O O . THR A 1 411 ? -15.172 17.258 26.598 1.00 86.50 411 THR A O 1
ATOM 3031 N N . SER A 1 412 ? -14.160 17.055 28.589 1.00 86.25 412 SER A N 1
ATOM 3032 C CA . SER A 1 412 ? -13.550 18.392 28.551 1.00 86.25 412 SER A CA 1
ATOM 3033 C C . SER A 1 412 ? -12.340 18.506 27.619 1.00 86.25 412 SER A C 1
ATOM 3035 O O . SER A 1 412 ? -12.148 19.550 27.003 1.00 86.25 412 SER A O 1
ATOM 3037 N N . GLU A 1 413 ? -11.517 17.458 27.527 1.00 84.56 413 GLU A N 1
ATOM 3038 C CA . GLU A 1 413 ? -10.275 17.473 26.744 1.00 84.56 413 GLU A CA 1
ATOM 3039 C C . GLU A 1 413 ? -10.452 16.908 25.327 1.00 84.56 413 GLU A C 1
ATOM 3041 O O . GLU A 1 413 ? -9.661 17.235 24.445 1.00 84.56 413 GLU A O 1
ATOM 3046 N N . LEU A 1 414 ? -11.482 16.086 25.094 1.00 83.19 414 LEU A N 1
ATOM 3047 C CA . LEU A 1 414 ? -11.759 15.415 23.821 1.00 83.19 414 LEU A CA 1
ATOM 3048 C C . LEU A 1 414 ? -13.170 15.787 23.321 1.00 83.19 414 LEU A C 1
ATOM 3050 O O . LEU A 1 414 ? -14.130 15.047 23.553 1.00 83.19 414 LEU A O 1
ATOM 3054 N N . PRO A 1 415 ? -13.325 16.944 22.646 1.00 77.75 415 PRO A N 1
ATOM 3055 C CA . PRO A 1 415 ? -14.620 17.383 22.133 1.00 77.75 415 PRO A CA 1
ATOM 3056 C C . PRO A 1 415 ? -15.160 16.418 21.065 1.00 77.75 415 PRO A C 1
ATOM 3058 O O . PRO A 1 415 ? -14.418 15.934 20.213 1.00 77.75 415 PRO A O 1
ATOM 3061 N N . GLY A 1 416 ? -16.470 16.152 21.101 1.00 75.62 416 GLY A N 1
ATOM 3062 C CA . GLY A 1 416 ? -17.143 15.234 20.170 1.00 75.62 416 GLY A CA 1
ATOM 3063 C C . GLY A 1 416 ? -17.042 13.748 20.538 1.00 75.62 416 GLY A C 1
ATOM 3064 O O . GLY A 1 416 ? -17.480 12.902 19.760 1.00 75.62 416 GLY A O 1
ATOM 3065 N N . VAL A 1 417 ? -16.495 13.424 21.715 1.00 80.50 417 VAL A N 1
ATOM 3066 C CA . VAL A 1 417 ? -16.423 12.062 22.261 1.00 80.50 417 VAL A CA 1
ATOM 3067 C C . VAL A 1 417 ? -17.389 11.912 23.437 1.00 80.50 417 VAL A C 1
ATOM 3069 O O . VAL A 1 417 ? -17.387 12.724 24.362 1.00 80.50 417 VAL A O 1
ATOM 3072 N N . ALA A 1 418 ? -18.183 10.842 23.431 1.00 83.50 418 ALA A N 1
ATOM 3073 C CA . ALA A 1 418 ? -19.088 10.475 24.517 1.00 83.50 418 ALA A CA 1
ATOM 3074 C C . ALA A 1 418 ? -18.490 9.305 25.333 1.00 83.50 418 ALA A C 1
ATOM 3076 O O . ALA A 1 418 ? -18.540 8.158 24.881 1.00 83.50 418 ALA A O 1
ATOM 3077 N N . PRO A 1 419 ? -17.882 9.551 26.513 1.00 86.12 419 PRO A N 1
ATOM 3078 C CA . PRO A 1 419 ? -17.187 8.508 27.262 1.00 86.12 419 PRO A CA 1
ATOM 3079 C C . PRO A 1 419 ? -18.131 7.622 28.087 1.00 86.12 419 PRO A C 1
ATOM 3081 O O . PRO A 1 419 ? -18.836 8.091 28.979 1.00 86.12 419 PRO A O 1
ATOM 3084 N N . PHE A 1 420 ? -18.045 6.313 27.872 1.00 86.31 420 PHE A N 1
ATOM 3085 C CA . PHE A 1 420 ? -18.607 5.268 28.722 1.00 86.31 420 PHE A CA 1
ATOM 3086 C C . PHE A 1 420 ? -17.491 4.696 29.589 1.00 86.31 420 PHE A C 1
ATOM 3088 O O . PHE A 1 420 ? -16.650 3.940 29.108 1.00 86.31 420 PHE A O 1
ATOM 3095 N N . VAL A 1 421 ? -17.450 5.080 30.864 1.00 88.62 421 VAL A N 1
ATOM 3096 C CA . VAL A 1 421 ? -16.341 4.725 31.758 1.00 88.62 421 VAL A CA 1
ATOM 3097 C C . VAL A 1 421 ? -16.738 3.592 32.693 1.00 88.62 421 VAL A C 1
ATOM 3099 O O . VAL A 1 421 ? -17.619 3.753 33.537 1.00 88.62 421 VAL A O 1
ATOM 3102 N N . ASP A 1 422 ? -16.009 2.485 32.609 1.00 90.25 422 ASP A N 1
ATOM 3103 C CA . ASP A 1 422 ? -16.001 1.442 33.622 1.00 90.25 422 ASP A CA 1
ATOM 3104 C C . ASP A 1 422 ? -14.653 1.390 34.353 1.00 90.25 422 ASP A C 1
ATOM 3106 O O . ASP A 1 422 ? -13.574 1.451 33.761 1.00 90.25 422 ASP A O 1
ATOM 3110 N N . VAL A 1 423 ? -14.731 1.277 35.677 1.00 89.25 423 VAL A N 1
ATOM 3111 C CA . VAL A 1 423 ? -13.579 1.170 36.573 1.00 89.25 423 VAL A CA 1
ATOM 3112 C C . VAL A 1 423 ? -13.804 -0.077 37.411 1.00 89.25 423 VAL A C 1
ATOM 3114 O O . VAL A 1 423 ? -14.643 -0.081 38.311 1.00 89.25 423 VAL A O 1
ATOM 3117 N N . THR A 1 424 ? -13.069 -1.135 37.087 1.00 89.50 424 THR A N 1
ATOM 3118 C CA . THR A 1 424 ? -13.140 -2.427 37.768 1.00 89.50 424 THR A CA 1
ATOM 3119 C C . THR A 1 424 ? -12.040 -2.513 38.822 1.00 89.50 424 THR A C 1
ATOM 3121 O O . THR A 1 424 ? -10.858 -2.292 38.538 1.00 89.50 424 THR A O 1
ATOM 3124 N N . THR A 1 425 ? -12.422 -2.858 40.048 1.00 88.62 425 THR A N 1
ATOM 3125 C CA . THR A 1 425 ? -11.501 -3.109 41.156 1.00 88.62 425 THR A CA 1
ATOM 3126 C C . THR A 1 425 ? -11.076 -4.576 41.155 1.00 88.62 425 THR A C 1
ATOM 3128 O O . THR A 1 425 ? -11.895 -5.479 41.007 1.00 88.62 425 THR A O 1
ATOM 3131 N N . LEU A 1 426 ? -9.774 -4.826 41.291 1.00 86.19 426 LEU A N 1
ATOM 3132 C CA . LEU A 1 426 ? -9.207 -6.164 41.406 1.00 86.19 426 LEU A CA 1
ATOM 3133 C C . LEU A 1 426 ? -8.459 -6.301 42.736 1.00 86.19 426 LEU A C 1
ATOM 3135 O O . LEU A 1 426 ? -7.658 -5.420 43.083 1.00 86.19 426 LEU A O 1
ATOM 3139 N N . PRO A 1 427 ? -8.679 -7.401 43.476 1.00 81.31 427 PRO A N 1
ATOM 3140 C CA . PRO A 1 427 ? -7.944 -7.654 44.703 1.00 81.31 427 PRO A CA 1
ATOM 3141 C C . PRO A 1 427 ? -6.447 -7.831 44.397 1.00 81.31 427 PRO A C 1
ATOM 3143 O O . PRO A 1 427 ? -6.091 -8.307 43.312 1.00 81.31 427 PRO A O 1
ATOM 3146 N N . PRO A 1 428 ? -5.552 -7.448 45.325 1.00 78.00 428 PRO A N 1
ATOM 3147 C CA . PRO A 1 428 ? -4.121 -7.649 45.144 1.00 78.00 428 PRO A CA 1
ATOM 3148 C C . PRO A 1 428 ? -3.799 -9.149 44.998 1.00 78.00 428 PRO A C 1
ATOM 3150 O O . PRO A 1 428 ? -4.504 -9.984 45.578 1.00 78.00 428 PRO A O 1
ATOM 3153 N N . PRO A 1 429 ? -2.752 -9.513 44.232 1.00 76.56 429 PRO A N 1
ATOM 3154 C CA . PRO A 1 429 ? -2.321 -10.903 44.124 1.00 76.56 429 PRO A CA 1
ATOM 3155 C C . PRO A 1 429 ? -1.989 -11.444 45.522 1.00 76.56 429 PRO A C 1
ATOM 3157 O O . PRO A 1 429 ? -1.284 -10.780 46.284 1.00 76.56 429 PRO A O 1
ATOM 3160 N N . ARG A 1 430 ? -2.565 -12.605 45.854 1.00 63.88 430 ARG A N 1
ATOM 3161 C CA . ARG A 1 430 ? -2.355 -13.300 47.132 1.00 63.88 430 ARG A CA 1
ATOM 3162 C C . ARG A 1 430 ? -0.952 -13.871 47.255 1.00 63.88 430 ARG A C 1
ATOM 3164 O O . ARG A 1 430 ? -0.425 -14.336 46.218 1.00 63.88 430 ARG A O 1
#

Secondary structure (DSSP, 8-state):
-EEEEEEEETT-HHHHHHHHHHTT-EEEEEEEEE-TTS-EEEEEEEEE-TTTHHHHHHHHHHH-TT-EEEE-SSPP---PSPGGGHHHHTT--PPPPHHHHHHHHHHHT--HHHHHHHHHHHHHHHHHHHHTT-GGGHHHHHHH-TTHHHHHHHHHHHHHT-HHHHHHHHHHHHHHHHHHHHHHHHHHHHTT--S--HHHHHHH---TTHHHHHHHHHHHHHHHHHS-TTS-SS-HHHHHHHHHHHHHHHHHHHHHHHHTT-HHHHHHHHHHHHHHHHHHHHHHHHHHHHTTTTTT--TTT---HHHHHHHHHHHHHHHHHHHHHHHHS-GGG-HHHHHHHHHHHHHHHHHT-TTEEEEEEEEEEPPGGGTTSSSEEEEEEEEEEEPTT--HHHHHHHHHHHHHHHHHHHHHHSTTEEEEEEEEE-PPP-

Radius of gyration: 29.01 Å; Cα contacts (8 Å, |Δi|>4): 777; chains: 1; bounding box: 73×36×98 Å

Nearest PDB structures (foldseek):
  1ul3-assembly3_A-5  TM=8.102E-01  e=2.849E-02  Synechocystis sp.
  3t9z-assembly1_A  TM=8.336E-01  e=3.880E-02  Archaeoglobus fulgidus DSM 4304
  2eg1-assembly1_A  TM=8.430E-01  e=5.282E-02  Aquifex aeolicus
  1v3s-assembly1_C  TM=8.271E-01  e=6.301E-02  Thermus thermophilus HB8
  4c3k-assembly2_A  TM=7.950E-01  e=4.837E-02  Synechococcus elongatus

pLDDT: mean 84.64, std 10.35, range [47.84, 98.31]

Foldseek 3Di:
DKKKKKKDAPPCVVVLVVLCVVQVKPPWDWDWDADPVRGTIIIIIIDGFQQSVLVSVLVVCVSGVRMDMDIDLDDDQDDDDPPPCVVVSLPPFHWHHLVSLQVVLVPLLDDPVLLLVLLLVLLLQLLCCFQVVPVVSNLVSLLSQSQLSLLLQLLSCLLQLPPPSNVSSVVSNVSSLQNSLQSLLVVLVVVVPQDGGPLLQVVQQAALCLLVLLLVLLLLLLVQSRGDPSRRPAHNSRSSSSLSSQANNLSSSLSNCVNNVNVLSVVSSVLSNQLSSLSSSQNNNVNCVVVVSRVSGRPVRHHDPVSSVVSNCCSCCSNVVSSVCLVVDACSNHQNVLFVVLQVLLVVLQVVDPFKDWDDKGKGFDGCVPVPDQATEIEIETEIETDPPHDPVNVVVVQVVSQVVSQVRSCVPPPRYRYDYDYHYDYPDD